Protein 6K62 (pdb70)

InterPro domains:
  IPR000014 PAS domain [PF13426] (362-462)
  IPR000014 PAS domain [PF13426] (506-622)
  IPR000014 PAS domain [PS50112] (348-402)
  IPR000014 PAS domain [PS50112] (506-547)
  IPR000014 PAS domain [SM00091] (350-416)
  IPR000014 PAS domain [SM00091] (493-560)
  IPR000014 PAS domain [TIGR00229] (352-469)
  IPR000014 PAS domain [TIGR00229] (496-630)
  IPR000014 PAS domain [cd00130] (359-460)
  IPR000014 PAS domain [cd00130] (502-620)
  IPR000700 PAS-associated, C-terminal [PS50113] (420-472)
  IPR000700 PAS-associated, C-terminal [PS50113] (580-632)
  IPR001610 PAC motif [SM00086] (421-463)
  IPR001610 PAC motif [SM00086] (581-623)
  IPR001789 Signal transduction response regulator, receiver domain [PF00072] (893-1007)
  IPR001789 Signal transduction response regulator, receiver domain [PF00072] (1035-1148)
  IPR001789 Signal transduction response regulator, receiver domain [PS50110] (892-1011)
  IPR001789 Signal transduction response regulator, receiver domain [PS50110] (1033-1151)
  IPR001789 Signal transduction response regulator, receiver domain [SM00448] (891-1007)
  IPR001789 Signal transduction response regulator, receiver domain [SM00448] (1032-1147)

B-factor: mean 79.31, std 21.76, range [43.31, 211.14]

Secondary structure (DSSP, 8-state):
--HHHHHHHHHHHHHHHHHHHHHHHHHHHHHHHHH-SSPPPHHHHHHHHHTS-HHHHSTT---EEEEEEE-GGGHHHHHHHHHHTT-TT---EESS---S-EEEEEEEE---SS---TTEEGGGSHHHHHHHHHHHHH-S-EEPSSEE-TTT-SS--EEEEEEEEEEPTT---SSHHHHHHHEEEEEEEEEEHHHHHHHHHTT--SEEEEEEEGGGTTSEEEEE----GGGGGSPPEEEEEEETTEEEEEEEEE-/-TTHHHHHHHHHHHHHHHHHHHHHHHHHHHHHHHHHHHHT-SS---HHHHHHHHHT--HHHHSTT---EEEEEEE-GGGHHHHHHHHHHTT-TT---EESS---S-EEEEEEEE-TTTS---TTEEGGGSHHHHHHHHHHHHH-S-EE-SSEE-TTS-SS--EEEEEEEEEEPTTS--SSHHHHHHHEEEEEEEEEEHHHHHHHHSSS-TTEEEEEEEGGGTTS-SEEE----GGGGSS--EEEEEEETTEEEEEEEEE-

Radius of gyration: 25.04 Å; Cα contacts (8 Å, |Δi|>4): 1074; chains: 2; bounding box: 80×62×61 Å

Organism: Xanthomonas campestris pv. campestris (strain 8004) (NCBI:txid314565)

Sequence (515 aa):
RRFDMVVRVLARNISERMYTFEHGLRGARGAVIGAGSDVISRDRFTRYSRSRDYPREFPGVLGYGYIHRVAAADEAAFLDAARADGAPDIQRRLLAPWDGERFIVLYFEPESSGNRPLGLDVASEPRRRIAAIAAARSGQPTMTSPVSLSGYQTPSEGGFLVLLPVYREGMPLQTPQQRMDATTGWAYAPLSVKQMLESTLGDRDDVAISLSDREDTQHTFYRSGIAAPESMRRAAHTQLLPIYGRTWVLTARPTELERERRFDMVVRVLARNISERMYTFEHGLRGARGAVIGAGSDVISRDRFTRYSRSRDYPREFPGVLGYGYIHRVAAADEAAFLDAARADGAPDIQRRLLAPWDGERFIVLYFEPESSGNRPLGLDVASEPRRRIAAIAAARSGQPTMTSPVSLSGYQTPSEGGFLVLLPVYREGMPLQTPQQRMDATTGWAYAPLSVKQMLESTLGDRDDVAISLSDREDTQHTFYRSGIAAPESMRRAAHTQLLPIYGRTWVLTARPT

Solvent-accessible surface area: 23740 Å² total; per-residue (Å²): 242,127,16,46,67,38,2,117,55,0,8,136,44,0,22,97,60,0,82,46,0,9,24,0,0,24,0,0,20,0,0,10,14,0,11,17,65,119,74,5,39,30,83,71,0,36,66,0,7,164,17,13,60,12,104,126,13,1,58,8,11,31,0,0,0,3,0,27,56,14,39,53,99,76,36,73,68,22,16,91,65,8,97,94,54,57,10,96,136,11,106,34,83,83,51,40,130,70,134,29,68,29,6,0,0,10,8,0,38,46,84,64,106,24,11,106,0,35,0,10,0,2,0,2,28,64,118,8,45,108,3,0,61,41,0,0,81,54,22,108,10,14,2,1,9,36,13,59,3,41,4,9,85,108,110,52,62,32,1,0,1,0,0,0,0,8,27,102,62,88,81,77,67,155,65,57,92,58,49,15,87,0,4,43,0,0,0,0,0,0,0,1,4,115,81,0,0,128,41,24,23,53,142,77,127,68,13,14,8,16,0,7,6,152,133,70,78,160,128,48,29,37,172,50,58,156,10,15,106,112,7,117,209,148,91,24,64,93,49,107,3,95,0,5,78,35,45,0,24,0,47,0,48,45,84,145,152,76,102,69,163,160,19,60,130,48,1,150,63,2,6,119,41,0,30,90,48,0,77,40,2,5,19,0,1,20,0,1,15,0,0,9,27,0,15,16,59,123,68,2,43,35,113,80,1,26,73,0,9,183,16,15,60,10,103,133,13,1,54,11,11,10,0,0,0,2,0,30,56,6,41,56,102,85,29,72,68,25,6,92,64,7,82,94,60,51,12,95,142,9,90,29,110,85,49,42,134,76,131,28,66,14,6,0,0,8,8,3,36,30,81,108,51,9,55,88,0,30,0,15,0,4,0,2,26,64,96,12,56,105,1,0,59,41,0,0,71,49,18,104,11,13,0,1,9,34,15,59,2,51,20,12,86,110,108,96,36,36,0,0,2,2,0,0,0,10,50,130,75,88,71,72,75,161,56,62,99,61,48,10,91,0,5,26,0,0,1,0,0,0,0,2,6,135,77,0,2,127,55,40,13,59,118,71,109,69,3,13,7,9,0,5,4,135,134,64,84,150,115,53,33,42,174,46,58,151,11,25,119,71,5,108,198,85,78,30,22,87,28,108,5,101,0,5,82,30,22,0,22,0,42,0,50,43,80

Nearest PDB structures (foldseek):
  6k62-assembly1_A  TM=1.004E+00  e=1.446E-57  Xanthomonas campestris pv. campestris str. 8004
  3t4q-assembly1_A  TM=7.745E-01  e=5.035E-15  Arabidopsis thaliana
  3t4s-assembly1_A  TM=7.786E-01  e=1.540E-14  Arabidopsis thaliana
  3t4t-assembly1_B  TM=7.362E-01  e=1.278E-14  Arabidopsis thaliana
  6e09-assembly1_A  TM=4.575E-01  e=1.016E-04  Helicobacter pylori SS1

Structure (mmCIF, N/CA/C/O backbone):
data_6K62
#
_entry.id   6K62
#
_cell.length_a   105.137
_cell.length_b   105.137
_cell.length_c   103.671
_cell.angle_alpha   90.00
_cell.angle_beta   90.00
_cell.angle_gamma   120.00
#
_symmetry.space_group_name_H-M   'P 32 2 1'
#
loop_
_entity.id
_entity.type
_entity.pdbx_description
1 polymer 'Histidine kinase'
2 water water
#
loop_
_atom_site.group_PDB
_atom_site.id
_atom_site.type_symbol
_atom_site.label_atom_id
_atom_site.label_alt_id
_atom_site.label_comp_id
_atom_site.label_asym_id
_atom_site.label_entity_id
_atom_site.label_seq_id
_atom_site.pdbx_PDB_ins_code
_atom_site.Cartn_x
_atom_site.Cartn_y
_atom_site.Cartn_z
_atom_site.occupancy
_atom_site.B_iso_or_equiv
_atom_site.auth_seq_id
_atom_site.auth_comp_id
_atom_site.auth_asym_id
_atom_site.auth_atom_id
_atom_site.pdbx_PDB_model_num
ATOM 1 N N . ARG A 1 15 ? 67.316 12.585 -34.466 1.00 129.03 10 ARG A N 1
ATOM 2 C CA . ARG A 1 15 ? 65.977 12.951 -34.002 1.00 125.70 10 ARG A CA 1
ATOM 3 C C . ARG A 1 15 ? 64.930 11.847 -34.257 1.00 126.13 10 ARG A C 1
ATOM 4 O O . ARG A 1 15 ? 64.364 11.316 -33.294 1.00 124.06 10 ARG A O 1
ATOM 12 N N . ARG A 1 16 ? 64.707 11.496 -35.552 1.00 121.43 11 ARG A N 1
ATOM 13 C CA . ARG A 1 16 ? 63.731 10.535 -36.084 1.00 118.78 11 ARG A CA 1
ATOM 14 C C . ARG A 1 16 ? 62.319 10.806 -35.522 1.00 117.12 11 ARG A C 1
ATOM 15 O O . ARG A 1 16 ? 61.887 10.174 -34.549 1.00 115.83 11 ARG A O 1
ATOM 23 N N . PHE A 1 17 ? 61.629 11.796 -36.121 1.00 109.46 12 PHE A N 1
ATOM 24 C CA . PHE A 1 17 ? 60.296 12.197 -35.687 1.00 104.69 12 PHE A CA 1
ATOM 25 C C . PHE A 1 17 ? 59.248 11.128 -35.941 1.00 107.49 12 PHE A C 1
ATOM 26 O O . PHE A 1 17 ? 58.330 10.993 -35.127 1.00 105.11 12 PHE A O 1
ATOM 34 N N . ASP A 1 18 ? 59.395 10.347 -37.038 1.00 104.95 13 ASP A N 1
ATOM 35 C CA . ASP A 1 18 ? 58.466 9.257 -37.352 1.00 103.79 13 ASP A CA 1
ATOM 36 C C . ASP A 1 18 ? 58.418 8.248 -36.196 1.00 104.26 13 ASP A C 1
ATOM 37 O O . ASP A 1 18 ? 57.362 7.682 -35.914 1.00 101.19 13 ASP A O 1
ATOM 42 N N . MET A 1 19 ? 59.559 8.070 -35.509 1.00 101.95 14 MET A N 1
ATOM 43 C CA . MET A 1 19 ? 59.685 7.182 -34.366 1.00 101.50 14 MET A CA 1
ATOM 44 C C . MET A 1 19 ? 59.027 7.761 -33.141 1.00 98.71 14 MET A C 1
ATOM 45 O O . MET A 1 19 ? 58.271 7.046 -32.498 1.00 97.60 14 MET A O 1
ATOM 50 N N . VAL A 1 20 ? 59.281 9.057 -32.837 1.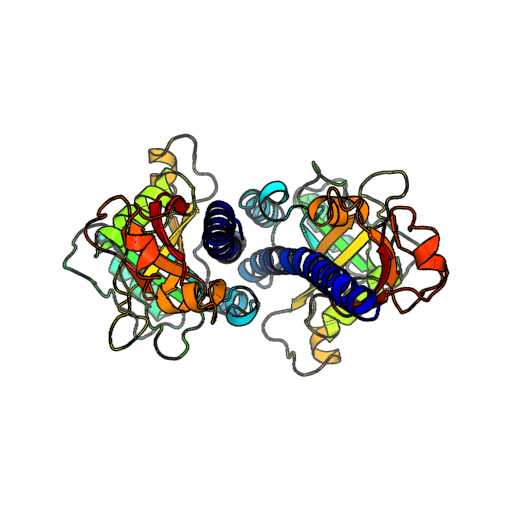00 90.83 15 VAL A N 1
ATOM 51 C CA . VAL A 1 20 ? 58.703 9.812 -31.715 1.00 86.81 15 VAL A CA 1
ATOM 52 C C . VAL A 1 20 ? 57.172 9.603 -31.689 1.00 84.73 15 VAL A C 1
ATOM 53 O O . VAL A 1 20 ? 56.623 9.243 -30.651 1.00 82.91 15 VAL A O 1
ATOM 57 N N . VAL A 1 21 ? 56.518 9.743 -32.856 1.00 78.04 16 VAL A N 1
ATOM 58 C CA . VAL A 1 21 ? 55.084 9.542 -33.061 1.00 75.10 16 VAL A CA 1
ATOM 59 C C . VAL A 1 21 ? 54.684 8.119 -32.652 1.00 78.12 16 VAL A C 1
ATOM 60 O O . VAL A 1 21 ? 53.771 7.945 -31.846 1.00 76.26 16 VAL A O 1
ATOM 64 N N . ARG A 1 22 ? 55.392 7.116 -33.194 1.00 76.45 17 ARG A N 1
ATOM 65 C CA . ARG A 1 22 ? 55.189 5.685 -32.938 1.00 75.50 17 ARG A CA 1
ATOM 66 C C . ARG A 1 22 ? 55.272 5.363 -31.452 1.00 76.83 17 ARG A C 1
ATOM 67 O O . ARG A 1 22 ? 54.403 4.636 -30.962 1.00 75.57 17 ARG A O 1
ATOM 75 N N . VAL A 1 23 ? 56.280 5.926 -30.725 1.00 72.50 18 VAL A N 1
ATOM 76 C CA . VAL A 1 23 ? 56.423 5.689 -29.277 1.00 71.68 18 VAL A CA 1
ATOM 77 C C . VAL A 1 23 ? 55.298 6.427 -28.550 1.00 72.28 18 VAL A C 1
ATOM 78 O O . VAL A 1 23 ? 54.726 5.876 -27.617 1.00 71.55 18 VAL A O 1
ATOM 82 N N . LEU A 1 24 ? 54.911 7.612 -29.043 1.00 68.23 19 LEU A N 1
ATOM 83 C CA . LEU A 1 24 ? 53.834 8.395 -28.452 1.00 65.64 19 LEU A CA 1
ATOM 84 C C . LEU A 1 24 ? 52.510 7.648 -28.536 1.00 67.83 19 LEU A C 1
ATOM 85 O O . LEU A 1 24 ? 51.744 7.657 -27.565 1.00 67.75 19 LEU A O 1
ATOM 90 N N . ALA A 1 25 ? 52.237 7.016 -29.697 1.00 62.61 20 ALA A N 1
ATOM 91 C CA . ALA A 1 25 ? 51.008 6.266 -29.945 1.00 60.49 20 ALA A CA 1
ATOM 92 C C . ALA A 1 25 ? 50.911 5.071 -28.990 1.00 64.97 20 ALA A C 1
ATOM 93 O O . ALA A 1 25 ? 49.864 4.853 -28.372 1.00 64.86 20 ALA A O 1
ATOM 95 N N . ARG A 1 26 ? 52.033 4.353 -28.833 1.00 63.01 21 ARG A N 1
ATOM 96 C CA . ARG A 1 26 ? 52.250 3.181 -27.993 1.00 63.44 21 ARG A CA 1
ATOM 97 C C . ARG A 1 26 ? 51.967 3.532 -26.529 1.00 67.16 21 ARG A C 1
ATOM 98 O O . ARG A 1 26 ? 51.359 2.725 -25.812 1.00 66.79 21 ARG A O 1
ATOM 106 N N . ASN A 1 27 ? 52.388 4.743 -26.106 1.00 62.71 22 ASN A N 1
ATOM 107 C CA . ASN A 1 27 ? 52.186 5.301 -24.768 1.00 62.82 22 ASN A CA 1
ATOM 108 C C . ASN A 1 27 ? 50.712 5.561 -24.492 1.00 65.54 22 ASN A C 1
ATOM 109 O O . ASN A 1 27 ? 50.228 5.249 -23.402 1.00 65.57 22 ASN A O 1
ATOM 114 N N . ILE A 1 28 ? 50.006 6.166 -25.461 1.00 61.38 23 ILE A N 1
ATOM 115 C CA . ILE A 1 28 ? 48.581 6.452 -25.333 1.00 60.02 23 ILE A CA 1
ATOM 116 C C . ILE A 1 28 ? 47.795 5.144 -25.207 1.00 62.83 23 ILE A C 1
ATOM 117 O O . ILE A 1 28 ? 47.023 5.006 -24.263 1.00 62.40 23 ILE A O 1
ATOM 122 N N . SER A 1 29 ? 48.055 4.176 -26.098 1.00 60.10 24 SER A N 1
ATOM 123 C CA . SER A 1 29 ? 47.394 2.850 -26.122 1.00 59.95 24 SER A CA 1
ATOM 124 C C . SER A 1 29 ? 47.647 2.087 -24.842 1.00 63.23 24 SER A C 1
ATOM 125 O O . SER A 1 29 ? 46.699 1.624 -24.211 1.00 62.66 24 SER A O 1
ATOM 128 N N . GLU A 1 30 ? 48.927 1.958 -24.461 1.00 61.12 25 GLU A N 1
ATOM 129 C CA . GLU A 1 30 ? 49.353 1.272 -23.242 1.00 61.41 25 GLU A CA 1
ATOM 130 C C . GLU A 1 30 ? 48.713 1.834 -21.988 1.00 63.05 25 GLU A C 1
ATOM 131 O O . GLU A 1 30 ? 48.286 1.029 -21.180 1.00 63.02 25 GLU A O 1
ATOM 137 N N . ARG A 1 31 ? 48.579 3.180 -21.853 1.00 58.38 26 ARG A N 1
ATOM 138 C CA . ARG A 1 31 ? 47.919 3.782 -20.691 1.00 58.34 26 ARG A CA 1
ATOM 139 C C . ARG A 1 31 ? 46.440 3.434 -20.697 1.00 61.45 26 ARG A C 1
ATOM 140 O O . ARG A 1 31 ? 45.880 3.128 -19.638 1.00 61.65 26 ARG A O 1
ATOM 148 N N . MET A 1 32 ? 45.817 3.466 -21.894 1.00 55.81 27 MET A N 1
ATOM 149 C CA . MET A 1 32 ? 44.395 3.161 -22.067 1.00 54.28 27 MET A CA 1
ATOM 150 C C . MET A 1 32 ? 44.106 1.731 -21.722 1.00 58.24 27 MET A C 1
ATOM 151 O O . MET A 1 32 ? 43.111 1.463 -21.054 1.00 56.59 27 MET A O 1
ATOM 156 N N . TYR A 1 33 ? 45.009 0.817 -22.123 1.00 56.45 28 TYR A N 1
ATOM 157 C CA . TYR A 1 33 ? 44.837 -0.609 -21.903 1.00 56.69 28 TYR A CA 1
ATOM 158 C C . TYR A 1 33 ? 45.160 -1.066 -20.449 1.00 61.68 28 TYR A C 1
ATOM 159 O O . TYR A 1 33 ? 44.761 -2.181 -20.077 1.00 63.12 28 TYR A O 1
ATOM 168 N N . THR A 1 34 ? 45.749 -0.190 -19.598 1.00 56.82 29 THR A N 1
ATOM 169 C CA . THR A 1 34 ? 45.995 -0.542 -18.181 1.00 57.37 29 THR A CA 1
ATOM 170 C C . THR A 1 34 ? 44.656 -0.587 -17.419 1.00 61.50 29 THR A C 1
ATOM 171 O O . THR A 1 34 ? 44.510 -1.380 -16.484 1.00 62.46 29 THR A O 1
ATOM 175 N N . PHE A 1 35 ? 43.683 0.259 -17.838 1.00 55.64 30 PHE A N 1
ATOM 176 C CA . PHE A 1 35 ? 42.386 0.384 -17.179 1.00 54.29 30 PHE A CA 1
ATOM 177 C C . PHE A 1 35 ? 41.573 -0.884 -17.249 1.00 59.96 30 PHE A C 1
ATOM 178 O O . PHE A 1 35 ? 40.647 -1.049 -16.452 1.00 61.52 30 PHE A O 1
ATOM 186 N N . GLU A 1 36 ? 41.921 -1.778 -18.181 1.00 56.33 31 GLU A N 1
ATOM 187 C CA . GLU A 1 36 ? 41.235 -3.059 -18.378 1.00 57.09 31 GLU A CA 1
ATOM 188 C C . GLU A 1 36 ? 41.325 -3.970 -17.147 1.00 61.80 31 GLU A C 1
ATOM 189 O O . GLU A 1 36 ? 40.361 -4.663 -16.839 1.00 62.43 31 GLU A O 1
ATOM 195 N N . HIS A 1 37 ? 42.458 -3.930 -16.435 1.00 59.56 32 HIS A N 1
ATOM 196 C CA . HIS A 1 37 ? 42.694 -4.731 -15.231 1.00 61.07 32 HIS A CA 1
ATOM 197 C C . HIS A 1 37 ? 41.642 -4.450 -14.161 1.00 65.38 32 HIS A C 1
ATOM 198 O O . HIS A 1 37 ? 41.042 -5.390 -13.647 1.00 66.62 32 HIS A O 1
ATOM 205 N N . GLY A 1 38 ? 41.396 -3.165 -13.887 1.00 60.84 33 GLY A N 1
ATOM 206 C CA . GLY A 1 38 ? 40.395 -2.700 -12.936 1.00 60.01 33 GLY A CA 1
ATOM 207 C C . GLY A 1 38 ? 38.972 -3.057 -13.320 1.00 63.14 33 GLY A C 1
ATOM 208 O O . GLY A 1 38 ? 38.142 -3.259 -12.437 1.00 64.08 33 GLY A O 1
ATOM 209 N N . LEU A 1 39 ? 38.667 -3.130 -14.637 1.00 60.07 34 LEU A N 1
ATOM 210 C CA . LEU A 1 39 ? 37.339 -3.526 -15.149 1.00 59.84 34 LEU A CA 1
ATOM 211 C C . LEU A 1 39 ? 37.098 -4.989 -14.806 1.00 62.26 34 LEU A C 1
ATOM 212 O O . LEU A 1 39 ? 36.025 -5.362 -14.318 1.00 63.43 34 LEU A O 1
ATOM 217 N N . ARG A 1 40 ? 38.117 -5.816 -15.046 1.00 56.10 35 ARG A N 1
ATOM 218 C CA . ARG A 1 40 ? 38.045 -7.239 -14.777 1.00 56.36 35 ARG A CA 1
ATOM 219 C C . ARG A 1 40 ? 38.047 -7.516 -13.275 1.00 60.85 35 ARG A C 1
ATOM 220 O O . ARG A 1 40 ? 37.427 -8.490 -12.832 1.00 60.46 35 ARG A O 1
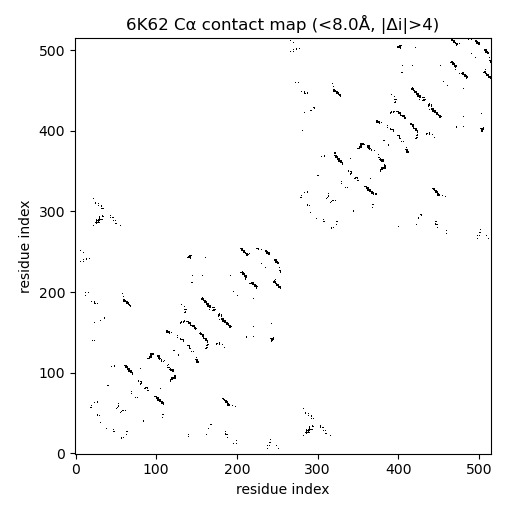ATOM 228 N N . GLY A 1 41 ? 38.712 -6.627 -12.517 1.00 57.83 36 GLY A N 1
ATOM 229 C CA . GLY A 1 41 ? 38.765 -6.639 -11.061 1.00 58.04 36 GLY A CA 1
ATOM 230 C C . GLY A 1 41 ? 37.397 -6.343 -10.464 1.00 63.61 36 GLY A C 1
ATOM 231 O O . GLY A 1 41 ? 36.926 -7.078 -9.588 1.00 65.82 36 GLY A O 1
ATOM 232 N N . ALA A 1 42 ? 36.732 -5.269 -10.954 1.00 59.56 37 ALA A N 1
ATOM 233 C CA . ALA A 1 42 ? 35.391 -4.882 -10.509 1.00 59.54 37 ALA A CA 1
ATOM 234 C C . ALA A 1 42 ? 34.386 -5.974 -10.868 1.00 64.30 37 ALA A C 1
ATOM 235 O O . ALA A 1 42 ? 33.609 -6.363 -10.005 1.00 65.74 37 ALA A O 1
ATOM 237 N N . ARG A 1 43 ? 34.473 -6.545 -12.100 1.00 59.62 38 ARG A N 1
ATOM 238 C CA . ARG A 1 43 ? 33.608 -7.652 -12.533 1.00 59.38 38 ARG A CA 1
ATOM 239 C C . ARG A 1 43 ? 33.867 -8.882 -11.680 1.00 64.06 38 ARG A C 1
ATOM 240 O O . ARG A 1 43 ? 32.940 -9.631 -11.376 1.00 65.67 38 ARG A O 1
ATOM 248 N N . GLY A 1 44 ? 35.126 -9.070 -11.309 1.00 59.62 39 GLY A N 1
ATOM 249 C CA . GLY A 1 44 ? 35.568 -10.186 -10.489 1.00 60.07 39 GLY A CA 1
ATOM 250 C C . GLY A 1 44 ? 34.929 -10.207 -9.123 1.00 65.48 39 GLY A C 1
ATOM 251 O O . GLY A 1 44 ? 34.636 -11.291 -8.620 1.00 66.40 39 GLY A O 1
ATOM 252 N N . ALA A 1 45 ? 34.694 -9.004 -8.520 1.00 61.71 40 ALA A N 1
ATOM 253 C CA . ALA A 1 45 ? 34.022 -8.825 -7.212 1.00 61.76 40 ALA A CA 1
ATOM 254 C C . ALA A 1 45 ? 32.574 -9.293 -7.335 1.00 67.69 40 ALA A C 1
ATOM 255 O O . ALA A 1 45 ? 32.090 -10.048 -6.484 1.00 69.94 40 ALA A O 1
ATOM 257 N N . VAL A 1 46 ? 31.911 -8.881 -8.438 1.00 63.12 41 VAL A N 1
ATOM 258 C CA . VAL A 1 46 ? 30.547 -9.243 -8.828 1.00 63.27 41 VAL A CA 1
ATOM 259 C C . VAL A 1 46 ? 30.482 -10.775 -9.054 1.00 67.73 41 VAL A C 1
ATOM 260 O O . VAL A 1 46 ? 29.528 -11.411 -8.605 1.00 70.36 41 VAL A O 1
ATOM 264 N N . ILE A 1 47 ? 31.514 -11.371 -9.682 1.00 62.38 42 ILE A N 1
ATOM 265 C CA . ILE A 1 47 ? 31.557 -12.829 -9.908 1.00 63.18 42 ILE A CA 1
ATOM 266 C C . ILE A 1 47 ? 31.579 -13.614 -8.549 1.00 71.04 42 ILE A C 1
ATOM 267 O O . ILE A 1 47 ? 30.758 -14.528 -8.359 1.00 73.02 42 ILE A O 1
ATOM 272 N N . GLY A 1 48 ? 32.472 -13.214 -7.631 1.00 66.33 43 GLY A N 1
ATOM 273 C CA . GLY A 1 48 ? 32.626 -13.820 -6.309 1.00 67.18 43 GLY A CA 1
ATOM 274 C C . GLY A 1 48 ? 31.369 -13.823 -5.452 1.00 73.14 43 GLY A C 1
ATOM 275 O O . GLY A 1 48 ? 31.214 -14.683 -4.580 1.00 71.80 43 GLY A O 1
ATOM 276 N N . ALA A 1 49 ? 30.461 -12.885 -5.704 1.00 71.77 44 ALA A N 1
ATOM 277 C CA . ALA A 1 49 ? 29.212 -12.817 -4.950 1.00 73.27 44 ALA A CA 1
ATOM 278 C C . ALA A 1 49 ? 28.235 -13.880 -5.453 1.00 81.45 44 ALA A C 1
ATOM 279 O O . ALA A 1 49 ? 27.403 -14.387 -4.701 1.00 84.37 44 ALA A O 1
ATOM 281 N N . GLY A 1 50 ? 28.354 -14.204 -6.736 1.00 77.96 45 GLY A N 1
ATOM 282 C CA . GLY A 1 50 ? 27.518 -15.199 -7.397 1.00 79.59 45 GLY A CA 1
ATOM 283 C C . GLY A 1 50 ? 26.305 -14.691 -8.144 1.00 85.99 45 GLY A C 1
ATOM 284 O O . GLY A 1 50 ? 26.280 -13.552 -8.614 1.00 84.31 45 GLY A O 1
ATOM 285 N N . SER A 1 51 ? 25.298 -15.579 -8.256 1.00 86.82 46 SER A N 1
ATOM 286 C CA . SER A 1 51 ? 23.997 -15.411 -8.917 1.00 88.71 46 SER A CA 1
ATOM 287 C C . SER A 1 51 ? 23.264 -14.132 -8.491 1.00 92.85 46 SER A C 1
ATOM 288 O O . SER A 1 51 ? 22.889 -13.334 -9.355 1.00 91.45 46 SER A O 1
ATOM 291 N N . ASP A 1 52 ? 23.089 -13.929 -7.162 1.00 90.62 47 ASP A N 1
ATOM 292 C CA . ASP A 1 52 ? 22.456 -12.734 -6.586 1.00 90.97 47 ASP A CA 1
ATOM 293 C C . ASP A 1 52 ? 23.411 -11.545 -6.693 1.00 90.16 47 ASP A C 1
ATOM 294 O O . ASP A 1 52 ? 24.579 -11.666 -6.310 1.00 88.59 47 ASP A O 1
ATOM 299 N N . VAL A 1 53 ? 22.922 -10.411 -7.239 1.00 84.63 48 VAL A N 1
ATOM 300 C CA . VAL A 1 53 ? 23.699 -9.172 -7.444 1.00 81.33 48 VAL A CA 1
ATOM 301 C C . VAL A 1 53 ? 24.387 -8.736 -6.135 1.00 81.34 48 VAL A C 1
ATOM 302 O O . VAL A 1 53 ? 23.764 -8.767 -5.074 1.00 82.74 48 VAL A O 1
ATOM 306 N N . ILE A 1 54 ? 25.683 -8.376 -6.224 1.00 73.64 49 ILE A N 1
ATOM 307 C CA . ILE A 1 54 ? 26.556 -7.975 -5.111 1.00 71.93 49 ILE A CA 1
ATOM 308 C C . ILE A 1 54 ? 25.913 -6.882 -4.218 1.00 78.90 49 ILE A C 1
ATOM 309 O O . ILE A 1 54 ? 25.150 -6.062 -4.720 1.00 80.55 49 ILE A O 1
ATOM 314 N N . SER A 1 55 ? 26.154 -6.944 -2.889 1.00 74.96 50 SER A N 1
ATOM 315 C CA . SER A 1 55 ? 25.629 -5.985 -1.917 1.00 75.39 50 SER A CA 1
ATOM 316 C C . SER A 1 55 ? 26.470 -4.725 -1.924 1.00 76.17 50 SER A C 1
ATOM 317 O O . SER A 1 55 ? 27.598 -4.747 -2.416 1.00 74.23 50 SER A O 1
ATOM 320 N N . ARG A 1 56 ? 25.928 -3.628 -1.373 1.00 73.34 51 ARG A N 1
ATOM 321 C CA . ARG A 1 56 ? 26.617 -2.343 -1.286 1.00 72.14 51 ARG A CA 1
ATOM 322 C C . ARG A 1 56 ? 27.852 -2.446 -0.417 1.00 77.62 51 ARG A C 1
ATOM 323 O O . ARG A 1 56 ? 28.887 -1.899 -0.784 1.00 75.83 51 ARG A O 1
ATOM 331 N N . ASP A 1 57 ? 27.758 -3.205 0.688 1.00 76.80 52 ASP A N 1
ATOM 332 C CA . ASP A 1 57 ? 28.832 -3.427 1.647 1.00 77.46 52 ASP A CA 1
ATOM 333 C C . ASP A 1 57 ? 30.014 -4.148 1.016 1.00 78.02 52 ASP A C 1
ATOM 334 O O . ASP A 1 57 ? 31.137 -3.665 1.130 1.00 77.17 52 ASP A O 1
ATOM 339 N N . ARG A 1 58 ? 29.762 -5.296 0.351 1.00 73.01 53 ARG A N 1
ATOM 340 C CA . ARG A 1 58 ? 30.805 -6.089 -0.311 1.00 70.25 53 ARG A CA 1
ATOM 341 C C . ARG A 1 58 ? 31.442 -5.377 -1.499 1.00 72.71 53 ARG A C 1
ATOM 342 O O . ARG A 1 58 ? 32.640 -5.562 -1.707 1.00 72.50 53 ARG A O 1
ATOM 350 N N . PHE A 1 59 ? 30.679 -4.557 -2.268 1.00 68.96 54 PHE A N 1
ATOM 351 C CA . PHE A 1 59 ? 31.280 -3.809 -3.391 1.00 67.43 54 PHE A CA 1
ATOM 352 C C . PHE A 1 59 ? 32.148 -2.674 -2.875 1.00 72.77 54 PHE A C 1
ATOM 353 O O . PHE A 1 59 ? 33.248 -2.490 -3.378 1.00 71.79 54 PHE A O 1
ATOM 361 N N . THR A 1 60 ? 31.674 -1.945 -1.850 1.00 72.41 55 THR A N 1
ATOM 362 C CA . THR A 1 60 ? 32.412 -0.858 -1.216 1.00 72.56 55 THR A CA 1
ATOM 363 C C . THR A 1 60 ? 33.691 -1.427 -0.573 1.00 76.14 55 THR A C 1
ATOM 364 O O . THR A 1 60 ? 34.753 -0.835 -0.776 1.00 75.61 55 THR A O 1
ATOM 368 N N . ARG A 1 61 ? 33.628 -2.598 0.125 1.00 72.60 56 ARG A N 1
ATOM 369 C CA . ARG A 1 61 ? 34.884 -3.123 0.688 1.00 71.88 56 ARG A CA 1
ATOM 370 C C . ARG A 1 61 ? 35.789 -3.711 -0.403 1.00 72.30 56 ARG A C 1
ATOM 371 O O . ARG A 1 61 ? 36.997 -3.732 -0.191 1.00 72.23 56 ARG A O 1
ATOM 379 N N . TYR A 1 62 ? 35.252 -4.072 -1.593 1.00 66.30 57 TYR A N 1
ATOM 380 C CA . TYR A 1 62 ? 36.128 -4.465 -2.704 1.00 64.04 57 TYR A CA 1
ATOM 381 C C . TYR A 1 62 ? 36.846 -3.168 -3.181 1.00 67.31 57 TYR A C 1
ATOM 382 O O . TYR A 1 62 ? 38.055 -3.156 -3.400 1.00 65.64 57 TYR A O 1
ATOM 391 N N . SER A 1 63 ? 36.077 -2.088 -3.348 1.00 64.70 58 SER A N 1
ATOM 392 C CA . SER A 1 63 ? 36.599 -0.815 -3.817 1.00 64.07 58 SER A CA 1
ATOM 393 C C . SER A 1 63 ? 37.652 -0.255 -2.861 1.00 69.45 58 SER A C 1
ATOM 394 O O . SER A 1 63 ? 38.667 0.267 -3.315 1.00 69.17 58 SER A O 1
ATOM 397 N N . ARG A 1 64 ? 37.434 -0.418 -1.546 1.00 67.79 59 ARG A N 1
ATOM 398 C CA . ARG A 1 64 ? 38.363 0.021 -0.503 1.00 68.66 59 ARG A CA 1
ATOM 399 C C . ARG A 1 64 ? 39.648 -0.826 -0.460 1.00 72.84 59 ARG A C 1
ATOM 400 O O . ARG A 1 64 ? 40.643 -0.366 0.095 1.00 74.64 59 ARG A O 1
ATOM 408 N N . SER A 1 65 ? 39.631 -2.051 -1.042 1.00 66.95 60 SER A N 1
ATOM 409 C CA . SER A 1 65 ? 40.781 -2.964 -1.099 1.00 65.77 60 SER A CA 1
ATOM 410 C C . SER A 1 65 ? 41.690 -2.654 -2.320 1.00 69.22 60 SER A C 1
ATOM 411 O O . SER A 1 65 ? 42.740 -3.280 -2.522 1.00 68.08 60 SER A O 1
ATOM 414 N N . ARG A 1 66 ? 41.266 -1.663 -3.109 1.00 64.21 61 ARG A N 1
ATOM 415 C CA . ARG A 1 66 ? 41.952 -1.147 -4.277 1.00 62.42 61 ARG A CA 1
ATOM 416 C C . ARG A 1 66 ? 42.384 0.335 -3.979 1.00 71.27 61 ARG A C 1
ATOM 417 O O . ARG A 1 66 ? 41.899 0.932 -3.013 1.00 73.98 61 ARG A O 1
ATOM 425 N N . ASP A 1 67 ? 43.359 0.878 -4.723 1.00 67.18 62 ASP A N 1
ATOM 426 C CA . ASP A 1 67 ? 43.845 2.263 -4.572 1.00 66.42 62 ASP A CA 1
ATOM 427 C C . ASP A 1 67 ? 43.953 2.802 -5.986 1.00 66.38 62 ASP A C 1
ATOM 428 O O . ASP A 1 67 ? 45.039 2.800 -6.566 1.00 65.05 62 ASP A O 1
ATOM 433 N N . TYR A 1 68 ? 42.810 3.206 -6.555 1.00 61.52 63 TYR A N 1
ATOM 434 C CA . TYR A 1 68 ? 42.691 3.625 -7.950 1.00 59.43 63 TYR A CA 1
ATOM 435 C C . TYR A 1 68 ? 43.610 4.784 -8.345 1.00 62.80 63 TYR A C 1
ATOM 436 O O . TYR A 1 68 ? 44.241 4.649 -9.394 1.00 61.45 63 TYR A O 1
ATOM 445 N N . PRO A 1 69 ? 43.789 5.882 -7.567 1.00 59.43 64 PRO A N 1
ATOM 446 C CA . PRO A 1 69 ? 44.735 6.926 -8.038 1.00 58.65 64 PRO A CA 1
ATOM 447 C C . PRO A 1 69 ? 46.172 6.399 -8.245 1.00 63.78 64 PRO A C 1
ATOM 448 O O . PRO A 1 69 ? 46.814 6.745 -9.235 1.00 62.66 64 PRO A O 1
ATOM 452 N N . ARG A 1 70 ? 46.650 5.516 -7.350 1.00 62.02 65 ARG A N 1
ATOM 453 C CA . ARG A 1 70 ? 47.992 4.954 -7.463 1.00 62.62 65 ARG A CA 1
ATOM 454 C C . ARG A 1 70 ? 48.054 3.834 -8.507 1.00 66.73 65 ARG A C 1
ATOM 455 O O . ARG A 1 70 ? 48.905 3.874 -9.400 1.00 67.49 65 ARG A O 1
ATOM 463 N N . GLU A 1 71 ? 47.145 2.862 -8.416 1.00 62.31 66 GLU A N 1
ATOM 464 C CA . GLU A 1 71 ? 47.091 1.710 -9.331 1.00 60.86 66 GLU A CA 1
ATOM 465 C C . GLU A 1 71 ? 46.744 2.056 -10.776 1.00 64.98 66 GLU A C 1
ATOM 466 O O . GLU A 1 71 ? 47.270 1.438 -11.699 1.00 65.36 66 GLU A O 1
ATOM 472 N N . PHE A 1 72 ? 45.799 2.973 -10.973 1.00 61.95 67 PHE A N 1
ATOM 473 C CA . PHE A 1 72 ? 45.325 3.327 -12.301 1.00 60.58 67 PHE A CA 1
ATOM 474 C C . PHE A 1 72 ? 45.271 4.854 -12.583 1.00 64.65 67 PHE A C 1
ATOM 475 O O . PHE A 1 72 ? 44.176 5.372 -12.832 1.00 64.62 67 PHE A O 1
ATOM 483 N N . PRO A 1 73 ? 46.427 5.581 -12.633 1.00 61.51 68 PRO A N 1
ATOM 484 C CA . PRO A 1 73 ? 46.369 7.027 -12.942 1.00 61.32 68 PRO A CA 1
ATOM 485 C C . PRO A 1 73 ? 45.793 7.316 -14.337 1.00 65.14 68 PRO A C 1
ATOM 486 O O . PRO A 1 73 ? 46.202 6.699 -15.305 1.00 65.19 68 PRO A O 1
ATOM 490 N N . GLY A 1 74 ? 44.811 8.202 -14.411 1.00 61.73 69 GLY A N 1
ATOM 491 C CA . GLY A 1 74 ? 44.170 8.559 -15.668 1.00 60.51 69 GLY A CA 1
ATOM 492 C C . GLY A 1 74 ? 42.687 8.253 -15.726 1.00 65.23 69 GLY A C 1
ATOM 493 O O . GLY A 1 74 ? 41.970 8.833 -16.549 1.00 65.68 69 GLY A O 1
ATOM 494 N N . VAL A 1 75 ? 42.218 7.334 -14.856 1.00 60.90 70 VAL A N 1
ATOM 495 C CA . VAL A 1 75 ? 40.824 6.919 -14.773 1.00 60.30 70 VAL A CA 1
ATOM 496 C C . VAL A 1 75 ? 40.198 7.557 -13.530 1.00 65.63 70 VAL A C 1
ATOM 497 O O . VAL A 1 75 ? 40.902 7.795 -12.543 1.00 68.08 70 VAL A O 1
ATOM 501 N N . LEU A 1 76 ? 38.910 7.926 -13.604 1.00 60.16 71 LEU A N 1
ATOM 502 C CA . LEU A 1 76 ? 38.204 8.547 -12.491 1.00 59.82 71 LEU A CA 1
ATOM 503 C C . LEU A 1 76 ? 37.944 7.558 -11.338 1.00 65.05 71 LEU A C 1
ATOM 504 O O . LEU A 1 76 ? 38.023 7.921 -10.163 1.00 65.88 71 LEU A O 1
ATOM 509 N N . GLY A 1 77 ? 37.682 6.312 -11.703 1.00 61.11 72 GLY A N 1
ATOM 510 C CA . GLY A 1 77 ? 37.392 5.230 -10.781 1.00 61.09 72 GLY A CA 1
ATOM 511 C C . GLY A 1 77 ? 36.687 4.105 -11.499 1.00 62.57 72 GLY A C 1
ATOM 512 O O . GLY A 1 77 ? 36.661 4.064 -12.734 1.00 61.63 72 GLY A O 1
ATOM 513 N N . TYR A 1 78 ? 36.139 3.176 -10.726 1.00 57.75 73 TYR A N 1
ATOM 514 C CA . TYR A 1 78 ? 35.454 2.005 -11.251 1.00 56.33 73 TYR A CA 1
ATOM 515 C C . TYR A 1 78 ? 34.162 1.787 -10.517 1.00 64.19 73 TYR A C 1
ATOM 516 O O . TYR A 1 78 ? 34.078 2.003 -9.288 1.00 68.17 73 TYR A O 1
ATOM 525 N N . GLY A 1 79 ? 33.172 1.335 -11.266 1.00 58.57 74 GLY A N 1
ATOM 526 C CA . GLY A 1 79 ? 31.871 1.021 -10.713 1.00 59.94 74 GLY A CA 1
ATOM 527 C C . GLY A 1 79 ? 31.171 -0.093 -11.448 1.00 64.47 74 GLY A C 1
ATOM 528 O O . GLY A 1 79 ? 31.759 -0.754 -12.314 1.00 63.37 74 GLY A O 1
ATOM 529 N N . TYR A 1 80 ? 29.890 -0.261 -11.117 1.00 62.43 75 TYR A N 1
ATOM 530 C CA . TYR A 1 80 ? 29.004 -1.286 -11.646 1.00 62.56 75 TYR A CA 1
ATOM 531 C C . TYR A 1 80 ? 27.662 -0.702 -12.118 1.00 67.70 75 TYR A C 1
ATOM 532 O O . TYR A 1 80 ? 27.050 0.118 -11.420 1.00 68.07 75 TYR A O 1
ATOM 541 N N . ILE A 1 81 ? 27.202 -1.173 -13.289 1.00 63.34 76 ILE A N 1
ATOM 542 C CA . ILE A 1 81 ? 25.920 -0.816 -13.891 1.00 64.46 76 ILE A CA 1
ATOM 543 C C . ILE A 1 81 ? 25.080 -2.097 -13.947 1.00 69.53 76 ILE A C 1
ATOM 544 O O . ILE A 1 81 ? 25.580 -3.135 -14.383 1.00 67.97 76 ILE A O 1
ATOM 549 N N . HIS A 1 82 ? 23.810 -2.010 -13.524 1.00 68.35 77 HIS A N 1
ATOM 550 C CA . HIS A 1 82 ? 22.857 -3.119 -13.508 1.00 69.86 77 HIS A CA 1
ATOM 551 C C . HIS A 1 82 ? 21.813 -2.979 -14.640 1.00 74.87 77 HIS A C 1
ATOM 552 O O . HIS A 1 82 ? 21.307 -1.878 -14.904 1.00 73.10 77 HIS A O 1
ATOM 559 N N . ARG A 1 83 ? 21.535 -4.094 -15.337 1.00 74.23 78 ARG A N 1
ATOM 560 C CA . ARG A 1 83 ? 20.550 -4.132 -16.417 1.00 77.13 78 ARG A CA 1
ATOM 561 C C . ARG A 1 83 ? 19.208 -4.420 -15.771 1.00 88.07 78 ARG A C 1
ATOM 562 O O . ARG A 1 83 ? 19.060 -5.433 -15.080 1.00 88.34 78 ARG A O 1
ATOM 570 N N . VAL A 1 84 ? 18.254 -3.497 -15.957 1.00 89.04 79 VAL A N 1
ATOM 571 C CA . VAL A 1 84 ? 16.927 -3.590 -15.364 1.00 93.51 79 VAL A CA 1
ATOM 572 C C . VAL A 1 84 ? 15.832 -3.079 -16.292 1.00 98.34 79 VAL A C 1
ATOM 573 O O . VAL A 1 84 ? 15.853 -1.929 -16.736 1.00 97.30 79 VAL A O 1
ATOM 577 N N . ALA A 1 85 ? 14.876 -3.963 -16.577 1.00 96.87 80 ALA A N 1
ATOM 578 C CA . ALA A 1 85 ? 13.722 -3.706 -17.428 1.00 99.22 80 ALA A CA 1
ATOM 579 C C . ALA A 1 85 ? 12.824 -2.651 -16.804 1.00 104.92 80 ALA A C 1
ATOM 580 O O . ALA A 1 85 ? 12.751 -2.550 -15.574 1.00 105.43 80 ALA A O 1
ATOM 582 N N . ALA A 1 86 ? 12.124 -1.882 -17.657 1.00 101.81 81 ALA A N 1
ATOM 583 C CA . ALA A 1 86 ? 11.166 -0.853 -17.243 1.00 103.99 81 ALA A CA 1
ATOM 584 C C . ALA A 1 86 ? 10.144 -1.414 -16.240 1.00 109.98 81 ALA A C 1
ATOM 585 O O . ALA A 1 86 ? 9.767 -0.716 -15.292 1.00 111.93 81 ALA A O 1
ATOM 587 N N . ALA A 1 87 ? 9.741 -2.693 -16.428 1.00 105.59 82 ALA A N 1
ATOM 588 C CA . ALA A 1 87 ? 8.796 -3.408 -15.567 1.00 107.95 82 ALA A CA 1
ATOM 589 C C . ALA A 1 87 ? 9.365 -3.692 -14.176 1.00 108.76 82 ALA A C 1
ATOM 590 O O . ALA A 1 87 ? 8.598 -3.889 -13.231 1.00 111.30 82 ALA A O 1
ATOM 592 N N . ASP A 1 88 ? 10.703 -3.754 -14.057 1.00 99.55 83 ASP A N 1
ATOM 593 C CA . ASP A 1 88 ? 11.366 -4.056 -12.794 1.00 97.44 83 ASP A CA 1
ATOM 594 C C . ASP A 1 88 ? 12.048 -2.834 -12.134 1.00 98.30 83 ASP A C 1
ATOM 595 O O . ASP A 1 88 ? 12.637 -2.998 -11.061 1.00 97.04 83 ASP A O 1
ATOM 600 N N . GLU A 1 89 ? 11.937 -1.614 -12.741 1.00 93.85 84 GLU A N 1
ATOM 601 C CA . GLU A 1 89 ? 12.546 -0.371 -12.227 1.00 92.24 84 GLU A CA 1
ATOM 602 C C . GLU A 1 89 ? 12.225 -0.143 -10.745 1.00 98.25 84 GLU A C 1
ATOM 603 O O . GLU A 1 89 ? 13.152 -0.026 -9.939 1.00 95.51 84 GLU A O 1
ATOM 609 N N . ALA A 1 90 ? 10.910 -0.123 -10.401 1.00 98.87 85 ALA A N 1
ATOM 610 C CA . ALA A 1 90 ? 10.357 0.078 -9.063 1.00 101.31 85 ALA A CA 1
ATOM 611 C C . ALA A 1 90 ? 10.896 -0.903 -8.025 1.00 105.08 85 ALA A C 1
ATOM 612 O O . ALA A 1 90 ? 11.299 -0.466 -6.949 1.00 105.17 85 ALA A O 1
ATOM 614 N N . ALA A 1 91 ? 10.905 -2.221 -8.345 1.00 100.99 86 ALA A N 1
ATOM 615 C CA . ALA A 1 91 ? 11.418 -3.294 -7.480 1.00 99.95 86 ALA A CA 1
ATOM 616 C C . ALA A 1 91 ? 12.920 -3.105 -7.198 1.00 101.12 86 ALA A C 1
ATOM 617 O O . ALA A 1 91 ? 13.337 -3.118 -6.037 1.00 102.18 86 ALA A O 1
ATOM 619 N N . PHE A 1 92 ? 13.711 -2.892 -8.265 1.00 93.29 87 PHE A N 1
ATOM 620 C CA . PHE A 1 92 ? 15.155 -2.654 -8.231 1.00 88.91 87 PHE A CA 1
ATOM 621 C C . PHE A 1 92 ? 15.511 -1.443 -7.368 1.00 93.83 87 PHE A C 1
ATOM 622 O O . PHE A 1 92 ? 16.476 -1.494 -6.609 1.00 92.38 87 PHE A O 1
ATOM 630 N N . LEU A 1 93 ? 14.756 -0.351 -7.527 1.00 92.88 88 LEU A N 1
ATOM 631 C CA . LEU A 1 93 ? 14.967 0.904 -6.816 1.00 93.76 88 LEU A CA 1
ATOM 632 C C . LEU A 1 93 ? 14.713 0.731 -5.316 1.00 100.84 88 LEU A C 1
ATOM 633 O O . LEU A 1 93 ? 15.489 1.245 -4.504 1.00 100.92 88 LEU A O 1
ATOM 638 N N . ASP A 1 94 ? 13.672 -0.046 -4.955 1.00 98.52 89 ASP A N 1
ATOM 639 C CA . ASP A 1 94 ? 13.338 -0.327 -3.562 1.00 100.25 89 ASP A CA 1
ATOM 640 C C . ASP A 1 94 ? 14.468 -1.086 -2.864 1.00 100.81 89 ASP A C 1
ATOM 641 O O . ASP A 1 94 ? 14.889 -0.676 -1.782 1.00 101.87 89 ASP A O 1
ATOM 646 N N . ALA A 1 95 ? 15.001 -2.141 -3.513 1.00 92.99 90 ALA A N 1
ATOM 647 C CA . ALA A 1 95 ? 16.095 -2.963 -2.987 1.00 89.98 90 ALA A CA 1
ATOM 648 C C . ALA A 1 95 ? 17.351 -2.137 -2.702 1.00 92.27 90 ALA A C 1
ATOM 649 O O . ALA A 1 95 ? 17.938 -2.281 -1.628 1.00 91.76 90 ALA A O 1
ATOM 651 N N . ALA A 1 96 ? 17.736 -1.252 -3.654 1.00 87.85 91 ALA A N 1
ATOM 652 C CA . ALA A 1 96 ? 18.900 -0.368 -3.564 1.00 85.40 91 ALA A CA 1
ATOM 653 C C . ALA A 1 96 ? 18.753 0.648 -2.421 1.00 92.25 91 ALA A C 1
ATOM 654 O O . ALA A 1 96 ? 19.705 0.855 -1.667 1.00 91.71 91 ALA A O 1
ATOM 656 N N . ARG A 1 97 ? 17.545 1.233 -2.265 1.00 91.52 92 ARG A N 1
ATOM 657 C CA . ARG A 1 97 ? 17.208 2.189 -1.210 1.00 93.25 92 ARG A CA 1
ATOM 658 C C . ARG A 1 97 ? 17.321 1.565 0.208 1.00 99.36 92 ARG A C 1
ATOM 659 O O . ARG A 1 97 ? 17.768 2.237 1.138 1.00 100.50 92 ARG A O 1
ATOM 667 N N . ALA A 1 98 ? 16.971 0.270 0.348 1.00 95.69 93 ALA A N 1
ATOM 668 C CA . ALA A 1 98 ? 17.070 -0.527 1.578 1.00 96.36 93 ALA A CA 1
ATOM 669 C C . ALA A 1 98 ? 18.515 -1.022 1.858 1.00 98.59 93 ALA A C 1
ATOM 670 O O . ALA A 1 98 ? 18.825 -1.394 2.994 1.00 99.19 93 ALA A O 1
ATOM 672 N N . ASP A 1 99 ? 19.384 -1.050 0.815 1.00 92.35 94 ASP A N 1
ATOM 673 C CA . ASP A 1 99 ? 20.776 -1.503 0.910 1.00 88.95 94 ASP A CA 1
ATOM 674 C C . ASP A 1 99 ? 21.800 -0.338 0.976 1.00 91.15 94 ASP A C 1
ATOM 675 O O . ASP A 1 99 ? 22.927 -0.474 0.500 1.00 88.59 94 ASP A O 1
ATOM 680 N N . GLY A 1 100 ? 21.412 0.776 1.598 1.00 88.61 95 GLY A N 1
ATOM 681 C CA . GLY A 1 100 ? 22.298 1.915 1.827 1.00 87.12 95 GLY A CA 1
ATOM 682 C C . GLY A 1 100 ? 22.373 3.025 0.799 1.00 89.70 95 GLY A C 1
ATOM 683 O O . GLY A 1 100 ? 23.323 3.815 0.837 1.00 87.06 95 GLY A O 1
ATOM 684 N N . ALA A 1 101 ? 21.365 3.136 -0.094 1.00 88.05 96 ALA A N 1
ATOM 685 C CA . ALA A 1 101 ? 21.307 4.197 -1.115 1.00 86.89 96 ALA A CA 1
ATOM 686 C C . ALA A 1 101 ? 19.922 4.902 -1.052 1.00 94.66 96 ALA A C 1
ATOM 687 O O . ALA A 1 101 ? 19.159 4.859 -2.019 1.00 93.59 96 ALA A O 1
ATOM 689 N N . PRO A 1 102 ? 19.574 5.548 0.090 1.00 95.51 97 PRO A N 1
ATOM 690 C CA . PRO A 1 102 ? 18.219 6.108 0.247 1.00 98.94 97 PRO A CA 1
ATOM 691 C C . PRO A 1 102 ? 17.732 7.134 -0.767 1.00 104.23 97 PRO A C 1
ATOM 692 O O . PRO A 1 102 ? 16.527 7.219 -1.008 1.00 106.46 97 PRO A O 1
ATOM 696 N N . ASP A 1 103 ? 18.641 7.923 -1.328 1.00 99.02 98 ASP A N 1
ATOM 697 C CA . ASP A 1 103 ? 18.283 9.010 -2.230 1.00 98.94 98 ASP A CA 1
ATOM 698 C C . ASP A 1 103 ? 18.358 8.634 -3.705 1.00 99.63 98 ASP A C 1
ATOM 699 O O . ASP A 1 103 ? 18.185 9.510 -4.560 1.00 99.26 98 ASP A O 1
ATOM 704 N N . ILE A 1 104 ? 18.611 7.338 -4.012 1.00 93.61 99 ILE A N 1
ATOM 705 C CA . ILE A 1 104 ? 18.757 6.866 -5.393 1.00 89.70 99 ILE A CA 1
ATOM 706 C C . ILE A 1 104 ? 17.410 6.901 -6.154 1.00 93.54 99 ILE A C 1
ATOM 707 O O . ILE A 1 104 ? 16.342 6.659 -5.581 1.00 95.48 99 ILE A O 1
ATOM 712 N N . GLN A 1 105 ? 17.501 7.266 -7.440 1.00 87.65 100 GLN A N 1
ATOM 713 C CA . GLN A 1 105 ? 16.419 7.383 -8.418 1.00 88.61 100 GLN A CA 1
ATOM 714 C C . GLN A 1 105 ? 17.004 7.270 -9.827 1.00 88.64 100 GLN A C 1
ATOM 715 O O . GLN A 1 105 ? 18.203 7.505 -10.021 1.00 85.56 100 GLN A O 1
ATOM 721 N N . ARG A 1 106 ? 16.163 6.902 -10.803 1.00 84.79 101 ARG A N 1
ATOM 722 C CA . ARG A 1 106 ? 16.586 6.790 -12.184 1.00 81.65 101 ARG A CA 1
ATOM 723 C C . ARG A 1 106 ? 16.771 8.202 -12.718 1.00 87.87 101 ARG A C 1
ATOM 724 O O . ARG A 1 106 ? 15.818 8.980 -12.780 1.00 89.58 101 ARG A O 1
ATOM 732 N N . ARG A 1 107 ? 18.025 8.538 -13.039 1.00 82.81 102 ARG A N 1
ATOM 733 C CA . ARG A 1 107 ? 18.425 9.836 -13.576 1.00 81.60 102 ARG A CA 1
ATOM 734 C C . ARG A 1 107 ? 18.721 9.628 -15.039 1.00 81.93 102 ARG A C 1
ATOM 735 O O . ARG A 1 107 ? 19.456 8.705 -15.403 1.00 79.62 102 ARG A O 1
ATOM 743 N N . LEU A 1 108 ? 18.097 10.441 -15.873 1.00 78.96 103 LEU A N 1
ATOM 744 C CA . LEU A 1 108 ? 18.206 10.367 -17.322 1.00 77.51 103 LEU A CA 1
ATOM 745 C C . LEU A 1 108 ? 19.158 11.422 -17.902 1.00 78.20 103 LEU A C 1
ATOM 746 O O . LEU A 1 108 ? 19.218 12.563 -17.436 1.00 77.19 103 LEU A O 1
ATOM 751 N N . LEU A 1 109 ? 19.878 11.039 -18.951 1.00 74.34 104 LEU A N 1
ATOM 752 C CA . LEU A 1 109 ? 20.761 11.955 -19.671 1.00 72.23 104 LEU A CA 1
ATOM 753 C C . LEU A 1 109 ? 20.023 12.602 -20.850 1.00 77.84 104 LEU A C 1
ATOM 754 O O . LEU A 1 109 ? 20.384 13.698 -21.274 1.00 78.55 104 LEU A O 1
ATOM 759 N N . ALA A 1 110 ? 18.937 11.947 -21.316 1.00 74.65 105 ALA A N 1
ATOM 760 C CA . ALA A 1 110 ? 18.060 12.337 -22.421 1.00 74.93 105 ALA A CA 1
ATOM 761 C C . ALA A 1 110 ? 16.785 11.496 -22.289 1.00 80.04 105 ALA A C 1
ATOM 762 O O . ALA A 1 110 ? 16.837 10.467 -21.601 1.00 78.44 105 ALA A O 1
ATOM 764 N N . PRO A 1 111 ? 15.626 11.874 -22.899 1.00 79.41 106 PRO A N 1
ATOM 765 C CA . PRO A 1 111 ? 14.420 11.031 -22.743 1.00 81.39 106 PRO A CA 1
ATOM 766 C C . PRO A 1 111 ? 14.632 9.645 -23.340 1.00 84.46 106 PRO A C 1
ATOM 767 O O . PRO A 1 111 ? 15.246 9.514 -24.402 1.00 82.53 106 PRO A O 1
ATOM 771 N N . TRP A 1 112 ? 14.189 8.610 -22.620 1.00 82.33 107 TRP A N 1
ATOM 772 C CA . TRP A 1 112 ? 14.360 7.215 -23.025 1.00 80.99 107 TRP A CA 1
ATOM 773 C C . TRP A 1 112 ? 13.325 6.329 -22.339 1.00 89.45 107 TRP A C 1
ATOM 774 O O . TRP A 1 112 ? 13.181 6.371 -21.116 1.00 89.54 107 TRP A O 1
ATOM 785 N N . ASP A 1 113 ? 12.610 5.525 -23.131 1.00 89.65 108 ASP A N 1
ATOM 786 C CA . ASP A 1 113 ? 11.565 4.644 -22.617 1.00 93.21 108 ASP A CA 1
ATOM 787 C C . ASP A 1 113 ? 11.919 3.146 -22.619 1.00 95.57 108 ASP A C 1
ATOM 788 O O . ASP A 1 113 ? 11.165 2.342 -22.061 1.00 98.64 108 ASP A O 1
ATOM 793 N N . GLY A 1 114 ? 13.052 2.796 -23.216 1.00 87.58 109 GLY A N 1
ATOM 794 C CA . GLY A 1 114 ? 13.524 1.420 -23.322 1.00 86.41 109 GLY A CA 1
ATOM 795 C C . GLY A 1 114 ? 14.152 0.856 -22.063 1.00 89.31 109 GLY A C 1
ATOM 796 O O . GLY A 1 114 ? 14.008 1.419 -20.977 1.00 89.13 109 GLY A O 1
ATOM 797 N N . GLU A 1 115 ? 14.849 -0.278 -22.207 1.00 84.90 110 GLU A N 1
ATOM 798 C CA . GLU A 1 115 ? 15.519 -0.986 -21.118 1.00 83.51 110 GLU A CA 1
ATOM 799 C C . GLU A 1 115 ? 16.570 -0.090 -20.449 1.00 85.91 110 GLU A C 1
ATOM 800 O O . GLU A 1 115 ? 17.345 0.592 -21.130 1.00 83.19 110 GLU A O 1
ATOM 806 N N . ARG A 1 116 ? 16.564 -0.085 -19.114 1.00 82.96 111 ARG A N 1
ATOM 807 C CA . ARG A 1 116 ? 17.436 0.749 -18.295 1.00 81.01 111 ARG A CA 1
ATOM 808 C C . ARG A 1 116 ? 18.725 0.030 -17.888 1.00 82.00 111 ARG A C 1
ATOM 809 O O . ARG A 1 116 ? 18.703 -1.172 -17.630 1.00 82.40 111 ARG A O 1
ATOM 817 N N . PHE A 1 117 ? 19.856 0.771 -17.897 1.00 76.42 112 PHE A N 1
ATOM 818 C CA . PHE A 1 117 ? 21.226 0.339 -17.527 1.00 73.10 112 PHE A CA 1
ATOM 819 C C . PHE A 1 117 ? 21.616 1.380 -16.485 1.00 76.05 112 PHE A C 1
ATOM 820 O O . PHE A 1 117 ? 22.081 2.457 -16.844 1.00 75.41 112 PHE A O 1
ATOM 828 N N . ILE A 1 118 ? 21.332 1.104 -15.218 1.00 72.48 113 ILE A N 1
ATOM 829 C CA . ILE A 1 118 ? 21.479 2.072 -14.139 1.00 72.29 113 ILE A CA 1
ATOM 830 C C . ILE A 1 118 ? 22.772 1.894 -13.345 1.00 73.26 113 ILE A C 1
ATOM 831 O O . ILE A 1 118 ? 23.112 0.766 -12.988 1.00 73.15 113 ILE A O 1
ATOM 836 N N . VAL A 1 119 ? 23.480 3.020 -13.058 1.00 67.53 114 VAL A N 1
ATOM 837 C CA . VAL A 1 119 ? 24.692 3.032 -12.235 1.00 66.03 114 VAL A CA 1
ATOM 838 C C . VAL A 1 119 ? 24.242 2.760 -10.798 1.00 72.11 114 VAL A C 1
ATOM 839 O O . VAL A 1 119 ? 23.517 3.580 -10.220 1.00 74.69 114 VAL A O 1
ATOM 843 N N . LEU A 1 120 ? 24.639 1.584 -10.252 1.00 66.48 115 LEU A N 1
ATOM 844 C CA . LEU A 1 120 ? 24.319 1.114 -8.905 1.00 67.48 115 LEU A CA 1
ATOM 845 C C . LEU A 1 120 ? 25.456 1.470 -7.943 1.00 70.80 115 LEU A C 1
ATOM 846 O O . LEU A 1 120 ? 25.207 1.977 -6.836 1.00 71.48 115 LEU A O 1
ATOM 851 N N . TYR A 1 121 ? 26.701 1.172 -8.365 1.00 65.01 116 TYR A N 1
ATOM 852 C CA . TYR A 1 121 ? 27.915 1.444 -7.600 1.00 63.75 116 TYR A CA 1
ATOM 853 C C . TYR A 1 121 ? 28.956 2.174 -8.432 1.00 64.77 116 TYR A C 1
ATOM 854 O O . TYR A 1 121 ? 29.089 1.941 -9.633 1.00 61.80 116 TYR A O 1
ATOM 863 N N . PHE A 1 122 ? 29.692 3.045 -7.765 1.00 62.62 117 PHE A N 1
ATOM 864 C CA . PHE A 1 122 ? 30.840 3.769 -8.268 1.00 62.06 117 PHE A CA 1
ATOM 865 C C . PHE A 1 122 ? 31.699 4.156 -7.102 1.00 68.59 117 PHE A C 1
ATOM 866 O O . PHE A 1 122 ? 31.201 4.711 -6.127 1.00 69.61 117 PHE A O 1
ATOM 874 N N . GLU A 1 123 ? 32.991 3.923 -7.242 1.00 66.86 118 GLU A N 1
ATOM 875 C CA . GLU A 1 123 ? 33.986 4.311 -6.267 1.00 68.91 118 GLU A CA 1
ATOM 876 C C . GLU A 1 123 ? 35.206 4.900 -6.997 1.00 74.39 118 GLU A C 1
ATOM 877 O O . GLU A 1 123 ? 35.550 4.402 -8.075 1.00 73.08 118 GLU A O 1
ATOM 883 N N . PRO A 1 124 ? 35.824 6.000 -6.504 1.00 74.50 119 PRO A N 1
ATOM 884 C CA . PRO A 1 124 ? 35.526 6.751 -5.260 1.00 77.62 119 PRO A CA 1
ATOM 885 C C . PRO A 1 124 ? 34.421 7.801 -5.407 1.00 87.23 119 PRO A C 1
ATOM 886 O O . PRO A 1 124 ? 34.529 8.692 -6.247 1.00 85.26 119 PRO A O 1
ATOM 890 N N . GLU A 1 125 ? 33.389 7.733 -4.578 1.00 91.81 120 GLU A N 1
ATOM 891 C CA . GLU A 1 125 ? 32.346 8.744 -4.640 1.00 96.33 120 GLU A CA 1
ATOM 892 C C . GLU A 1 125 ? 32.904 9.956 -3.898 1.00 108.17 120 GLU A C 1
ATOM 893 O O . GLU A 1 125 ? 32.283 10.465 -2.965 1.00 111.81 120 GLU A O 1
ATOM 899 N N . SER A 1 126 ? 34.088 10.405 -4.313 1.00 107.42 121 SER A N 1
ATOM 900 C CA . SER A 1 126 ? 34.752 11.521 -3.667 1.00 110.82 121 SER A CA 1
ATOM 901 C C . SER A 1 126 ? 34.046 12.696 -4.281 1.00 117.54 121 SER A C 1
ATOM 902 O O . SER A 1 126 ? 33.050 12.488 -4.926 1.00 114.35 121 SER A O 1
ATOM 905 N N . SER A 1 127 ? 34.529 13.916 -4.092 1.00 119.26 122 SER A N 1
ATOM 906 C CA . SER A 1 127 ? 33.823 15.084 -4.603 1.00 120.40 122 SER A CA 1
ATOM 907 C C . SER A 1 127 ? 33.542 14.923 -6.082 1.00 123.43 122 SER A C 1
ATOM 908 O O . SER A 1 127 ? 34.360 14.405 -6.824 1.00 121.26 122 SER A O 1
ATOM 911 N N . GLY A 1 128 ? 32.351 15.335 -6.497 1.00 120.43 123 GLY A N 1
ATOM 912 C CA . GLY A 1 128 ? 31.942 15.168 -7.873 1.00 118.01 123 GLY A CA 1
ATOM 913 C C . GLY A 1 128 ? 31.685 13.683 -7.859 1.00 117.90 123 GLY A C 1
ATOM 914 O O . GLY A 1 128 ? 31.471 13.142 -6.801 1.00 119.77 123 GLY A O 1
ATOM 915 N N . ASN A 1 129 ? 31.692 13.019 -8.998 1.00 108.12 124 ASN A N 1
ATOM 916 C CA . ASN A 1 129 ? 31.520 11.574 -9.003 1.00 104.99 124 ASN A CA 1
ATOM 917 C C . ASN A 1 129 ? 30.292 10.986 -8.320 1.00 106.60 124 ASN A C 1
ATOM 918 O O . ASN A 1 129 ? 30.379 9.987 -7.626 1.00 107.33 124 ASN A O 1
ATOM 923 N N . ARG A 1 130 ? 29.153 11.611 -8.524 1.00 99.92 125 ARG A N 1
ATOM 924 C CA . ARG A 1 130 ? 27.869 11.134 -8.001 1.00 99.11 125 ARG A CA 1
ATOM 925 C C . ARG A 1 130 ? 27.010 10.580 -9.161 1.00 96.29 125 ARG A C 1
ATOM 926 O O . ARG A 1 130 ? 25.957 11.154 -9.481 1.00 96.67 125 ARG A O 1
ATOM 934 N N . PRO A 1 131 ? 27.456 9.487 -9.842 1.00 86.32 126 PRO A N 1
ATOM 935 C CA . PRO A 1 131 ? 26.678 8.981 -10.971 1.00 83.89 126 PRO A CA 1
ATOM 936 C C . PRO A 1 131 ? 25.612 7.964 -10.562 1.00 84.06 126 PRO A C 1
ATOM 937 O O . PRO A 1 131 ? 24.989 7.391 -11.443 1.00 83.79 126 PRO A O 1
ATOM 941 N N . LEU A 1 132 ? 25.406 7.733 -9.251 1.00 78.02 127 LEU A N 1
ATOM 942 C CA . LEU A 1 132 ? 24.419 6.759 -8.782 1.00 77.61 127 LEU A CA 1
ATOM 943 C C . LEU A 1 132 ? 23.042 7.086 -9.288 1.00 82.79 127 LEU A C 1
ATOM 944 O O . LEU A 1 132 ? 22.613 8.236 -9.213 1.00 85.38 127 LEU A O 1
ATOM 949 N N . GLY A 1 133 ? 22.412 6.090 -9.892 1.00 78.31 128 GLY A N 1
ATOM 950 C CA . GLY A 1 133 ? 21.084 6.205 -10.474 1.00 79.31 128 GLY A CA 1
ATOM 951 C C . GLY A 1 133 ? 21.086 6.620 -11.929 1.00 79.82 128 GLY A C 1
ATOM 952 O O . GLY A 1 133 ? 20.033 6.629 -12.576 1.00 81.48 128 GLY A O 1
ATOM 953 N N . LEU A 1 134 ? 22.267 6.968 -12.452 1.00 71.97 129 LEU A N 1
ATOM 954 C CA . LEU A 1 134 ? 22.414 7.416 -13.830 1.00 70.63 129 LEU A CA 1
ATOM 955 C C . LEU A 1 134 ? 22.148 6.272 -14.795 1.00 74.92 129 LEU A C 1
ATOM 956 O O . LEU A 1 134 ? 22.801 5.219 -14.733 1.00 72.75 129 LEU A O 1
ATOM 961 N N . ASP A 1 135 ? 21.104 6.456 -15.618 1.00 72.81 130 ASP A N 1
ATOM 962 C CA . ASP A 1 135 ? 20.689 5.498 -16.628 1.00 71.77 130 ASP A CA 1
ATOM 963 C C . ASP A 1 135 ? 21.565 5.731 -17.864 1.00 73.49 130 ASP A C 1
ATOM 964 O O . ASP A 1 135 ? 21.275 6.617 -18.651 1.00 75.03 130 ASP A O 1
ATOM 969 N N . VAL A 1 136 ? 22.632 4.957 -18.036 1.00 67.60 131 VAL A N 1
ATOM 970 C CA . VAL A 1 136 ? 23.531 5.143 -19.182 1.00 65.49 131 VAL A CA 1
ATOM 971 C C . VAL A 1 136 ? 22.902 4.669 -20.502 1.00 70.47 131 VAL A C 1
ATOM 972 O O . VAL A 1 136 ? 23.435 4.959 -21.573 1.00 69.70 131 VAL A O 1
ATOM 976 N N . ALA A 1 137 ? 21.757 3.981 -20.423 1.00 68.65 132 ALA A N 1
ATOM 977 C CA . ALA A 1 137 ? 21.022 3.530 -21.591 1.00 69.03 132 ALA A CA 1
ATOM 978 C C . ALA A 1 137 ? 20.311 4.733 -22.232 1.00 76.08 132 ALA A C 1
ATOM 979 O O . ALA A 1 137 ? 20.085 4.725 -23.437 1.00 76.57 132 ALA A O 1
ATOM 981 N N . SER A 1 138 ? 19.994 5.782 -21.430 1.00 74.16 133 SER A N 1
ATOM 982 C CA . SER A 1 138 ? 19.250 6.980 -21.855 1.00 74.95 133 SER A CA 1
ATOM 983 C C . SER A 1 138 ? 19.990 7.886 -22.854 1.00 77.90 133 SER A C 1
ATOM 984 O O . SER A 1 138 ? 19.337 8.686 -23.533 1.00 79.28 133 SER A O 1
ATOM 987 N N . GLU A 1 139 ? 21.326 7.743 -22.965 1.00 71.37 134 GLU A N 1
ATOM 988 C CA . GLU A 1 139 ? 22.167 8.492 -23.914 1.00 68.47 134 GLU A CA 1
ATOM 989 C C . GLU A 1 139 ? 22.718 7.475 -24.964 1.00 69.48 134 GLU A C 1
ATOM 990 O O . GLU A 1 139 ? 23.291 6.460 -24.560 1.00 68.10 134 GLU A O 1
ATOM 996 N N . PRO A 1 140 ? 22.544 7.737 -26.292 1.00 65.47 135 PRO A N 1
ATOM 997 C CA . PRO A 1 140 ? 22.929 6.746 -27.326 1.00 64.56 135 PRO A CA 1
ATOM 998 C C . PRO A 1 140 ? 24.389 6.292 -27.398 1.00 67.24 135 PRO A C 1
ATOM 999 O O . PRO A 1 140 ? 24.608 5.095 -27.597 1.00 66.68 135 PRO A O 1
ATOM 1003 N N . ARG A 1 141 ? 25.375 7.198 -27.284 1.00 63.89 136 ARG A N 1
ATOM 1004 C CA . ARG A 1 141 ? 26.808 6.813 -27.343 1.00 61.60 136 ARG A CA 1
ATOM 1005 C C . ARG A 1 141 ? 27.174 5.797 -26.246 1.00 66.35 136 ARG A C 1
ATOM 1006 O O . ARG A 1 141 ? 27.870 4.819 -26.515 1.00 66.47 136 ARG A O 1
ATOM 1014 N N . ARG A 1 142 ? 26.658 6.018 -25.023 1.00 63.50 137 ARG A N 1
ATOM 1015 C CA . ARG A 1 142 ? 26.855 5.164 -23.855 1.00 62.65 137 ARG A CA 1
ATOM 1016 C C . ARG A 1 142 ? 26.172 3.789 -24.027 1.00 67.64 137 ARG A C 1
ATOM 1017 O O . ARG A 1 142 ? 26.790 2.760 -23.737 1.00 66.65 137 ARG A O 1
ATOM 1025 N N . ARG A 1 143 ? 24.922 3.781 -24.532 1.00 66.27 138 ARG A N 1
ATOM 1026 C CA . ARG A 1 143 ? 24.116 2.574 -24.805 1.00 67.85 138 ARG A CA 1
ATOM 1027 C C . ARG A 1 143 ? 24.749 1.685 -25.914 1.00 70.05 138 ARG A C 1
ATOM 1028 O O . ARG A 1 143 ? 24.785 0.461 -25.768 1.00 69.52 138 ARG A O 1
ATOM 1036 N N . ILE A 1 144 ? 25.222 2.311 -27.018 1.00 65.06 139 ILE A N 1
ATOM 1037 C CA . ILE A 1 144 ? 25.871 1.643 -28.150 1.00 63.69 139 ILE A CA 1
ATOM 1038 C C . ILE A 1 144 ? 27.079 0.841 -27.656 1.00 65.38 139 ILE A C 1
ATOM 1039 O O . ILE A 1 144 ? 27.188 -0.344 -27.978 1.00 65.12 139 ILE A O 1
ATOM 1044 N N . ALA A 1 145 ? 27.947 1.485 -26.840 1.00 60.98 140 ALA A N 1
ATOM 1045 C CA . ALA A 1 145 ? 29.150 0.896 -26.239 1.00 58.40 140 ALA A CA 1
ATOM 1046 C C . ALA A 1 145 ? 28.783 -0.280 -25.330 1.00 62.97 140 ALA A C 1
ATOM 1047 O O . ALA A 1 145 ? 29.442 -1.309 -25.402 1.00 62.47 140 ALA A O 1
ATOM 1049 N N . ALA A 1 146 ? 27.697 -0.148 -24.540 1.00 60.54 141 ALA A N 1
ATOM 1050 C CA . ALA A 1 146 ? 27.218 -1.174 -23.611 1.00 61.42 141 ALA A CA 1
ATOM 1051 C C . ALA A 1 146 ? 26.640 -2.400 -24.297 1.00 66.12 141 ALA A C 1
ATOM 1052 O O . ALA A 1 146 ? 26.838 -3.516 -23.808 1.00 67.00 141 ALA A O 1
ATOM 1054 N N . ILE A 1 147 ? 25.894 -2.206 -25.394 1.00 61.67 142 ILE A N 1
ATOM 1055 C CA . ILE A 1 147 ? 25.300 -3.327 -26.131 1.00 60.98 142 ILE A CA 1
ATOM 1056 C C . ILE A 1 147 ? 26.401 -4.039 -26.929 1.00 65.07 142 ILE A C 1
ATOM 1057 O O . ILE A 1 147 ? 26.373 -5.262 -27.013 1.00 66.66 142 ILE A O 1
ATOM 1062 N N . ALA A 1 148 ? 27.388 -3.279 -27.460 1.00 59.08 143 ALA A N 1
ATOM 1063 C CA . ALA A 1 148 ? 28.508 -3.836 -28.216 1.00 58.12 143 ALA A CA 1
ATOM 1064 C C . ALA A 1 148 ? 29.420 -4.650 -27.302 1.00 63.30 143 ALA A C 1
ATOM 1065 O O . ALA A 1 148 ? 29.853 -5.733 -27.692 1.00 64.91 143 ALA A O 1
ATOM 1067 N N . ALA A 1 149 ? 29.676 -4.155 -26.078 1.00 58.33 144 ALA A N 1
ATOM 1068 C CA . ALA A 1 149 ? 30.478 -4.849 -25.075 1.00 57.00 144 ALA A CA 1
ATOM 1069 C C . ALA A 1 149 ? 29.787 -6.165 -24.678 1.00 63.54 144 ALA A C 1
ATOM 1070 O O . ALA A 1 149 ? 30.451 -7.195 -24.597 1.00 63.73 144 ALA A O 1
ATOM 1072 N N . ALA A 1 150 ? 28.453 -6.131 -24.469 1.00 60.39 145 ALA A N 1
ATOM 1073 C CA . ALA A 1 150 ? 27.656 -7.296 -24.083 1.00 60.85 145 ALA A CA 1
ATOM 1074 C C . ALA A 1 150 ? 27.629 -8.355 -25.171 1.00 64.76 145 ALA A C 1
ATOM 1075 O O . ALA A 1 150 ? 27.780 -9.539 -24.862 1.00 63.55 145 ALA A O 1
ATOM 1077 N N . ARG A 1 151 ? 27.468 -7.922 -26.451 1.00 61.64 146 ARG A N 1
ATOM 1078 C CA . ARG A 1 151 ? 27.411 -8.800 -27.620 1.00 61.92 146 ARG A CA 1
ATOM 1079 C C . ARG A 1 151 ? 28.752 -9.440 -27.936 1.00 63.72 146 ARG A C 1
ATOM 1080 O O . ARG A 1 151 ? 28.803 -10.626 -28.197 1.00 64.43 146 ARG A O 1
ATOM 1088 N N . SER A 1 152 ? 29.823 -8.675 -27.897 1.00 59.95 147 SER A N 1
ATOM 1089 C CA . SER A 1 152 ? 31.171 -9.158 -28.219 1.00 59.38 147 SER A CA 1
ATOM 1090 C C . SER A 1 152 ? 31.886 -9.853 -27.073 1.00 64.39 147 SER A C 1
ATOM 1091 O O . SER A 1 152 ? 32.708 -10.729 -27.330 1.00 66.96 147 SER A O 1
ATOM 1094 N N . GLY A 1 153 ? 31.621 -9.424 -25.845 1.00 58.53 148 GLY A N 1
ATOM 1095 C CA . GLY A 1 153 ? 32.289 -9.941 -24.656 1.00 57.83 148 GLY A CA 1
ATOM 1096 C C . GLY A 1 153 ? 33.575 -9.193 -24.355 1.00 61.37 148 GLY A C 1
ATOM 1097 O O . GLY A 1 153 ? 34.290 -9.547 -23.415 1.00 60.08 148 GLY A O 1
ATOM 1098 N N . GLN A 1 154 ? 33.862 -8.124 -25.145 1.00 57.53 149 GLN A N 1
ATOM 1099 C CA . GLN A 1 154 ? 35.076 -7.327 -25.058 1.00 55.77 149 GLN A CA 1
ATOM 1100 C C . GLN A 1 154 ? 34.897 -6.035 -24.291 1.00 60.81 149 GLN A C 1
ATOM 1101 O O . GLN A 1 154 ? 33.849 -5.400 -24.453 1.00 62.77 149 GLN A O 1
ATOM 1107 N N . PRO A 1 155 ? 35.947 -5.545 -23.564 1.00 56.13 150 PRO A N 1
ATOM 1108 C CA . PRO A 1 155 ? 35.839 -4.202 -22.952 1.00 55.46 150 PRO A CA 1
ATOM 1109 C C . PRO A 1 155 ? 35.736 -3.165 -24.084 1.00 60.67 150 PRO A C 1
ATOM 1110 O O . PRO A 1 155 ? 36.617 -3.087 -24.951 1.00 59.64 150 PRO A O 1
ATOM 1114 N N . THR A 1 156 ? 34.599 -2.446 -24.124 1.00 57.44 151 THR A N 1
ATOM 1115 C CA . THR A 1 156 ? 34.243 -1.507 -25.187 1.00 55.60 151 THR A CA 1
ATOM 1116 C C . THR A 1 156 ? 34.025 -0.094 -24.672 1.00 59.73 151 THR A C 1
ATOM 1117 O O . THR A 1 156 ? 33.268 0.129 -23.728 1.00 60.09 151 THR A O 1
ATOM 1121 N N . MET A 1 157 ? 34.668 0.865 -25.348 1.00 55.23 152 MET A N 1
ATOM 1122 C CA . MET A 1 157 ? 34.623 2.280 -25.040 1.00 53.51 152 MET A CA 1
ATOM 1123 C C . MET A 1 157 ? 33.593 2.990 -25.911 1.00 57.28 152 MET A C 1
ATOM 1124 O O . MET A 1 157 ? 33.313 2.548 -27.041 1.00 56.83 152 MET A O 1
ATOM 1129 N N . THR A 1 158 ? 33.075 4.135 -25.408 1.00 53.34 153 THR A N 1
ATOM 1130 C CA . THR A 1 158 ? 32.155 5.006 -26.143 1.00 53.67 153 THR A CA 1
ATOM 1131 C C . THR A 1 158 ? 32.927 5.894 -27.111 1.00 58.32 153 THR A C 1
ATOM 1132 O O . THR A 1 158 ? 34.157 6.001 -27.041 1.00 57.93 153 THR A O 1
ATOM 1136 N N . SER A 1 159 ? 32.192 6.636 -27.942 1.00 56.85 154 SER A N 1
ATOM 1137 C CA . SER A 1 159 ? 32.811 7.661 -28.775 1.00 56.10 154 SER A CA 1
ATOM 1138 C C . SER A 1 159 ? 32.945 8.856 -27.787 1.00 59.04 154 SER A C 1
ATOM 1139 O O . SER A 1 159 ? 32.443 8.722 -26.663 1.00 55.43 154 SER A O 1
ATOM 1142 N N . PRO A 1 160 ? 33.683 9.963 -28.075 1.00 57.37 155 PRO A N 1
ATOM 1143 C CA . PRO A 1 160 ? 33.792 11.041 -27.070 1.00 57.63 155 PRO A CA 1
ATOM 1144 C C . PRO A 1 160 ? 32.429 11.507 -26.575 1.00 60.85 155 PRO A C 1
ATOM 1145 O O . PRO A 1 160 ? 31.471 11.625 -27.346 1.00 61.56 155 PRO A O 1
ATOM 1149 N N . VAL A 1 161 ? 32.343 11.669 -25.259 1.00 55.88 156 VAL A N 1
ATOM 1150 C CA . VAL A 1 161 ? 31.129 11.915 -24.473 1.00 55.77 156 VAL A CA 1
ATOM 1151 C C . VAL A 1 161 ? 31.382 13.051 -23.446 1.00 60.20 156 VAL A C 1
ATOM 1152 O O . VAL A 1 161 ? 32.535 13.396 -23.196 1.00 57.49 156 VAL A O 1
ATOM 1156 N N . SER A 1 162 ? 30.320 13.652 -22.893 1.00 61.17 157 SER A N 1
ATOM 1157 C CA . SER A 1 162 ? 30.421 14.714 -21.868 1.00 62.80 157 SER A CA 1
ATOM 1158 C C . SER A 1 162 ? 30.062 14.070 -20.536 1.00 67.76 157 SER A C 1
ATOM 1159 O O . SER A 1 162 ? 28.979 13.500 -20.423 1.00 68.75 157 SER A O 1
ATOM 1162 N N . LEU A 1 163 ? 30.979 14.097 -19.553 1.00 63.58 158 LEU A N 1
ATOM 1163 C CA . LEU A 1 163 ? 30.771 13.413 -18.278 1.00 63.88 158 LEU A CA 1
ATOM 1164 C C . LEU A 1 163 ? 29.933 14.173 -17.225 1.00 75.66 158 LEU A C 1
ATOM 1165 O O . LEU A 1 163 ? 30.448 14.751 -16.255 1.00 77.09 158 LEU A O 1
ATOM 1170 N N . SER A 1 164 ? 28.618 14.095 -17.397 1.00 76.37 159 SER A N 1
ATOM 1171 C CA . SER A 1 164 ? 27.645 14.626 -16.451 1.00 79.90 159 SER A CA 1
ATOM 1172 C C . SER A 1 164 ? 27.570 13.584 -15.324 1.00 86.38 159 SER A C 1
ATOM 1173 O O . SER A 1 164 ? 27.533 12.375 -15.581 1.00 85.12 159 SER A O 1
ATOM 1176 N N . GLY A 1 165 ? 27.658 14.045 -14.093 1.00 85.84 160 GLY A N 1
ATOM 1177 C CA . GLY A 1 165 ? 27.657 13.136 -12.950 1.00 86.13 160 GLY A CA 1
ATOM 1178 C C . GLY A 1 165 ? 28.994 12.971 -12.263 1.00 87.01 160 GLY A C 1
ATOM 1179 O O . GLY A 1 165 ? 29.061 12.338 -11.212 1.00 86.93 160 GLY A O 1
ATOM 1180 N N . TYR A 1 166 ? 30.061 13.545 -12.839 1.00 81.47 161 TYR A N 1
ATOM 1181 C CA . TYR A 1 166 ? 31.409 13.449 -12.285 1.00 80.32 161 TYR A CA 1
ATOM 1182 C C . TYR A 1 166 ? 32.030 14.805 -11.980 1.00 92.13 161 TYR A C 1
ATOM 1183 O O . TYR A 1 166 ? 32.910 14.875 -11.123 1.00 94.97 161 TYR A O 1
ATOM 1192 N N . GLN A 1 167 ? 31.579 15.879 -12.658 1.00 91.08 162 GLN A N 1
ATOM 1193 C CA . GLN A 1 167 ? 32.049 17.240 -12.410 1.00 93.22 162 GLN A CA 1
ATOM 1194 C C . GLN A 1 167 ? 30.999 18.267 -12.811 1.00 100.52 162 GLN A C 1
ATOM 1195 O O . GLN A 1 167 ? 30.280 18.038 -13.791 1.00 98.65 162 GLN A O 1
ATOM 1201 N N . THR A 1 168 ? 30.893 19.379 -12.011 1.00 101.42 163 THR A N 1
ATOM 1202 C CA . THR A 1 168 ? 29.940 20.493 -12.151 1.00 103.67 163 THR A CA 1
ATOM 1203 C C . THR A 1 168 ? 29.952 20.937 -13.612 1.00 105.44 163 THR A C 1
ATOM 1204 O O . THR A 1 168 ? 29.102 20.384 -14.318 1.00 107.42 163 THR A O 1
ATOM 1208 N N . PRO A 1 169 ? 30.889 21.749 -14.191 1.00 96.05 164 PRO A N 1
ATOM 1209 C CA . PRO A 1 169 ? 30.846 21.911 -15.653 1.00 92.37 164 PRO A CA 1
ATOM 1210 C C . PRO A 1 169 ? 31.350 20.567 -16.196 1.00 90.26 164 PRO A C 1
ATOM 1211 O O . PRO A 1 169 ? 32.382 20.076 -15.727 1.00 88.03 164 PRO A O 1
ATOM 1215 N N . SER A 1 170 ? 30.540 19.889 -17.036 1.00 85.12 165 SER A N 1
ATOM 1216 C CA . SER A 1 170 ? 30.907 18.566 -17.568 1.00 81.93 165 SER A CA 1
ATOM 1217 C C . SER A 1 170 ? 32.099 18.665 -18.473 1.00 81.55 165 SER A C 1
ATOM 1218 O O . SER A 1 170 ? 32.245 19.632 -19.214 1.00 80.69 165 SER A O 1
ATOM 1221 N N . GLU A 1 171 ? 32.974 17.671 -18.364 1.00 75.50 166 GLU A N 1
ATOM 1222 C CA . GLU A 1 171 ? 34.238 17.555 -19.079 1.00 72.27 166 GLU A CA 1
ATOM 1223 C C . GLU A 1 171 ? 34.127 16.477 -20.151 1.00 68.81 166 GLU A C 1
ATOM 1224 O O . GLU A 1 171 ? 33.275 15.597 -20.066 1.00 68.18 166 GLU A O 1
ATOM 1230 N N . GLY A 1 172 ? 34.999 16.551 -21.137 1.00 60.73 167 GLY A N 1
ATOM 1231 C CA . GLY A 1 172 ? 35.074 15.565 -22.196 1.00 57.96 167 GLY A CA 1
ATOM 1232 C C . GLY A 1 172 ? 35.689 14.300 -21.647 1.00 59.37 167 GLY A C 1
ATOM 1233 O O . GLY A 1 172 ? 36.595 14.347 -20.810 1.00 58.26 167 GLY A O 1
ATOM 1234 N N . GLY A 1 173 ? 35.149 13.171 -22.068 1.00 54.97 168 GLY A N 1
ATOM 1235 C CA . GLY A 1 173 ? 35.636 11.895 -21.599 1.00 53.16 168 GLY A CA 1
ATOM 1236 C C . GLY A 1 173 ? 35.047 10.718 -22.309 1.00 57.82 168 GLY A C 1
ATOM 1237 O O . GLY A 1 173 ? 34.489 10.850 -23.401 1.00 60.11 168 GLY A O 1
ATOM 1238 N N . PHE A 1 174 ? 35.239 9.545 -21.709 1.00 52.80 169 PHE A N 1
ATOM 1239 C CA . PHE A 1 174 ? 34.788 8.266 -22.240 1.00 51.33 169 PHE A CA 1
ATOM 1240 C C . PHE A 1 174 ? 34.354 7.371 -21.064 1.00 54.61 169 PHE A C 1
ATOM 1241 O O . PHE A 1 174 ? 34.678 7.637 -19.897 1.00 51.49 169 PHE A O 1
ATOM 1249 N N . LEU A 1 175 ? 33.578 6.333 -21.387 1.00 52.37 170 LEU A N 1
ATOM 1250 C CA . LEU A 1 175 ? 33.194 5.265 -20.470 1.00 52.07 170 LEU A CA 1
ATOM 1251 C C . LEU A 1 175 ? 33.754 4.041 -21.146 1.00 54.96 170 LEU A C 1
ATOM 1252 O O . LEU A 1 175 ? 33.715 3.964 -22.373 1.00 53.48 170 LEU A O 1
ATOM 1257 N N . VAL A 1 176 ? 34.305 3.105 -20.371 1.00 52.83 171 VAL A N 1
ATOM 1258 C CA . VAL A 1 176 ? 34.765 1.814 -20.909 1.00 52.44 171 VAL A CA 1
ATOM 1259 C C . VAL A 1 176 ? 33.913 0.805 -20.169 1.00 57.68 171 VAL A C 1
ATOM 1260 O O . VAL A 1 176 ? 33.772 0.904 -18.951 1.00 57.07 171 VAL A O 1
ATOM 1264 N N . LEU A 1 177 ? 33.265 -0.100 -20.916 1.00 55.95 172 LEU A N 1
ATOM 1265 C CA . LEU A 1 177 ? 32.338 -1.073 -20.358 1.00 56.16 172 LEU A CA 1
ATOM 1266 C C . LEU A 1 177 ? 32.734 -2.502 -20.646 1.00 58.76 172 LEU A C 1
ATOM 1267 O O . LEU A 1 177 ? 33.169 -2.813 -21.742 1.00 59.61 172 LEU A O 1
ATOM 1272 N N . LEU A 1 178 ? 32.634 -3.357 -19.639 1.00 55.36 173 LEU A N 1
ATOM 1273 C CA . LEU A 1 178 ? 32.915 -4.791 -19.714 1.00 55.97 173 LEU A CA 1
ATOM 1274 C C . LEU A 1 178 ? 31.670 -5.545 -19.149 1.00 62.11 173 LEU A C 1
ATOM 1275 O O . LEU A 1 178 ? 31.223 -5.222 -18.049 1.00 61.71 173 LEU A O 1
ATOM 1280 N N . PRO A 1 179 ? 31.091 -6.527 -19.872 1.00 60.15 174 PRO A N 1
ATOM 1281 C CA . PRO A 1 179 ? 29.832 -7.137 -19.395 1.00 61.62 174 PRO A CA 1
ATOM 1282 C C . PRO A 1 179 ? 29.946 -8.237 -18.358 1.00 65.71 174 PRO A C 1
ATOM 1283 O O . PRO A 1 179 ? 30.959 -8.949 -18.299 1.00 65.71 174 PRO A O 1
ATOM 1287 N N . VAL A 1 180 ? 28.852 -8.403 -17.590 1.00 59.98 175 VAL A N 1
ATOM 1288 C CA . VAL A 1 180 ? 28.699 -9.415 -16.564 1.00 59.63 175 VAL A CA 1
ATOM 1289 C C . VAL A 1 180 ? 27.636 -10.361 -17.061 1.00 66.52 175 VAL A C 1
ATOM 1290 O O . VAL A 1 180 ? 26.516 -9.961 -17.377 1.00 68.01 175 VAL A O 1
ATOM 1294 N N . TYR A 1 181 ? 28.008 -11.615 -17.170 1.00 64.00 176 TYR A N 1
ATOM 1295 C CA . TYR A 1 181 ? 27.136 -12.652 -17.667 1.00 65.28 176 TYR A CA 1
ATOM 1296 C C . TYR A 1 181 ? 26.604 -13.523 -16.560 1.00 73.22 176 TYR A C 1
ATOM 1297 O O . TYR A 1 181 ? 27.291 -13.751 -15.557 1.00 71.55 176 TYR A O 1
ATOM 1306 N N . ARG A 1 182 ? 25.363 -14.015 -16.753 1.00 73.60 177 ARG A N 1
ATOM 1307 C CA . ARG A 1 182 ? 24.701 -14.941 -15.850 1.00 75.58 177 ARG A CA 1
ATOM 1308 C C . ARG A 1 182 ? 25.336 -16.325 -16.019 1.00 80.67 177 ARG A C 1
ATOM 1309 O O . ARG A 1 182 ? 25.456 -16.828 -17.141 1.00 79.02 177 ARG A O 1
ATOM 1317 N N . GLU A 1 183 ? 25.766 -16.915 -14.889 1.00 80.78 178 GLU A N 1
ATOM 1318 C CA . GLU A 1 183 ? 26.358 -18.252 -14.819 1.00 82.18 178 GLU A CA 1
ATOM 1319 C C . GLU A 1 183 ? 25.380 -19.340 -15.270 1.00 88.34 178 GLU A C 1
ATOM 1320 O O . GLU A 1 183 ? 24.194 -19.291 -14.935 1.00 88.72 178 GLU A O 1
ATOM 1326 N N . GLY A 1 184 ? 25.889 -20.267 -16.078 1.00 86.40 179 GLY A N 1
ATOM 1327 C CA . GLY A 1 184 ? 25.110 -21.375 -16.617 1.00 89.06 179 GLY A CA 1
ATOM 1328 C C . GLY A 1 184 ? 24.349 -21.060 -17.887 1.00 93.69 179 GLY A C 1
ATOM 1329 O O . GLY A 1 184 ? 23.652 -21.933 -18.413 1.00 95.68 179 GLY A O 1
ATOM 1330 N N . MET A 1 185 ? 24.467 -19.810 -18.382 1.00 87.83 180 MET A N 1
ATOM 1331 C CA . MET A 1 185 ? 23.821 -19.346 -19.617 1.00 87.32 180 MET A CA 1
ATOM 1332 C C . MET A 1 185 ? 24.798 -19.467 -20.796 1.00 86.66 180 MET A C 1
ATOM 1333 O O . MET A 1 185 ? 25.983 -19.168 -20.613 1.00 82.96 180 MET A O 1
ATOM 1338 N N . PRO A 1 186 ? 24.349 -19.901 -22.004 1.00 84.06 181 PRO A N 1
ATOM 1339 C CA . PRO A 1 186 ? 25.292 -20.029 -23.129 1.00 82.88 181 PRO A CA 1
ATOM 1340 C C . PRO A 1 186 ? 25.799 -18.685 -23.645 1.00 84.38 181 PRO A C 1
ATOM 1341 O O . PRO A 1 186 ? 25.127 -17.662 -23.501 1.00 83.09 181 PRO A O 1
ATOM 1345 N N . LEU A 1 187 ? 27.003 -18.702 -24.228 1.00 79.59 182 LEU A N 1
ATOM 1346 C CA . LEU A 1 187 ? 27.677 -17.520 -24.733 1.00 77.48 182 LEU A CA 1
ATOM 1347 C C . LEU A 1 187 ? 28.270 -17.680 -26.149 1.00 85.64 182 LEU A C 1
ATOM 1348 O O . LEU A 1 187 ? 29.090 -16.848 -26.547 1.00 85.91 182 LEU A O 1
ATOM 1353 N N . GLN A 1 188 ? 27.859 -18.710 -26.909 1.00 85.22 183 GLN A N 1
ATOM 1354 C CA . GLN A 1 188 ? 28.375 -19.007 -28.257 1.00 86.32 183 GLN A CA 1
ATOM 1355 C C . GLN A 1 188 ? 28.093 -17.929 -29.322 1.00 90.37 183 GLN A C 1
ATOM 1356 O O . GLN A 1 188 ? 28.956 -17.679 -30.166 1.00 90.63 183 GLN A O 1
ATOM 1362 N N . THR A 1 189 ? 26.892 -17.321 -29.297 1.00 85.95 184 THR A N 1
ATOM 1363 C CA . THR A 1 189 ? 26.469 -16.292 -30.251 1.00 84.82 184 THR A CA 1
ATOM 1364 C C . THR A 1 189 ? 26.356 -14.921 -29.554 1.00 84.38 184 THR A C 1
ATOM 1365 O O . THR A 1 189 ? 26.203 -14.903 -28.326 1.00 83.18 184 THR A O 1
ATOM 1369 N N . PRO A 1 190 ? 26.371 -13.771 -30.291 1.00 78.20 185 PRO A N 1
ATOM 1370 C CA . PRO A 1 190 ? 26.213 -12.474 -29.610 1.00 76.30 185 PRO A CA 1
ATOM 1371 C C . PRO A 1 190 ? 24.826 -12.264 -28.992 1.00 81.69 185 PRO A C 1
ATOM 1372 O O . PRO A 1 190 ? 24.723 -11.571 -27.975 1.00 80.92 185 PRO A O 1
ATOM 1376 N N . GLN A 1 191 ? 23.767 -12.878 -29.572 1.00 80.08 186 GLN A N 1
ATOM 1377 C CA . GLN A 1 191 ? 22.420 -12.773 -29.012 1.00 80.86 186 GLN A CA 1
ATOM 1378 C C . GLN A 1 191 ? 22.382 -13.539 -27.709 1.00 85.23 186 GLN A C 1
ATOM 1379 O O . GLN A 1 191 ? 21.804 -13.041 -26.747 1.00 85.66 186 GLN A O 1
ATOM 1385 N N . GLN A 1 192 ? 23.078 -14.700 -27.653 1.00 81.13 187 GLN A N 1
ATOM 1386 C CA . GLN A 1 192 ? 23.222 -15.521 -26.450 1.00 80.75 187 GLN A CA 1
ATOM 1387 C C . GLN A 1 192 ? 23.892 -14.719 -25.359 1.00 83.10 187 GLN A C 1
ATOM 1388 O O . GLN A 1 192 ? 23.372 -14.686 -24.250 1.00 84.64 187 GLN A O 1
ATOM 1394 N N . ARG A 1 193 ? 25.011 -14.029 -25.689 1.00 76.70 188 ARG A N 1
ATOM 1395 C CA . ARG A 1 193 ? 25.787 -13.174 -24.781 1.00 73.68 188 ARG A CA 1
ATOM 1396 C C . ARG A 1 193 ? 24.944 -11.985 -24.240 1.00 76.47 188 ARG A C 1
ATOM 1397 O O . ARG A 1 193 ? 24.913 -11.767 -23.027 1.00 75.44 188 ARG A O 1
ATOM 1405 N N . MET A 1 194 ? 24.237 -11.256 -25.137 1.00 72.74 189 MET A N 1
ATOM 1406 C CA . MET A 1 194 ? 23.342 -10.139 -24.811 1.00 72.42 189 MET A CA 1
ATOM 1407 C C . MET A 1 194 ? 22.240 -10.603 -23.871 1.00 78.23 189 MET A C 1
ATOM 1408 O O . MET A 1 194 ? 21.968 -9.921 -22.889 1.00 78.13 189 MET A O 1
ATOM 1413 N N . ASP A 1 195 ? 21.618 -11.767 -24.171 1.00 76.39 190 ASP A N 1
ATOM 1414 C CA . ASP A 1 195 ? 20.560 -12.385 -23.363 1.00 78.13 190 ASP A CA 1
ATOM 1415 C C . ASP A 1 195 ? 21.069 -12.798 -21.972 1.00 81.22 190 ASP A C 1
ATOM 1416 O O . ASP A 1 195 ? 20.287 -12.842 -21.015 1.00 82.92 190 ASP A O 1
ATOM 1421 N N . ALA A 1 196 ? 22.373 -13.115 -21.869 1.00 74.69 191 ALA A N 1
ATOM 1422 C CA . ALA A 1 196 ? 23.021 -13.534 -20.629 1.00 73.21 191 ALA A CA 1
ATOM 1423 C C . ALA A 1 196 ? 23.536 -12.358 -19.789 1.00 73.77 191 ALA A C 1
ATOM 1424 O O . ALA A 1 196 ? 23.888 -12.554 -18.627 1.00 72.54 191 ALA A O 1
ATOM 1426 N N . THR A 1 197 ? 23.556 -11.139 -20.364 1.00 70.38 192 THR A N 1
ATOM 1427 C CA . THR A 1 197 ? 24.087 -9.935 -19.717 1.00 68.41 192 THR A CA 1
ATOM 1428 C C . THR A 1 197 ? 23.208 -9.467 -18.591 1.00 73.60 192 THR A C 1
ATOM 1429 O O . THR A 1 197 ? 22.070 -9.070 -18.836 1.00 74.46 192 THR A O 1
ATOM 1433 N N . THR A 1 198 ? 23.759 -9.493 -17.356 1.00 70.68 193 THR A N 1
ATOM 1434 C CA . THR A 1 198 ? 23.095 -9.021 -16.126 1.00 72.09 193 THR A CA 1
ATOM 1435 C C . THR A 1 198 ? 23.497 -7.577 -15.806 1.00 75.63 193 THR A C 1
ATOM 1436 O O . THR A 1 198 ? 22.709 -6.827 -15.230 1.00 77.23 193 THR A O 1
ATOM 1440 N N . GLY A 1 199 ? 24.729 -7.218 -16.150 1.00 69.73 194 GLY A N 1
ATOM 1441 C CA . GLY A 1 199 ? 25.247 -5.879 -15.913 1.00 67.83 194 GLY A CA 1
ATOM 1442 C C . GLY A 1 199 ? 26.585 -5.623 -16.560 1.00 67.70 194 GLY A C 1
ATOM 1443 O O . GLY A 1 199 ? 26.981 -6.342 -17.479 1.00 67.02 194 GLY A O 1
ATOM 1444 N N . TRP A 1 200 ? 27.262 -4.554 -16.121 1.00 62.92 195 TRP A N 1
ATOM 1445 C CA . TRP A 1 200 ? 28.587 -4.158 -16.619 1.00 60.04 195 TRP A CA 1
ATOM 1446 C C . TRP A 1 200 ? 29.457 -3.578 -15.530 1.00 64.04 195 TRP A C 1
ATOM 1447 O O . TRP A 1 200 ? 28.983 -2.859 -14.652 1.00 63.90 195 TRP A O 1
ATOM 1458 N N . ALA A 1 201 ? 30.753 -3.827 -15.650 1.00 61.19 196 ALA A N 1
ATOM 1459 C CA . ALA A 1 201 ? 31.784 -3.180 -14.864 1.00 59.68 196 ALA A CA 1
ATOM 1460 C C . ALA A 1 201 ? 32.139 -2.016 -15.801 1.00 62.82 196 ALA A C 1
ATOM 1461 O O . ALA A 1 201 ? 32.202 -2.224 -17.020 1.00 62.41 196 ALA A O 1
ATOM 1463 N N . TYR A 1 202 ? 32.254 -0.794 -15.274 1.00 58.30 197 TYR A N 1
ATOM 1464 C CA . TYR A 1 202 ? 32.603 0.348 -16.109 1.00 56.52 197 TYR A CA 1
ATOM 1465 C C . TYR A 1 202 ? 33.627 1.243 -15.463 1.00 59.18 197 TYR A C 1
ATOM 1466 O O . TYR A 1 202 ? 33.783 1.244 -14.249 1.00 58.09 197 TYR A O 1
ATOM 1475 N N . ALA A 1 203 ? 34.280 2.044 -16.287 1.00 56.28 198 ALA A N 1
ATOM 1476 C CA . ALA A 1 203 ? 35.230 3.023 -15.842 1.00 56.18 198 ALA A CA 1
ATOM 1477 C C . ALA A 1 203 ? 35.004 4.341 -16.604 1.00 61.10 198 ALA A C 1
ATOM 1478 O O . ALA A 1 203 ? 35.148 4.369 -17.836 1.00 59.85 198 ALA A O 1
ATOM 1480 N N . PRO A 1 204 ? 34.615 5.435 -15.892 1.00 56.92 199 PRO A N 1
ATOM 1481 C CA . PRO A 1 204 ? 34.531 6.745 -16.555 1.00 55.72 199 PRO A CA 1
ATOM 1482 C C . PRO A 1 204 ? 35.944 7.347 -16.604 1.00 58.24 199 PRO A C 1
ATOM 1483 O O . PRO A 1 204 ? 36.751 7.176 -15.681 1.00 56.34 199 PRO A O 1
ATOM 1487 N N . LEU A 1 205 ? 36.230 8.060 -17.681 1.00 55.48 200 LEU A N 1
ATOM 1488 C CA . LEU A 1 205 ? 37.542 8.624 -17.988 1.00 55.27 200 LEU A CA 1
ATOM 1489 C C . LEU A 1 205 ? 37.422 10.059 -18.370 1.00 56.83 200 LEU A C 1
ATOM 1490 O O . LEU A 1 205 ? 36.676 10.317 -19.297 1.00 54.31 200 LEU A O 1
ATOM 1495 N N . SER A 1 206 ? 38.242 10.968 -17.816 1.00 55.71 201 SER A N 1
ATOM 1496 C CA . SER A 1 206 ? 38.268 12.352 -18.308 1.00 55.99 201 SER A CA 1
ATOM 1497 C C . SER A 1 206 ? 39.363 12.411 -19.406 1.00 60.19 201 SER A C 1
ATOM 1498 O O . SER A 1 206 ? 40.415 11.815 -19.243 1.00 58.19 201 SER A O 1
ATOM 1501 N N . VAL A 1 207 ? 39.116 13.103 -20.512 1.00 60.06 202 VAL A N 1
ATOM 1502 C CA . VAL A 1 207 ? 40.091 13.223 -21.598 1.00 60.96 202 VAL A CA 1
ATOM 1503 C C . VAL A 1 207 ? 41.382 13.914 -21.107 1.00 67.06 202 VAL A C 1
ATOM 1504 O O . VAL A 1 207 ? 42.486 13.422 -21.379 1.00 66.67 202 VAL A O 1
ATOM 1508 N N . LYS A 1 208 ? 41.227 14.999 -20.324 1.00 66.03 203 LYS A N 1
ATOM 1509 C CA . LYS A 1 208 ? 42.331 15.784 -19.795 1.00 67.37 203 LYS A CA 1
ATOM 1510 C C . LYS A 1 208 ? 43.179 15.046 -18.793 1.00 70.87 203 LYS A C 1
ATOM 1511 O O . LYS A 1 208 ? 44.395 15.080 -18.913 1.00 72.11 203 LYS A O 1
ATOM 1517 N N . GLN A 1 209 ? 42.547 14.365 -17.834 1.00 66.80 204 GLN A N 1
ATOM 1518 C CA . GLN A 1 209 ? 43.185 13.598 -16.757 1.00 66.68 204 GLN A CA 1
ATOM 1519 C C . GLN A 1 209 ? 43.972 12.416 -17.282 1.00 70.18 204 GLN A C 1
ATOM 1520 O O . GLN A 1 209 ? 45.096 12.187 -16.839 1.00 69.86 204 GLN A O 1
ATOM 1526 N N . MET A 1 210 ? 43.375 11.648 -18.208 1.00 67.42 205 MET A N 1
ATOM 1527 C CA . MET A 1 210 ? 44.038 10.505 -18.815 1.00 67.86 205 MET A CA 1
ATOM 1528 C C . MET A 1 210 ? 45.257 10.948 -19.615 1.00 72.28 205 MET A C 1
ATOM 1529 O O . MET A 1 210 ? 46.303 10.316 -19.492 1.00 73.18 205 MET A O 1
ATOM 1534 N N . LEU A 1 211 ? 45.144 12.033 -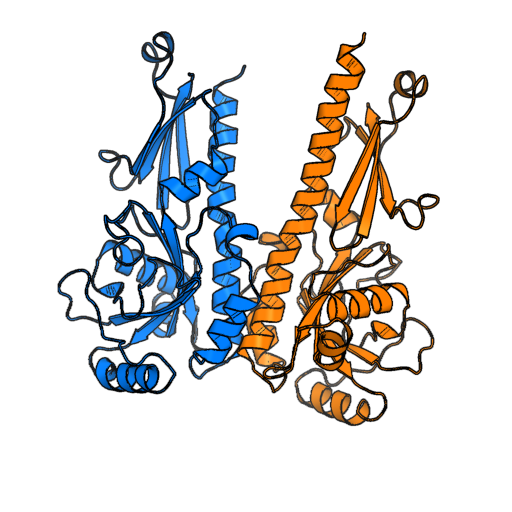20.405 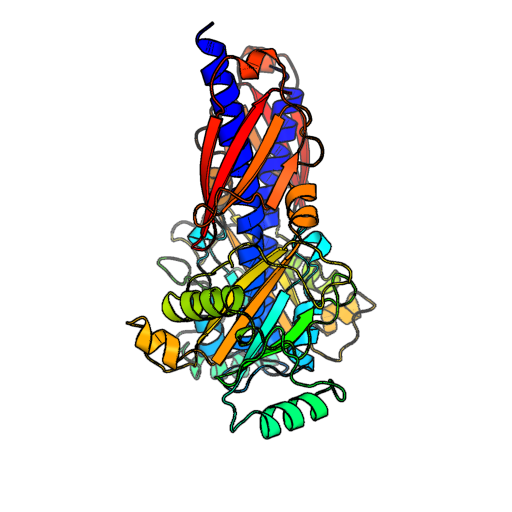1.00 68.86 206 LEU A N 1
ATOM 1535 C CA . LEU A 1 211 ? 46.270 12.489 -21.229 1.00 69.23 206 LEU A CA 1
ATOM 1536 C C . LEU A 1 211 ? 47.380 13.179 -20.428 1.00 75.10 206 LEU A C 1
ATOM 1537 O O . LEU A 1 211 ? 48.553 12.970 -20.746 1.00 74.46 206 LEU A O 1
ATOM 1542 N N . GLU A 1 212 ? 47.028 13.915 -19.345 1.00 72.32 207 GLU A N 1
ATOM 1543 C CA . GLU A 1 212 ? 48.003 14.528 -18.435 1.00 73.17 207 GLU A CA 1
ATOM 1544 C C . GLU A 1 212 ? 48.896 13.429 -17.859 1.00 77.10 207 GLU A C 1
ATOM 1545 O O . GLU A 1 212 ? 50.110 13.582 -17.844 1.00 77.13 207 GLU A O 1
ATOM 1551 N N . SER A 1 213 ? 48.288 12.295 -17.462 1.00 74.34 208 SER A N 1
ATOM 1552 C CA . SER A 1 213 ? 48.962 11.119 -16.898 1.00 75.33 208 SER A CA 1
ATOM 1553 C C . SER A 1 213 ? 49.964 10.416 -17.884 1.00 79.13 208 SER A C 1
ATOM 1554 O O . SER A 1 213 ? 50.951 9.830 -17.427 1.00 79.78 208 SER A O 1
ATOM 1557 N N . THR A 1 214 ? 49.711 10.480 -19.208 1.00 73.74 209 THR A N 1
ATOM 1558 C CA . THR A 1 214 ? 50.592 9.870 -20.217 1.00 73.34 209 THR A CA 1
ATOM 1559 C C . THR A 1 214 ? 51.599 10.854 -20.831 1.00 76.85 209 THR A C 1
ATOM 1560 O O . THR A 1 214 ? 52.734 10.478 -21.065 1.00 77.39 209 THR A O 1
ATOM 1564 N N . LEU A 1 215 ? 51.144 12.052 -21.208 1.00 73.36 210 LEU A N 1
ATOM 1565 C CA . LEU A 1 215 ? 51.937 13.060 -21.898 1.00 74.13 210 LEU A CA 1
ATOM 1566 C C . LEU A 1 215 ? 52.821 13.860 -20.976 1.00 81.29 210 LEU A C 1
ATOM 1567 O O . LEU A 1 215 ? 54.002 14.015 -21.263 1.00 82.68 210 LEU A O 1
ATOM 1572 N N . GLY A 1 216 ? 52.264 14.323 -19.864 1.00 79.51 211 GLY A N 1
ATOM 1573 C CA . GLY A 1 216 ? 52.988 15.126 -18.891 1.00 81.63 211 GLY A CA 1
ATOM 1574 C C . GLY A 1 216 ? 53.294 16.513 -19.419 1.00 88.23 211 GLY A C 1
ATOM 1575 O O . GLY A 1 216 ? 52.453 17.130 -20.086 1.00 86.43 211 GLY A O 1
ATOM 1576 N N . ASP A 1 217 ? 54.518 16.989 -19.150 1.00 88.80 212 ASP A N 1
ATOM 1577 C CA . ASP A 1 217 ? 54.969 18.329 -19.541 1.00 90.90 212 ASP A CA 1
ATOM 1578 C C . ASP A 1 217 ? 55.820 18.322 -20.824 1.00 94.17 212 ASP A C 1
ATOM 1579 O O . ASP A 1 217 ? 56.558 19.288 -21.070 1.00 95.12 212 ASP A O 1
ATOM 1584 N N . ARG A 1 218 ? 55.698 17.245 -21.648 1.00 87.61 213 ARG A N 1
ATOM 1585 C CA . ARG A 1 218 ? 56.438 17.135 -22.905 1.00 86.30 213 ARG A CA 1
ATOM 1586 C C . ARG A 1 218 ? 55.924 18.163 -23.912 1.00 87.49 213 ARG A C 1
ATOM 1587 O O . ARG A 1 218 ? 54.730 18.218 -24.221 1.00 87.58 213 ARG A O 1
ATOM 1595 N N . ASP A 1 219 ? 56.832 19.041 -24.326 1.00 81.31 214 ASP A N 1
ATOM 1596 C CA . ASP A 1 219 ? 56.592 20.161 -25.231 1.00 79.32 214 ASP A CA 1
ATOM 1597 C C . ASP A 1 219 ? 57.306 19.949 -26.580 1.00 76.19 214 ASP A C 1
ATOM 1598 O O . ASP A 1 219 ? 57.535 20.896 -27.330 1.00 75.46 214 ASP A O 1
ATOM 1603 N N . ASP A 1 220 ? 57.609 18.690 -26.894 1.00 68.74 215 ASP A N 1
ATOM 1604 C CA . ASP A 1 220 ? 58.315 18.294 -28.109 1.00 68.61 215 ASP A CA 1
ATOM 1605 C C . ASP A 1 220 ? 57.390 18.025 -29.314 1.00 71.83 215 ASP A C 1
ATOM 1606 O O . ASP A 1 220 ? 57.875 17.999 -30.454 1.00 71.78 215 ASP A O 1
ATOM 1611 N N . VAL A 1 221 ? 56.074 17.812 -29.054 1.00 66.02 216 VAL A N 1
ATOM 1612 C CA . VAL A 1 221 ? 55.063 17.489 -30.066 1.00 65.05 216 VAL A CA 1
ATOM 1613 C C . VAL A 1 221 ? 53.825 18.380 -29.997 1.00 67.21 216 VAL A C 1
ATOM 1614 O O . VAL A 1 221 ? 53.427 18.794 -28.909 1.00 68.26 216 VAL A O 1
ATOM 1618 N N . ALA A 1 222 ? 53.206 18.645 -31.163 1.00 59.93 217 ALA A N 1
ATOM 1619 C CA . ALA A 1 222 ? 51.964 19.394 -31.308 1.00 58.20 217 ALA A CA 1
ATOM 1620 C C . ALA A 1 222 ? 50.966 18.380 -3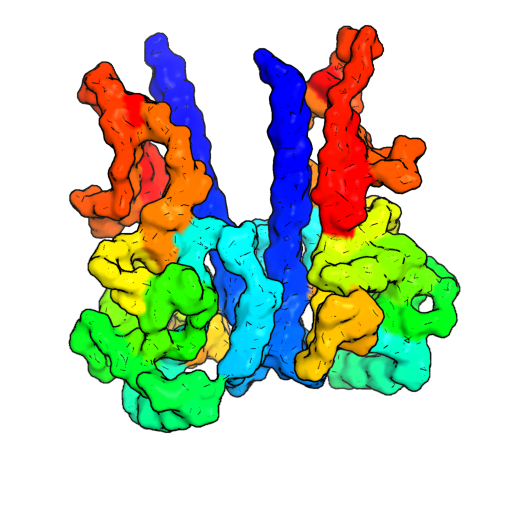1.873 1.00 63.40 217 ALA A C 1
ATOM 1621 O O . ALA A 1 222 ? 50.982 18.045 -33.060 1.00 63.05 217 ALA A O 1
ATOM 1623 N N . ILE A 1 223 ? 50.174 17.801 -30.977 1.00 60.52 218 ILE A N 1
ATOM 1624 C CA . ILE A 1 223 ? 49.277 16.725 -31.333 1.00 59.90 218 ILE A CA 1
ATOM 1625 C C . ILE A 1 223 ? 47.812 17.095 -31.265 1.00 63.09 218 ILE A C 1
ATOM 1626 O O . ILE A 1 223 ? 47.429 18.082 -30.632 1.00 65.40 218 ILE A O 1
ATOM 1631 N N . SER A 1 224 ? 47.004 16.266 -31.913 1.00 56.48 219 SER A N 1
ATOM 1632 C CA . SER A 1 224 ? 45.553 16.279 -31.878 1.00 54.80 219 SER A CA 1
ATOM 1633 C C . SER A 1 224 ? 45.005 14.843 -31.979 1.00 57.45 219 SER A C 1
ATOM 1634 O O . SER A 1 224 ? 45.590 13.971 -32.639 1.00 56.58 219 SER A O 1
ATOM 1637 N N . LEU A 1 225 ? 43.919 14.587 -31.268 1.00 55.17 220 LEU A N 1
ATOM 1638 C CA . LEU A 1 225 ? 43.264 13.276 -31.282 1.00 53.89 220 LEU A CA 1
ATOM 1639 C C . LEU A 1 225 ? 41.792 13.438 -31.590 1.00 56.87 220 LEU A C 1
ATOM 1640 O O . LEU A 1 225 ? 41.147 14.348 -31.080 1.00 57.48 220 LEU A O 1
ATOM 1645 N N . SER A 1 226 ? 41.255 12.541 -32.396 1.00 53.74 221 SER A N 1
ATOM 1646 C CA . SER A 1 226 ? 39.837 12.517 -32.741 1.00 53.78 221 SER A CA 1
ATOM 1647 C C . SER A 1 226 ? 39.421 11.081 -32.905 1.00 60.10 221 SER A C 1
ATOM 1648 O O . SER A 1 226 ? 40.291 10.225 -32.975 1.00 59.86 221 SER A O 1
ATOM 1651 N N . ASP A 1 227 ? 38.110 10.795 -32.907 1.00 59.53 222 ASP A N 1
ATOM 1652 C CA . ASP A 1 227 ? 37.590 9.441 -33.131 1.00 59.49 222 ASP A CA 1
ATOM 1653 C C . ASP A 1 227 ? 37.252 9.360 -34.619 1.00 63.49 222 ASP A C 1
ATOM 1654 O O . ASP A 1 227 ? 36.509 10.203 -35.126 1.00 63.80 222 ASP A O 1
ATOM 1659 N N . ARG A 1 228 ? 37.779 8.338 -35.310 1.00 59.36 223 ARG A N 1
ATOM 1660 C CA . ARG A 1 228 ? 37.601 8.116 -36.752 1.00 58.55 223 ARG A CA 1
ATOM 1661 C C . ARG A 1 228 ? 36.149 8.233 -37.265 1.00 61.88 223 ARG A C 1
ATOM 1662 O O . ARG A 1 228 ? 35.950 8.613 -38.419 1.00 60.14 223 ARG A O 1
ATOM 1670 N N . GLU A 1 229 ? 35.141 7.919 -36.415 1.00 61.36 224 GLU A N 1
ATOM 1671 C CA . GLU A 1 229 ? 33.696 8.034 -36.730 1.00 62.83 224 GLU A CA 1
ATOM 1672 C C . GLU A 1 229 ? 33.332 9.494 -37.068 1.00 66.50 224 GLU A C 1
ATOM 1673 O O . GLU A 1 229 ? 32.383 9.724 -37.804 1.00 67.71 224 GLU A O 1
ATOM 1679 N N . ASP A 1 230 ? 34.093 10.473 -36.529 1.00 62.16 225 ASP A N 1
ATOM 1680 C CA . ASP A 1 230 ? 33.909 11.902 -36.778 1.00 62.82 225 ASP A CA 1
ATOM 1681 C C . ASP A 1 230 ? 35.258 12.620 -36.692 1.00 66.41 225 ASP A C 1
ATOM 1682 O O . ASP A 1 230 ? 35.572 13.209 -35.655 1.00 65.49 225 ASP A O 1
ATOM 1687 N N . THR A 1 231 ? 36.048 12.596 -37.782 1.00 63.16 226 THR A N 1
ATOM 1688 C CA . THR A 1 231 ? 37.340 13.282 -37.780 1.00 63.06 226 THR A CA 1
ATOM 1689 C C . THR A 1 231 ? 37.197 14.802 -37.821 1.00 70.97 226 THR A C 1
ATOM 1690 O O . THR A 1 231 ? 38.183 15.499 -37.618 1.00 71.92 226 THR A O 1
ATOM 1694 N N . GLN A 1 232 ? 35.992 15.328 -38.058 1.00 70.91 227 GLN A N 1
ATOM 1695 C CA . GLN A 1 232 ? 35.780 16.784 -38.076 1.00 72.65 227 GLN A CA 1
ATOM 1696 C C . GLN A 1 232 ? 35.869 17.410 -36.669 1.00 77.63 227 GLN A C 1
ATOM 1697 O O . GLN A 1 232 ? 36.155 18.603 -36.547 1.00 77.91 227 GLN A O 1
ATOM 1703 N N . HIS A 1 233 ? 35.692 16.581 -35.618 1.00 74.27 228 HIS A N 1
ATOM 1704 C CA . HIS A 1 233 ? 35.759 16.987 -34.217 1.00 73.41 228 HIS A CA 1
ATOM 1705 C C . HIS A 1 233 ? 36.834 16.275 -33.402 1.00 72.36 228 HIS A C 1
ATOM 1706 O O . HIS A 1 233 ? 36.744 15.065 -33.152 1.00 72.78 228 HIS A O 1
ATOM 1713 N N . THR A 1 234 ? 37.845 17.043 -32.972 1.00 64.85 229 THR A N 1
ATOM 1714 C CA . THR A 1 234 ? 38.918 16.557 -32.104 1.00 62.59 229 THR A CA 1
ATOM 1715 C C . THR A 1 234 ? 38.380 16.501 -30.659 1.00 62.76 229 THR A C 1
ATOM 1716 O O . THR A 1 234 ? 37.638 17.399 -30.254 1.00 62.67 229 THR A O 1
ATOM 1720 N N . PHE A 1 235 ? 38.795 15.501 -29.869 1.00 56.27 230 PHE A N 1
ATOM 1721 C CA . PHE A 1 235 ? 38.449 15.479 -28.434 1.00 54.43 230 PHE A CA 1
ATOM 1722 C C . PHE A 1 235 ? 39.661 15.989 -27.616 1.00 59.71 230 PHE A C 1
ATOM 1723 O O . PHE A 1 235 ? 39.563 16.156 -26.408 1.00 62.53 230 PHE A O 1
ATOM 1731 N N . TYR A 1 236 ? 40.800 16.220 -28.282 1.00 55.29 231 TYR A N 1
ATOM 1732 C CA . TYR A 1 236 ? 42.045 16.705 -27.676 1.00 55.66 231 TYR A CA 1
ATOM 1733 C C . TYR A 1 236 ? 42.933 17.410 -28.688 1.00 58.28 231 TYR A C 1
ATOM 1734 O O . TYR A 1 236 ? 43.024 16.974 -29.826 1.00 58.53 231 TYR A O 1
ATOM 1743 N N . ARG A 1 237 ? 43.583 18.493 -28.258 1.00 55.16 232 ARG A N 1
ATOM 1744 C CA . ARG A 1 237 ? 44.500 19.325 -29.054 1.00 55.71 232 ARG A CA 1
ATOM 1745 C C . ARG A 1 237 ? 45.538 19.938 -28.137 1.00 58.99 232 ARG A C 1
ATOM 1746 O O . ARG A 1 237 ? 45.197 20.466 -27.100 1.00 57.70 232 ARG A O 1
ATOM 1754 N N . SER A 1 238 ? 46.801 19.873 -28.491 1.00 57.73 233 SER A N 1
ATOM 1755 C CA . SER A 1 238 ? 47.823 20.462 -27.625 1.00 58.68 233 SER A CA 1
ATOM 1756 C C . SER A 1 238 ? 49.055 20.783 -28.442 1.00 61.31 233 SER A C 1
ATOM 1757 O O . SER A 1 238 ? 49.491 19.968 -29.255 1.00 60.58 233 SER A O 1
ATOM 1760 N N . GLY A 1 239 ? 49.570 21.981 -28.229 1.00 57.94 234 GLY A N 1
ATOM 1761 C CA . GLY A 1 239 ? 50.771 22.489 -28.869 1.00 58.63 234 GLY A CA 1
ATOM 1762 C C . GLY A 1 239 ? 50.574 23.254 -30.165 1.00 64.00 234 GLY A C 1
ATOM 1763 O O . GLY A 1 239 ? 49.518 23.186 -30.810 1.00 64.68 234 GLY A O 1
ATOM 1764 N N . ILE A 1 240 ? 51.618 24.002 -30.526 1.00 59.88 235 ILE A N 1
ATOM 1765 C CA . ILE A 1 240 ? 51.772 24.750 -31.758 1.00 59.35 235 ILE A CA 1
ATOM 1766 C C . ILE A 1 240 ? 52.977 24.116 -32.428 1.00 64.28 235 ILE A C 1
ATOM 1767 O O . ILE A 1 240 ? 54.030 23.972 -31.804 1.00 64.21 235 ILE A O 1
ATOM 1772 N N . ALA A 1 241 ? 52.798 23.678 -33.679 1.00 61.23 236 ALA A N 1
ATOM 1773 C CA . ALA A 1 241 ? 53.842 23.032 -34.471 1.00 60.68 236 ALA A CA 1
ATOM 1774 C C . ALA A 1 241 ? 54.922 24.021 -34.908 1.00 65.21 236 ALA A C 1
ATOM 1775 O O . ALA A 1 241 ? 54.669 25.231 -34.940 1.00 63.64 236 ALA A O 1
ATOM 1777 N N . ALA A 1 242 ? 56.128 23.513 -35.263 1.00 64.78 237 ALA A N 1
ATOM 1778 C CA . ALA A 1 242 ? 57.246 24.345 -35.775 1.00 65.99 237 ALA A CA 1
ATOM 1779 C C . ALA A 1 242 ? 56.790 24.883 -37.141 1.00 70.66 237 ALA A C 1
ATOM 1780 O O . ALA A 1 242 ? 56.183 24.121 -37.904 1.00 69.50 237 ALA A O 1
ATOM 1782 N N . PRO A 1 243 ? 56.963 26.190 -37.434 1.00 68.93 238 PRO A N 1
ATOM 1783 C CA . PRO A 1 243 ? 56.449 26.728 -38.709 1.00 69.78 238 PRO A CA 1
ATOM 1784 C C . PRO A 1 243 ? 56.844 25.934 -39.948 1.00 77.80 238 PRO A C 1
ATOM 1785 O O . PRO A 1 243 ? 56.021 25.774 -40.849 1.00 77.74 238 PRO A O 1
ATOM 1789 N N . GLU A 1 244 ? 58.075 25.387 -39.948 1.00 77.05 239 GLU A N 1
ATOM 1790 C CA . GLU A 1 244 ? 58.692 24.579 -41.010 1.00 78.71 239 GLU A CA 1
ATOM 1791 C C . GLU A 1 244 ? 57.894 23.339 -41.351 1.00 81.13 239 GLU A C 1
ATOM 1792 O O . GLU A 1 244 ? 57.701 23.049 -42.535 1.00 81.13 239 GLU A O 1
ATOM 1798 N N . SER A 1 245 ? 57.422 22.614 -40.311 1.00 75.99 240 SER A N 1
ATOM 1799 C CA . SER A 1 245 ? 56.666 21.364 -40.420 1.00 74.13 240 SER A CA 1
ATOM 1800 C C . SER A 1 245 ? 55.311 21.535 -41.091 1.00 77.47 240 SER A C 1
ATOM 1801 O O . SER A 1 245 ? 54.654 20.537 -41.408 1.00 75.31 240 SER A O 1
ATOM 1804 N N . MET A 1 246 ? 54.890 22.800 -41.304 1.00 75.41 241 MET A N 1
ATOM 1805 C CA . MET A 1 246 ? 53.614 23.105 -41.959 1.00 74.32 241 MET A CA 1
ATOM 1806 C C . MET A 1 246 ? 53.751 22.991 -43.464 1.00 82.38 241 MET A C 1
ATOM 1807 O O . MET A 1 246 ? 52.757 22.778 -44.146 1.00 82.24 241 MET A O 1
ATOM 1812 N N . ARG A 1 247 ? 54.997 23.019 -43.974 1.00 82.77 242 ARG A N 1
ATOM 1813 C CA . ARG A 1 247 ? 55.281 22.868 -45.406 1.00 84.71 242 ARG A CA 1
ATOM 1814 C C . ARG A 1 247 ? 55.114 21.389 -45.847 1.00 87.76 242 ARG A C 1
ATOM 1815 O O . ARG A 1 247 ? 55.288 21.059 -47.025 1.00 89.25 242 ARG A O 1
ATOM 1823 N N . ARG A 1 248 ? 54.766 20.516 -44.894 1.00 81.39 243 ARG A N 1
ATOM 1824 C CA . ARG A 1 248 ? 54.575 19.080 -45.090 1.00 80.14 243 ARG A CA 1
ATOM 1825 C C . ARG A 1 248 ? 53.341 18.626 -44.325 1.00 80.11 243 ARG A C 1
ATOM 1826 O O . ARG A 1 248 ? 52.915 19.309 -43.395 1.00 78.95 243 ARG A O 1
ATOM 1834 N N . ALA A 1 249 ? 52.772 17.468 -44.694 1.00 75.29 244 ALA A N 1
ATOM 1835 C CA . ALA A 1 249 ? 51.611 16.917 -43.988 1.00 72.37 244 ALA A CA 1
ATOM 1836 C C . ALA A 1 249 ? 52.026 16.451 -42.590 1.00 75.39 244 ALA A C 1
ATOM 1837 O O . ALA A 1 249 ? 53.212 16.215 -42.334 1.00 76.74 244 ALA A O 1
ATOM 1839 N N . ALA A 1 250 ? 51.060 16.349 -41.681 1.00 69.69 245 ALA A N 1
ATOM 1840 C CA . ALA A 1 250 ? 51.335 15.897 -40.323 1.00 68.22 245 ALA A CA 1
ATOM 1841 C C . ALA A 1 250 ? 51.560 14.388 -40.290 1.00 71.38 245 ALA A C 1
ATOM 1842 O O . ALA A 1 250 ? 51.181 13.677 -41.221 1.00 69.88 245 ALA A O 1
ATOM 1844 N N . HIS A 1 251 ? 52.212 13.902 -39.232 1.00 68.72 246 HIS A N 1
ATOM 1845 C CA . HIS A 1 251 ? 52.397 12.475 -39.048 1.00 68.67 246 HIS A CA 1
ATOM 1846 C C . HIS A 1 251 ? 51.099 11.952 -38.494 1.00 68.36 246 HIS A C 1
ATOM 1847 O O . HIS A 1 251 ? 50.553 12.508 -37.542 1.00 66.32 246 HIS A O 1
ATOM 1854 N N . THR A 1 252 ? 50.573 10.925 -39.118 1.00 65.23 247 THR A N 1
ATOM 1855 C CA . THR A 1 252 ? 49.302 10.364 -38.695 1.00 64.02 247 THR A CA 1
ATOM 1856 C C . THR A 1 252 ? 49.448 8.901 -38.219 1.00 67.37 247 THR A C 1
ATOM 1857 O O . THR A 1 252 ? 50.337 8.195 -38.673 1.00 68.83 247 THR A O 1
ATOM 1861 N N . GLN A 1 253 ? 48.599 8.472 -37.276 1.00 62.35 248 GLN A N 1
ATOM 1862 C CA . GLN A 1 253 ? 48.571 7.105 -36.731 1.00 60.75 248 GLN A CA 1
ATOM 1863 C C . GLN A 1 253 ? 47.167 6.756 -36.261 1.00 62.25 248 GLN A C 1
ATOM 1864 O O . GLN A 1 253 ? 46.480 7.590 -35.645 1.00 60.75 248 GLN A O 1
ATOM 1870 N N . LEU A 1 254 ? 46.745 5.520 -36.546 1.00 58.24 249 LEU A N 1
ATOM 1871 C CA . LEU A 1 254 ? 45.439 5.018 -36.114 1.00 56.62 249 LEU A CA 1
ATOM 1872 C C . LEU A 1 254 ? 45.671 4.164 -34.879 1.00 61.38 249 LEU A C 1
ATOM 1873 O O . LEU A 1 254 ? 46.551 3.297 -34.878 1.00 61.43 249 LEU A O 1
ATOM 1878 N N . LEU A 1 255 ? 44.910 4.425 -33.823 1.00 58.66 250 LEU A N 1
ATOM 1879 C CA . LEU A 1 255 ? 45.063 3.683 -32.579 1.00 58.56 250 LEU A CA 1
ATOM 1880 C C . LEU A 1 255 ? 43.788 2.943 -32.207 1.00 59.93 250 LEU A C 1
ATOM 1881 O O . LEU A 1 255 ? 42.755 3.558 -31.944 1.00 57.60 250 LEU A O 1
ATOM 1886 N N . PRO A 1 256 ? 43.868 1.618 -32.186 1.00 56.14 251 PRO A N 1
ATOM 1887 C CA . PRO A 1 256 ? 42.702 0.788 -31.836 1.00 55.74 251 PRO A CA 1
ATOM 1888 C C . PRO A 1 256 ? 42.465 0.757 -30.318 1.00 60.26 251 PRO A C 1
ATOM 1889 O O . PRO A 1 256 ? 43.156 0.048 -29.594 1.00 61.72 251 PRO A O 1
ATOM 1893 N N . ILE A 1 257 ? 41.489 1.534 -29.835 1.00 56.24 252 ILE A N 1
ATOM 1894 C CA . ILE A 1 257 ? 41.185 1.660 -28.407 1.00 55.13 252 ILE A CA 1
ATOM 1895 C C . ILE A 1 257 ? 39.795 1.150 -28.088 1.00 59.96 252 ILE A C 1
ATOM 1896 O O . ILE A 1 257 ? 38.803 1.802 -28.417 1.00 61.31 252 ILE A O 1
ATOM 1901 N N . TYR A 1 258 ? 39.725 -0.006 -27.414 1.00 54.44 253 TYR A N 1
ATOM 1902 C CA . TYR A 1 258 ? 38.485 -0.637 -26.955 1.00 52.64 253 TYR A CA 1
ATOM 1903 C C . TYR A 1 258 ? 37.318 -0.611 -27.956 1.00 57.05 253 TYR A C 1
ATOM 1904 O O . TYR A 1 258 ? 36.190 -0.297 -27.562 1.00 57.41 253 TYR A O 1
ATOM 1913 N N . GLY A 1 259 ? 37.578 -0.996 -29.213 1.00 54.79 254 GLY A N 1
ATOM 1914 C CA . GLY A 1 259 ? 36.544 -1.052 -30.254 1.00 55.62 254 GLY A CA 1
ATOM 1915 C C . GLY A 1 259 ? 36.365 0.230 -31.051 1.00 61.07 254 GLY A C 1
ATOM 1916 O O . GLY A 1 259 ? 35.616 0.274 -32.035 1.00 62.16 254 GLY A O 1
ATOM 1917 N N . ARG A 1 260 ? 37.061 1.287 -30.622 1.00 56.41 255 ARG A N 1
ATOM 1918 C CA . ARG A 1 260 ? 37.075 2.591 -31.263 1.00 55.48 255 ARG A CA 1
ATOM 1919 C C . ARG A 1 260 ? 38.427 2.731 -31.970 1.00 60.80 255 ARG A C 1
ATOM 1920 O O . ARG A 1 260 ? 39.386 2.013 -31.631 1.00 60.66 255 ARG A O 1
ATOM 1928 N N . THR A 1 261 ? 38.495 3.657 -32.943 1.00 56.13 256 THR A N 1
ATOM 1929 C CA . THR A 1 261 ? 39.730 4.000 -33.635 1.00 55.61 256 THR A CA 1
ATOM 1930 C C . THR A 1 261 ? 39.996 5.469 -33.396 1.00 56.66 256 THR A C 1
ATOM 1931 O O . THR A 1 261 ? 39.155 6.318 -33.726 1.00 54.76 256 THR A O 1
ATOM 1935 N N . TRP A 1 262 ? 41.145 5.763 -32.790 1.00 54.87 257 TRP A N 1
ATOM 1936 C CA . TRP A 1 262 ? 41.548 7.155 -32.581 1.00 55.56 257 TRP A CA 1
ATOM 1937 C C . TRP A 1 262 ? 42.505 7.558 -33.682 1.00 57.28 257 TRP A C 1
ATOM 1938 O O . TRP A 1 262 ? 43.317 6.746 -34.130 1.00 57.94 257 TRP A O 1
ATOM 1949 N N . VAL A 1 263 ? 42.378 8.790 -34.140 1.00 52.99 258 VAL A N 1
ATOM 1950 C CA . VAL A 1 263 ? 43.246 9.342 -35.170 1.00 53.77 258 VAL A CA 1
ATOM 1951 C C . VAL A 1 263 ? 44.220 10.297 -34.472 1.00 58.20 258 VAL A C 1
ATOM 1952 O O . VAL A 1 263 ? 43.813 11.371 -34.022 1.00 57.21 258 VAL A O 1
ATOM 1956 N N . LEU A 1 264 ? 45.498 9.877 -34.357 1.00 56.24 259 LEU A N 1
ATOM 1957 C CA . LEU A 1 264 ? 46.563 10.696 -33.790 1.00 56.35 259 LEU A CA 1
ATOM 1958 C C . LEU A 1 264 ? 47.236 11.424 -34.938 1.00 62.58 259 LEU A C 1
ATOM 1959 O O . LEU A 1 264 ? 47.729 10.777 -35.867 1.00 63.02 259 LEU A O 1
ATOM 1964 N N . THR A 1 265 ? 47.218 12.768 -34.880 1.00 59.93 260 THR A N 1
ATOM 1965 C CA . THR A 1 265 ? 47.841 13.697 -35.834 1.00 60.34 260 THR A CA 1
ATOM 1966 C C . THR A 1 265 ? 48.939 14.440 -35.039 1.00 65.33 260 THR A C 1
ATOM 1967 O O . THR A 1 265 ? 48.645 15.034 -34.000 1.00 64.83 260 THR A O 1
ATOM 1971 N N . ALA A 1 266 ? 50.194 14.387 -35.515 1.00 61.16 261 ALA A N 1
ATOM 1972 C CA .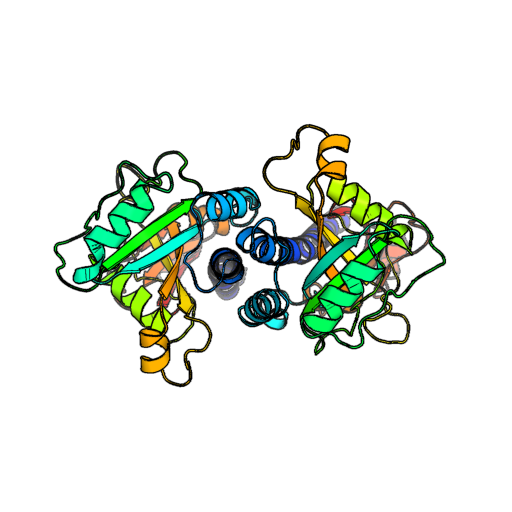 ALA A 1 266 ? 51.328 14.991 -34.830 1.00 59.89 261 ALA A CA 1
ATOM 1973 C C . ALA A 1 266 ? 52.284 15.738 -35.743 1.00 63.88 261 ALA A C 1
ATOM 1974 O O . ALA A 1 266 ? 52.568 15.298 -36.854 1.00 65.12 261 ALA A O 1
ATOM 1976 N N . ARG A 1 267 ? 52.837 16.842 -35.219 1.00 59.42 262 ARG A N 1
ATOM 1977 C CA . ARG A 1 267 ? 53.881 17.679 -35.813 1.00 59.60 262 ARG A CA 1
ATOM 1978 C C . ARG A 1 267 ? 54.903 18.064 -34.702 1.00 63.48 262 ARG A C 1
ATOM 1979 O O . ARG A 1 267 ? 54.503 18.227 -33.545 1.00 61.70 262 ARG A O 1
ATOM 1987 N N . PRO A 1 268 ? 56.220 18.179 -34.989 1.00 61.66 263 PRO A N 1
ATOM 1988 C CA . PRO A 1 268 ? 57.161 18.534 -33.903 1.00 62.57 263 PRO A CA 1
ATOM 1989 C C . PRO A 1 268 ? 56.994 19.965 -33.402 1.00 66.45 263 PRO A C 1
ATOM 1990 O O . PRO A 1 268 ? 56.483 20.804 -34.150 1.00 65.74 263 PRO A O 1
ATOM 1994 N N . THR A 1 269 ? 57.447 20.238 -32.145 1.00 62.90 264 THR A N 1
ATOM 1995 C CA . THR A 1 269 ? 57.446 21.548 -31.472 1.00 61.23 264 THR A CA 1
ATOM 1996 C C . THR A 1 269 ? 56.070 21.858 -30.930 1.00 109.24 264 THR A C 1
ATOM 1997 O O . THR A 1 269 ? 55.802 21.542 -29.781 1.00 79.90 264 THR A O 1
ATOM 2001 N N . GLU B 1 10 ? 85.099 12.171 -21.513 1.00 180.58 5 GLU B N 1
ATOM 2002 C CA . GLU B 1 10 ? 85.472 11.116 -20.569 1.00 177.68 5 GLU B CA 1
ATOM 2003 C C . GLU B 1 10 ? 84.433 10.974 -19.440 1.00 176.96 5 GLU B C 1
ATOM 2004 O O . GLU B 1 10 ? 84.013 9.858 -19.127 1.00 171.78 5 GLU B O 1
ATOM 2010 N N . LEU B 1 11 ? 84.039 12.115 -18.834 1.00 174.76 6 LEU B N 1
ATOM 2011 C CA . LEU B 1 11 ? 83.073 12.216 -17.731 1.00 172.16 6 LEU B CA 1
ATOM 2012 C C . LEU B 1 11 ? 81.649 11.841 -18.164 1.00 169.99 6 LEU B C 1
ATOM 2013 O O . LEU B 1 11 ? 80.895 11.278 -17.364 1.00 166.71 6 LEU B O 1
ATOM 2018 N N . GLU B 1 12 ? 81.289 12.163 -19.430 1.00 165.06 7 GLU B N 1
ATOM 2019 C CA . GLU B 1 12 ? 79.975 11.913 -20.028 1.00 160.81 7 GLU B CA 1
ATOM 2020 C C . GLU B 1 12 ? 79.586 10.433 -20.041 1.00 156.05 7 GLU B C 1
ATOM 2021 O O . GLU B 1 12 ? 78.400 10.131 -19.974 1.00 153.11 7 GLU B O 1
ATOM 2027 N N . ARG B 1 13 ? 80.585 9.529 -20.111 1.00 148.77 8 ARG B N 1
ATOM 2028 C CA . ARG B 1 13 ? 80.436 8.073 -20.160 1.00 143.11 8 ARG B CA 1
ATOM 2029 C C . ARG B 1 13 ? 79.695 7.504 -18.952 1.00 140.15 8 ARG B C 1
ATOM 2030 O O . ARG B 1 13 ? 78.731 6.759 -19.135 1.00 136.06 8 ARG B O 1
ATOM 2038 N N . GLU B 1 14 ? 80.127 7.873 -17.725 1.00 136.07 9 GLU B N 1
ATOM 2039 C CA . GLU B 1 14 ? 79.546 7.367 -16.475 1.00 133.36 9 GLU B CA 1
ATOM 2040 C C . GLU B 1 14 ? 78.185 8.009 -16.116 1.00 134.32 9 GLU B C 1
ATOM 2041 O O . GLU B 1 14 ? 77.519 7.556 -15.180 1.00 131.82 9 GLU B O 1
ATOM 2047 N N . ARG B 1 15 ? 77.761 9.014 -16.896 1.00 131.01 10 ARG B N 1
ATOM 2048 C CA . ARG B 1 15 ? 76.477 9.709 -16.757 1.00 129.90 10 ARG B CA 1
ATOM 2049 C C . ARG B 1 15 ? 75.474 9.114 -17.758 1.00 128.32 10 ARG B C 1
ATOM 2050 O O . ARG B 1 15 ? 74.300 8.946 -17.419 1.00 125.30 10 ARG B O 1
ATOM 2058 N N . ARG B 1 16 ? 75.949 8.821 -18.997 1.00 123.86 11 ARG B N 1
ATOM 2059 C CA . ARG B 1 16 ? 75.182 8.235 -20.104 1.00 121.49 11 ARG B CA 1
ATOM 2060 C C . ARG B 1 16 ? 74.744 6.817 -19.748 1.00 121.20 11 ARG B C 1
ATOM 2061 O O . ARG B 1 16 ? 73.646 6.400 -20.123 1.00 119.35 11 ARG B O 1
ATOM 2069 N N . PHE B 1 17 ? 75.617 6.075 -19.043 1.00 115.30 12 PHE B N 1
ATOM 2070 C CA . PHE B 1 17 ? 75.333 4.713 -18.617 1.00 110.83 12 PHE B CA 1
ATOM 2071 C C . PHE B 1 17 ? 74.529 4.693 -17.313 1.00 111.94 12 PHE B C 1
ATOM 2072 O O . PHE B 1 17 ? 73.803 3.726 -17.053 1.00 108.70 12 PHE B O 1
ATOM 2080 N N . ASP B 1 18 ? 74.611 5.779 -16.520 1.00 108.96 13 ASP B N 1
ATOM 2081 C CA . ASP B 1 18 ? 73.826 5.898 -15.292 1.00 107.43 13 ASP B CA 1
ATOM 2082 C C . ASP B 1 18 ? 72.355 6.048 -15.670 1.00 106.96 13 ASP B C 1
ATOM 2083 O O . ASP B 1 18 ? 71.485 5.571 -14.952 1.00 104.12 13 ASP B O 1
ATOM 2088 N N . MET B 1 19 ? 72.109 6.634 -16.855 1.00 103.72 14 MET B N 1
ATOM 2089 C CA . MET B 1 19 ? 70.821 6.859 -17.507 1.00 102.75 14 MET B CA 1
ATOM 2090 C C . MET B 1 19 ? 70.246 5.496 -17.933 1.00 100.62 14 MET B C 1
ATOM 2091 O O . MET B 1 19 ? 69.058 5.238 -17.717 1.00 97.62 14 MET B O 1
ATOM 2096 N N . VAL B 1 20 ? 71.121 4.619 -18.503 1.00 95.03 15 VAL B N 1
ATOM 2097 C CA . VAL B 1 20 ? 70.862 3.244 -18.968 1.00 90.91 15 VAL B CA 1
ATOM 2098 C C . VAL B 1 20 ? 70.369 2.372 -17.804 1.00 90.66 15 VAL B C 1
ATOM 2099 O O . VAL B 1 20 ? 69.342 1.703 -17.933 1.00 87.29 15 VAL B O 1
ATOM 2103 N N . VAL B 1 21 ? 71.123 2.397 -16.683 1.00 88.39 16 VAL B N 1
ATOM 2104 C CA . VAL B 1 21 ? 70.926 1.656 -15.427 1.00 87.00 16 VAL B CA 1
ATOM 2105 C C . VAL B 1 21 ? 69.638 2.075 -14.697 1.00 91.30 16 VAL B C 1
ATOM 2106 O O . VAL B 1 21 ? 68.871 1.204 -14.277 1.00 89.01 16 VAL B O 1
ATOM 2110 N N . ARG B 1 22 ? 69.404 3.400 -14.563 1.00 90.31 17 ARG B N 1
ATOM 2111 C CA . ARG B 1 22 ? 68.214 3.982 -13.933 1.00 90.10 17 ARG B CA 1
ATOM 2112 C C . ARG B 1 22 ? 66.934 3.575 -14.669 1.00 90.55 17 ARG B C 1
ATOM 2113 O O . ARG B 1 22 ? 65.892 3.397 -14.034 1.00 89.32 17 ARG B O 1
ATOM 2121 N N . VAL B 1 23 ? 67.013 3.461 -16.009 1.00 86.07 18 VAL B N 1
ATOM 2122 C CA . VAL B 1 23 ? 65.888 3.104 -16.878 1.00 84.68 18 VAL B CA 1
ATOM 2123 C C . VAL B 1 23 ? 65.580 1.618 -16.770 1.00 85.54 18 VAL B C 1
ATOM 2124 O O . VAL B 1 23 ? 64.404 1.256 -16.687 1.00 85.61 18 VAL B O 1
ATOM 2128 N N . LEU B 1 24 ? 66.633 0.769 -16.737 1.00 78.95 19 LEU B N 1
ATOM 2129 C CA . LEU B 1 24 ? 66.548 -0.685 -16.608 1.00 75.03 19 LEU B CA 1
ATOM 2130 C C . LEU B 1 24 ? 65.931 -1.060 -15.254 1.00 77.06 19 LEU B C 1
ATOM 2131 O O . LEU B 1 24 ? 65.106 -1.976 -15.194 1.00 74.59 19 LEU B O 1
ATOM 2136 N N . ALA B 1 25 ? 66.326 -0.326 -14.179 1.00 74.74 20 ALA B N 1
ATOM 2137 C CA . ALA B 1 25 ? 65.835 -0.482 -12.806 1.00 74.13 20 ALA B CA 1
ATOM 2138 C C . ALA B 1 25 ? 64.320 -0.175 -12.730 1.00 78.98 20 ALA B C 1
ATOM 2139 O O . ALA B 1 25 ? 63.567 -0.923 -12.093 1.00 77.30 20 ALA B O 1
ATOM 2141 N N . ARG B 1 26 ? 63.894 0.926 -13.410 1.00 77.03 21 ARG B N 1
ATOM 2142 C CA . ARG B 1 26 ? 62.517 1.414 -13.546 1.00 76.41 21 ARG B CA 1
ATOM 2143 C C . ARG B 1 26 ? 61.656 0.384 -14.299 1.00 75.44 21 ARG B C 1
ATOM 2144 O O . ARG B 1 26 ? 60.524 0.143 -13.892 1.00 73.90 21 ARG B O 1
ATOM 2152 N N . ASN B 1 27 ? 62.212 -0.262 -15.346 1.00 69.77 22 ASN B N 1
ATOM 2153 C CA . ASN B 1 27 ? 61.517 -1.312 -16.101 1.00 68.04 22 ASN B CA 1
ATOM 2154 C C . ASN B 1 27 ? 61.294 -2.588 -15.274 1.00 70.74 22 ASN B C 1
ATOM 2155 O O . ASN B 1 27 ? 60.208 -3.166 -15.355 1.00 69.56 22 ASN B O 1
ATOM 2160 N N . ILE B 1 28 ? 62.316 -3.043 -14.500 1.00 67.39 23 ILE B N 1
ATOM 2161 C CA . ILE B 1 28 ? 62.199 -4.236 -13.646 1.00 65.69 23 ILE B CA 1
ATOM 2162 C C . ILE B 1 28 ? 61.095 -3.959 -12.624 1.00 68.77 23 ILE B C 1
ATOM 2163 O O . ILE B 1 28 ? 60.150 -4.752 -12.515 1.00 68.05 23 ILE B O 1
ATOM 2168 N N . SER B 1 29 ? 61.185 -2.799 -11.939 1.00 65.53 24 SER B N 1
ATOM 2169 C CA . SER B 1 29 ? 60.201 -2.350 -10.950 1.00 65.79 24 SER B CA 1
ATOM 2170 C C . SER B 1 29 ? 58.797 -2.186 -11.555 1.00 68.50 24 SER B C 1
ATOM 2171 O O . SER B 1 29 ? 57.818 -2.540 -10.904 1.00 67.72 24 SER B O 1
ATOM 2174 N N . GLU B 1 30 ? 58.695 -1.674 -12.799 1.00 65.44 25 GLU B N 1
ATOM 2175 C CA . GLU B 1 30 ? 57.394 -1.509 -13.440 1.00 65.12 25 GLU B CA 1
ATOM 2176 C C . GLU B 1 30 ? 56.749 -2.858 -13.727 1.00 67.93 25 GLU B C 1
ATOM 2177 O O . GLU B 1 30 ? 55.589 -3.040 -13.333 1.00 68.26 25 GLU B O 1
ATOM 2183 N N . ARG B 1 31 ? 57.520 -3.835 -14.313 1.00 60.64 26 ARG B N 1
ATOM 2184 C CA . ARG B 1 31 ? 57.002 -5.170 -14.565 1.00 57.96 26 ARG B CA 1
ATOM 2185 C C . ARG B 1 31 ? 56.551 -5.812 -13.257 1.00 61.11 26 ARG B C 1
ATOM 2186 O O . ARG B 1 31 ? 55.445 -6.327 -13.189 1.00 60.56 26 ARG B O 1
ATOM 2194 N N . MET B 1 32 ? 57.370 -5.747 -12.215 1.00 58.08 27 MET B N 1
ATOM 2195 C CA . MET B 1 32 ? 56.996 -6.308 -10.919 1.00 57.51 27 MET B CA 1
ATOM 2196 C C . MET B 1 32 ? 55.656 -5.764 -10.400 1.00 61.54 27 MET B C 1
ATOM 2197 O O . MET B 1 32 ? 54.783 -6.539 -9.987 1.00 59.67 27 MET B O 1
ATOM 2202 N N . TYR B 1 33 ? 55.468 -4.446 -10.511 1.00 59.42 28 TYR B N 1
ATOM 2203 C CA . TYR B 1 33 ? 54.283 -3.794 -9.983 1.00 60.32 28 TYR B CA 1
ATOM 2204 C C . TYR B 1 33 ? 53.032 -3.908 -10.867 1.00 63.74 28 TYR B C 1
ATOM 2205 O O . TYR B 1 33 ? 51.957 -3.535 -10.392 1.00 65.63 28 TYR B O 1
ATOM 2214 N N . THR B 1 34 ? 53.131 -4.529 -12.074 1.00 56.99 29 THR B N 1
ATOM 2215 C CA . THR B 1 34 ? 51.958 -4.827 -12.896 1.00 56.00 29 THR B CA 1
ATOM 2216 C C . THR B 1 34 ? 51.253 -6.033 -12.251 1.00 61.62 29 THR B C 1
ATOM 2217 O O . THR B 1 34 ? 50.029 -6.117 -12.307 1.00 64.62 29 THR B O 1
ATOM 2221 N N . PHE B 1 35 ? 52.009 -6.921 -11.572 1.00 56.36 30 PHE B N 1
ATOM 2222 C CA . PHE B 1 35 ? 51.444 -8.107 -10.916 1.00 56.49 30 PHE B CA 1
ATOM 2223 C C . PHE B 1 35 ? 50.525 -7.785 -9.740 1.00 63.92 30 PHE B C 1
ATOM 2224 O O . PHE B 1 35 ? 49.691 -8.615 -9.364 1.00 64.96 30 PHE B O 1
ATOM 2232 N N . GLU B 1 36 ? 50.698 -6.617 -9.133 1.00 62.07 31 GLU B N 1
ATOM 2233 C CA . GLU B 1 36 ? 49.879 -6.195 -8.000 1.00 63.35 31 GLU B CA 1
ATOM 2234 C C . GLU B 1 36 ? 48.358 -6.141 -8.338 1.00 66.62 31 GLU B C 1
ATOM 2235 O O . GLU B 1 36 ? 47.531 -6.519 -7.516 1.00 66.27 31 GLU B O 1
ATOM 2241 N N . HIS B 1 37 ? 48.025 -5.679 -9.552 1.00 62.79 32 HIS B N 1
ATOM 2242 C CA . HIS B 1 37 ? 46.683 -5.571 -10.108 1.00 62.22 32 HIS B CA 1
ATOM 2243 C C . HIS B 1 37 ? 45.890 -6.879 -9.992 1.00 62.26 32 HIS B C 1
ATOM 2244 O O . HIS B 1 37 ? 44.808 -6.856 -9.396 1.00 62.32 32 HIS B O 1
ATOM 2251 N N . GLY B 1 38 ? 46.444 -7.989 -10.525 1.00 53.63 33 GLY B N 1
ATOM 2252 C CA . GLY B 1 38 ? 45.846 -9.316 -10.453 1.00 51.48 33 GLY B CA 1
ATOM 2253 C C . GLY B 1 38 ? 45.784 -9.901 -9.054 1.00 57.07 33 GLY B C 1
ATOM 2254 O O . GLY B 1 38 ? 44.899 -10.706 -8.768 1.00 57.12 33 GLY B O 1
ATOM 2255 N N . LEU B 1 39 ? 46.718 -9.498 -8.159 1.00 54.87 34 LEU B N 1
ATOM 2256 C CA . LEU B 1 39 ? 46.766 -9.928 -6.762 1.00 55.72 34 LEU B CA 1
ATOM 2257 C C . LEU B 1 39 ? 45.553 -9.357 -6.043 1.00 62.54 34 LEU B C 1
ATOM 2258 O O . LEU B 1 39 ? 44.912 -10.049 -5.245 1.00 66.65 34 LEU B O 1
ATOM 2263 N N . ARG B 1 40 ? 45.263 -8.079 -6.298 1.00 56.50 35 ARG B N 1
ATOM 2264 C CA . ARG B 1 40 ? 44.127 -7.381 -5.732 1.00 57.33 35 ARG B CA 1
ATOM 2265 C C . ARG B 1 40 ? 42.806 -7.833 -6.412 1.00 63.06 35 ARG B C 1
ATOM 2266 O O . ARG B 1 40 ? 41.740 -7.776 -5.782 1.00 64.69 35 ARG B O 1
ATOM 2274 N N . GLY B 1 41 ? 42.892 -8.275 -7.677 1.00 57.61 36 GLY B N 1
ATOM 2275 C CA . GLY B 1 41 ? 41.757 -8.812 -8.413 1.00 57.50 36 GLY B CA 1
ATOM 2276 C C . GLY B 1 41 ? 41.340 -10.137 -7.810 1.00 63.84 36 GLY B C 1
ATOM 2277 O O . GLY B 1 41 ? 40.149 -10.377 -7.582 1.00 65.59 36 GLY B O 1
ATOM 2278 N N . ALA B 1 42 ? 42.340 -10.997 -7.508 1.00 60.09 37 ALA B N 1
ATOM 2279 C CA . ALA B 1 42 ? 42.143 -12.302 -6.880 1.00 59.74 37 ALA B CA 1
ATOM 2280 C C . ALA B 1 42 ? 41.533 -12.149 -5.486 1.00 64.44 37 ALA B C 1
ATOM 2281 O O . ALA B 1 42 ? 40.602 -12.895 -5.163 1.00 66.92 37 ALA B O 1
ATOM 2283 N N . ARG B 1 43 ? 42.013 -11.171 -4.674 1.00 59.47 38 ARG B N 1
ATOM 2284 C CA . ARG B 1 43 ? 41.430 -10.901 -3.341 1.00 59.86 38 ARG B CA 1
ATOM 2285 C C . ARG B 1 43 ? 39.987 -10.364 -3.469 1.00 63.98 38 ARG B C 1
ATOM 2286 O O . ARG B 1 43 ? 39.123 -10.735 -2.669 1.00 65.35 38 ARG B O 1
ATOM 2294 N N . GLY B 1 44 ? 39.754 -9.544 -4.500 1.00 59.61 39 GLY B N 1
ATOM 2295 C CA . GLY B 1 44 ? 38.461 -8.963 -4.840 1.00 60.75 39 GLY B CA 1
ATOM 2296 C C . GLY B 1 44 ? 37.356 -9.997 -4.951 1.00 66.65 39 GLY B C 1
ATOM 2297 O O . GLY B 1 44 ? 36.251 -9.791 -4.423 1.00 69.08 39 GLY B O 1
ATOM 2298 N N . ALA B 1 45 ? 37.671 -11.136 -5.616 1.00 60.10 40 ALA B N 1
ATOM 2299 C CA . ALA B 1 45 ? 36.774 -12.276 -5.813 1.00 59.96 40 ALA B CA 1
ATOM 2300 C C . ALA B 1 45 ? 36.328 -12.862 -4.459 1.00 67.16 40 ALA B C 1
ATOM 2301 O O . ALA B 1 45 ? 35.134 -13.141 -4.264 1.00 67.75 40 ALA B O 1
ATOM 2303 N N . VAL B 1 46 ? 37.292 -13.016 -3.516 1.00 63.39 41 VAL B N 1
ATOM 2304 C CA . VAL B 1 46 ? 37.024 -13.596 -2.204 1.00 63.56 41 VAL B CA 1
ATOM 2305 C C . VAL B 1 46 ? 36.262 -12.576 -1.335 1.00 71.92 41 VAL B C 1
ATOM 2306 O O . VAL B 1 46 ? 35.449 -12.984 -0.511 1.00 75.37 41 VAL B O 1
ATOM 2310 N N . ILE B 1 47 ? 36.468 -11.264 -1.564 1.00 68.42 42 ILE B N 1
ATOM 2311 C CA . ILE B 1 47 ? 35.740 -10.207 -0.848 1.00 69.27 42 ILE B CA 1
ATOM 2312 C C . ILE B 1 47 ? 34.266 -10.247 -1.288 1.00 74.55 42 ILE B C 1
ATOM 2313 O O . ILE B 1 47 ? 33.392 -10.298 -0.424 1.00 77.09 42 ILE B O 1
ATOM 2318 N N . GLY B 1 48 ? 34.019 -10.304 -2.610 1.00 69.05 43 GLY B N 1
ATOM 2319 C CA . GLY B 1 48 ? 32.684 -10.416 -3.197 1.00 69.18 43 GLY B CA 1
ATOM 2320 C C . GLY B 1 48 ? 31.933 -11.621 -2.662 1.00 74.33 43 GLY B C 1
ATOM 2321 O O . GLY B 1 48 ? 30.721 -11.563 -2.463 1.00 74.72 43 GLY B O 1
ATOM 2322 N N . ALA B 1 49 ? 32.679 -12.702 -2.350 1.00 72.40 44 ALA B N 1
ATOM 2323 C CA . ALA B 1 49 ? 32.183 -13.960 -1.780 1.00 73.93 44 ALA B CA 1
ATOM 2324 C C . ALA B 1 49 ? 31.708 -13.819 -0.334 1.00 81.11 44 ALA B C 1
ATOM 2325 O O . ALA B 1 49 ? 30.937 -14.656 0.133 1.00 82.23 44 ALA B O 1
ATOM 2327 N N . GLY B 1 50 ? 32.182 -12.777 0.346 1.00 78.78 45 GLY B N 1
ATOM 2328 C CA . GLY B 1 50 ? 31.827 -12.459 1.720 1.00 81.38 45 GLY B CA 1
ATOM 2329 C C . GLY B 1 50 ? 32.677 -13.158 2.759 1.00 88.37 45 GLY B C 1
ATOM 2330 O O . GLY B 1 50 ? 33.866 -13.419 2.540 1.00 85.65 45 GLY B O 1
ATOM 2331 N N . SER B 1 51 ? 32.051 -13.435 3.913 1.00 90.24 46 SER B N 1
ATOM 2332 C CA . SER B 1 51 ? 32.633 -14.090 5.084 1.00 92.04 46 SER B CA 1
ATOM 2333 C C . SER B 1 51 ? 32.956 -15.551 4.776 1.00 97.73 46 SER B C 1
ATOM 2334 O O . SER B 1 51 ? 34.101 -15.981 4.973 1.00 96.20 46 SER B O 1
ATOM 2337 N N . ASP B 1 52 ? 31.954 -16.297 4.249 1.00 96.12 47 ASP B N 1
ATOM 2338 C CA . ASP B 1 52 ? 32.113 -17.694 3.851 1.00 95.26 47 ASP B CA 1
ATOM 2339 C C . ASP B 1 52 ? 33.019 -17.770 2.609 1.00 94.63 47 ASP B C 1
ATOM 2340 O O . ASP B 1 52 ? 32.645 -17.335 1.508 1.00 91.31 47 ASP B O 1
ATOM 2345 N N . VAL B 1 53 ? 34.245 -18.281 2.832 1.00 90.61 48 VAL B N 1
ATOM 2346 C CA . VAL B 1 53 ? 35.308 -18.403 1.835 1.00 87.72 48 VAL B CA 1
ATOM 2347 C C . VAL B 1 53 ? 34.767 -18.904 0.518 1.00 86.45 48 VAL B C 1
ATOM 2348 O O . VAL B 1 53 ? 33.931 -19.811 0.479 1.00 87.65 48 VAL B O 1
ATOM 2352 N N . ILE B 1 54 ? 35.203 -18.226 -0.550 1.00 77.16 49 ILE B N 1
ATOM 2353 C CA . ILE B 1 54 ? 34.808 -18.432 -1.929 1.00 73.62 49 ILE B CA 1
ATOM 2354 C C . ILE B 1 54 ? 34.827 -19.916 -2.292 1.00 75.36 49 ILE B C 1
ATOM 2355 O O . ILE B 1 54 ? 35.758 -20.630 -1.916 1.00 73.48 49 ILE B O 1
ATOM 2360 N N . SER B 1 55 ? 33.756 -20.381 -2.960 1.00 71.55 50 SER B N 1
ATOM 2361 C CA . SER B 1 55 ? 33.644 -21.754 -3.416 1.00 71.04 50 SER B CA 1
ATOM 2362 C C . SER B 1 55 ? 34.622 -21.988 -4.572 1.00 74.44 50 SER B C 1
ATOM 2363 O O . SER B 1 55 ? 35.183 -21.035 -5.134 1.00 73.24 50 SER B O 1
ATOM 2366 N N . ARG B 1 56 ? 34.866 -23.261 -4.884 1.00 71.00 51 ARG B N 1
ATOM 2367 C CA . ARG B 1 56 ? 35.750 -23.659 -5.964 1.00 69.33 51 ARG B CA 1
ATOM 2368 C C . ARG B 1 56 ? 35.184 -23.131 -7.275 1.00 74.61 51 ARG B C 1
ATOM 2369 O O . ARG B 1 56 ? 35.928 -22.589 -8.102 1.00 75.14 51 ARG B O 1
ATOM 2377 N N . ASP B 1 57 ? 33.863 -23.250 -7.431 1.00 71.00 52 ASP B N 1
ATOM 2378 C CA . ASP B 1 57 ? 33.135 -22.842 -8.612 1.00 71.52 52 ASP B CA 1
ATOM 2379 C C . ASP B 1 57 ? 33.200 -21.346 -8.854 1.00 73.55 52 ASP B C 1
ATOM 2380 O O . ASP B 1 57 ? 33.484 -20.945 -9.985 1.00 72.92 52 ASP B O 1
ATOM 2385 N N . ARG B 1 58 ? 32.983 -20.524 -7.806 1.00 68.68 53 ARG B N 1
ATOM 2386 C CA . ARG B 1 58 ? 33.052 -19.063 -7.909 1.00 66.65 53 ARG B CA 1
ATOM 2387 C C . ARG B 1 58 ? 34.486 -18.609 -8.191 1.00 68.73 53 ARG B C 1
ATOM 2388 O O . ARG B 1 58 ? 34.675 -17.711 -9.015 1.00 69.44 53 ARG B O 1
ATOM 2396 N N . PHE B 1 59 ? 35.492 -19.249 -7.561 1.00 62.44 54 PHE B N 1
ATOM 2397 C CA . PHE B 1 59 ? 36.878 -18.869 -7.811 1.00 60.95 54 PHE B CA 1
ATOM 2398 C C . PHE B 1 59 ? 37.382 -19.297 -9.206 1.00 66.02 54 PHE B C 1
ATOM 2399 O O . PHE B 1 59 ? 38.130 -18.542 -9.838 1.00 65.58 54 PHE B O 1
ATOM 2407 N N . THR B 1 60 ? 36.985 -20.484 -9.678 1.00 63.77 55 THR B N 1
ATOM 2408 C CA . THR B 1 60 ? 37.376 -20.974 -11.001 1.00 64.08 55 THR B CA 1
ATOM 2409 C C . THR B 1 60 ? 36.675 -20.137 -12.084 1.00 70.04 55 THR B C 1
ATOM 2410 O O . THR B 1 60 ? 37.288 -19.845 -13.110 1.00 70.73 55 THR B O 1
ATOM 2414 N N . ARG B 1 61 ? 35.423 -19.694 -11.820 1.00 66.99 56 ARG B N 1
ATOM 2415 C CA . ARG B 1 61 ? 34.648 -18.823 -12.715 1.00 67.35 56 ARG B CA 1
ATOM 2416 C C . ARG B 1 61 ? 35.342 -17.454 -12.802 1.00 69.04 56 ARG B C 1
ATOM 2417 O O . ARG B 1 61 ? 35.388 -16.876 -13.892 1.00 69.69 56 ARG B O 1
ATOM 2425 N N . TYR B 1 62 ? 35.905 -16.965 -11.657 1.00 62.91 57 TYR B N 1
ATOM 2426 C CA . TYR B 1 62 ? 36.634 -15.703 -11.578 1.00 61.17 57 TYR B CA 1
ATOM 2427 C C . TYR B 1 62 ? 37.894 -15.737 -12.449 1.00 64.57 57 TYR B C 1
ATOM 2428 O O . TYR B 1 62 ? 38.156 -14.804 -13.204 1.00 65.20 57 TYR B O 1
ATOM 2437 N N . SER B 1 63 ? 38.697 -16.773 -12.286 1.00 60.59 58 SER B N 1
ATOM 2438 C CA . SER B 1 63 ? 39.969 -16.962 -12.988 1.00 58.76 58 SER B CA 1
ATOM 2439 C C . SER B 1 63 ? 39.774 -17.060 -14.498 1.00 64.56 58 SER B C 1
ATOM 2440 O O . SER B 1 63 ? 40.599 -16.545 -15.249 1.00 65.37 58 SER B O 1
ATOM 2443 N N . ARG B 1 64 ? 38.668 -17.698 -14.937 1.00 62.22 59 ARG B N 1
ATOM 2444 C CA . ARG B 1 64 ? 38.298 -17.870 -16.348 1.00 62.52 59 ARG B CA 1
ATOM 2445 C C . ARG B 1 64 ? 37.856 -16.549 -16.980 1.00 66.14 59 ARG B C 1
ATOM 2446 O O . ARG B 1 64 ? 37.849 -16.442 -18.211 1.00 66.10 59 ARG B O 1
ATOM 2454 N N . SER B 1 65 ? 37.495 -15.532 -16.139 1.00 62.86 60 SER B N 1
ATOM 2455 C CA . SER B 1 65 ? 37.118 -14.189 -16.610 1.00 62.97 60 SER B CA 1
ATOM 2456 C C . SER B 1 65 ? 38.362 -13.308 -16.874 1.00 65.40 60 SER B C 1
ATOM 2457 O O . SER B 1 65 ? 38.242 -12.186 -17.368 1.00 65.65 60 SER B O 1
ATOM 2460 N N . ARG B 1 66 ? 39.538 -13.822 -16.501 1.00 59.50 61 ARG B N 1
ATOM 2461 C CA . ARG B 1 66 ? 40.836 -13.194 -16.669 1.00 57.83 61 ARG B CA 1
ATOM 2462 C C . ARG B 1 66 ? 41.619 -13.965 -17.728 1.00 64.29 61 ARG B C 1
ATOM 2463 O O . ARG B 1 66 ? 41.232 -15.081 -18.100 1.00 65.50 61 ARG B O 1
ATOM 2471 N N . ASP B 1 67 ? 42.713 -13.361 -18.224 1.00 60.17 62 ASP B N 1
ATOM 2472 C CA . ASP B 1 67 ? 43.604 -13.937 -19.232 1.00 58.81 62 ASP B CA 1
ATOM 2473 C C . ASP B 1 67 ? 45.026 -13.568 -18.813 1.00 59.80 62 ASP B C 1
ATOM 2474 O O . ASP B 1 67 ? 45.618 -12.637 -19.354 1.00 57.77 62 ASP B O 1
ATOM 2479 N N . TYR B 1 68 ? 45.541 -14.268 -17.790 1.00 57.08 63 TYR B N 1
ATOM 2480 C CA . TYR B 1 68 ? 46.850 -14.012 -17.174 1.00 55.70 63 TYR B CA 1
ATOM 2481 C C . TYR B 1 68 ? 48.034 -14.013 -18.179 1.00 59.54 63 TYR B C 1
ATOM 2482 O O . TYR B 1 68 ? 48.832 -13.078 -18.084 1.00 57.63 63 TYR B O 1
ATOM 2491 N N . PRO B 1 69 ? 48.165 -14.954 -19.172 1.00 57.58 64 PRO B N 1
ATOM 2492 C CA . PRO B 1 69 ? 49.311 -14.876 -20.105 1.00 57.67 64 PRO B CA 1
ATOM 2493 C C . PRO B 1 69 ? 49.376 -13.579 -20.917 1.00 63.23 64 PRO B C 1
ATOM 2494 O O . PRO B 1 69 ? 50.465 -13.079 -21.187 1.00 63.98 64 PRO B O 1
ATOM 2498 N N . ARG B 1 70 ? 48.215 -13.002 -21.214 1.00 60.34 65 ARG B N 1
ATOM 2499 C CA . ARG B 1 70 ? 48.027 -11.759 -21.960 1.00 61.46 65 ARG B CA 1
ATOM 2500 C C . ARG B 1 70 ? 48.033 -10.493 -21.061 1.00 64.72 65 ARG B C 1
ATOM 2501 O O . ARG B 1 70 ? 48.610 -9.463 -21.432 1.00 64.66 65 ARG B O 1
ATOM 2509 N N . GLU B 1 71 ? 47.336 -10.559 -19.923 1.00 59.51 66 GLU B N 1
ATOM 2510 C CA . GLU B 1 71 ? 47.179 -9.434 -19.008 1.00 58.10 66 GLU B CA 1
ATOM 2511 C C . GLU B 1 71 ? 48.375 -9.228 -18.122 1.00 59.14 66 GLU B C 1
ATOM 2512 O O . GLU B 1 71 ? 48.712 -8.089 -17.783 1.00 60.38 66 GLU B O 1
ATOM 2518 N N . PHE B 1 72 ? 48.963 -10.319 -17.675 1.00 53.14 67 PHE B N 1
ATOM 2519 C CA . PHE B 1 72 ? 50.083 -10.283 -16.760 1.00 52.65 67 PHE B CA 1
ATOM 2520 C C . PHE B 1 72 ? 51.197 -11.174 -17.249 1.00 58.60 67 PHE B C 1
ATOM 2521 O O . PHE B 1 72 ? 51.464 -12.196 -16.608 1.00 59.86 67 PHE B O 1
ATOM 2529 N N . PRO B 1 73 ? 51.862 -10.850 -18.392 1.00 56.16 68 PRO B N 1
ATOM 2530 C CA . PRO B 1 73 ? 52.991 -11.707 -18.825 1.00 55.00 68 PRO B CA 1
ATOM 2531 C C . PRO B 1 73 ? 54.135 -11.626 -17.791 1.00 58.13 68 PRO B C 1
ATOM 2532 O O . PRO B 1 73 ? 54.380 -10.552 -17.274 1.00 59.32 68 PRO B O 1
ATOM 2536 N N . GLY B 1 74 ? 54.701 -12.765 -17.387 1.00 53.59 69 GLY B N 1
ATOM 2537 C CA . GLY B 1 74 ? 55.778 -12.838 -16.397 1.00 51.98 69 GLY B CA 1
ATOM 2538 C C . GLY B 1 74 ? 55.417 -13.459 -15.055 1.00 58.36 69 GLY B C 1
ATOM 2539 O O . GLY B 1 74 ? 56.302 -13.734 -14.242 1.00 57.65 69 GLY B O 1
ATOM 2540 N N . VAL B 1 75 ? 54.108 -13.668 -14.791 1.00 56.37 70 VAL B N 1
ATOM 2541 C CA . VAL B 1 75 ? 53.610 -14.269 -13.545 1.00 54.31 70 VAL B CA 1
ATOM 2542 C C . VAL B 1 75 ? 53.094 -15.677 -13.882 1.00 58.46 70 VAL B C 1
ATOM 2543 O O . VAL B 1 75 ? 52.658 -15.897 -15.014 1.00 58.65 70 VAL B O 1
ATOM 2547 N N . LEU B 1 76 ? 53.205 -16.657 -12.955 1.00 55.35 71 LEU B N 1
ATOM 2548 C CA . LEU B 1 76 ? 52.723 -18.016 -13.276 1.00 53.47 71 LEU B CA 1
ATOM 2549 C C . LEU B 1 76 ? 51.203 -18.030 -13.282 1.00 57.46 71 LEU B C 1
ATOM 2550 O O . LEU B 1 76 ? 50.578 -18.575 -14.178 1.00 57.49 71 LEU B O 1
ATOM 2555 N N . GLY B 1 77 ? 50.628 -17.291 -12.358 1.00 53.95 72 GLY B N 1
ATOM 2556 C CA . GLY B 1 77 ? 49.193 -17.140 -12.241 1.00 53.32 72 GLY B CA 1
ATOM 2557 C C . GLY B 1 77 ? 48.890 -16.563 -10.882 1.00 55.59 72 GLY B C 1
ATOM 2558 O O . GLY B 1 77 ? 49.779 -16.032 -10.213 1.00 51.81 72 GLY B O 1
ATOM 2559 N N . TYR B 1 78 ? 47.634 -16.681 -10.473 1.00 54.51 73 TYR B N 1
ATOM 2560 C CA . TYR B 1 78 ? 47.161 -16.188 -9.182 1.00 54.32 73 TYR B CA 1
ATOM 2561 C C . TYR B 1 78 ? 46.340 -17.234 -8.483 1.00 59.71 73 TYR B C 1
ATOM 2562 O O . TYR B 1 78 ? 45.650 -18.021 -9.139 1.00 61.90 73 TYR B O 1
ATOM 2571 N N . GLY B 1 79 ? 46.412 -17.232 -7.164 1.00 56.77 74 GLY B N 1
ATOM 2572 C CA . GLY B 1 79 ? 45.680 -18.184 -6.348 1.00 57.59 74 GLY B CA 1
ATOM 2573 C C . GLY B 1 79 ? 45.293 -17.674 -4.987 1.00 62.36 74 GLY B C 1
ATOM 2574 O O . GLY B 1 79 ? 45.454 -16.488 -4.698 1.00 62.81 74 GLY B O 1
ATOM 2575 N N . TYR B 1 80 ? 44.770 -18.585 -4.149 1.00 59.00 75 TYR B N 1
ATOM 2576 C CA . TYR B 1 80 ? 44.317 -18.313 -2.788 1.00 58.57 75 TYR B CA 1
ATOM 2577 C C . TYR B 1 80 ? 44.829 -19.366 -1.808 1.00 60.89 75 TYR B C 1
ATOM 2578 O O . TYR B 1 80 ? 44.723 -20.566 -2.079 1.00 58.93 75 TYR B O 1
ATOM 2587 N N . ILE B 1 81 ? 45.383 -18.887 -0.667 1.00 58.26 76 ILE B N 1
ATOM 2588 C CA . ILE B 1 81 ? 45.923 -19.667 0.467 1.00 58.89 76 ILE B CA 1
ATOM 2589 C C . ILE B 1 81 ? 44.969 -19.483 1.682 1.00 64.37 76 ILE B C 1
ATOM 2590 O O . ILE B 1 81 ? 44.662 -18.355 2.059 1.00 65.19 76 ILE B O 1
ATOM 2595 N N . HIS B 1 82 ? 44.526 -20.568 2.300 1.00 61.69 77 HIS B N 1
ATOM 2596 C CA . HIS B 1 82 ? 43.653 -20.446 3.458 1.00 62.85 77 HIS B CA 1
ATOM 2597 C C . HIS B 1 82 ? 44.439 -20.587 4.758 1.00 66.07 77 HIS B C 1
ATOM 2598 O O . HIS B 1 82 ? 45.316 -21.442 4.861 1.00 64.45 77 HIS B O 1
ATOM 2605 N N . ARG B 1 83 ? 44.158 -19.721 5.736 1.00 64.73 78 ARG B N 1
ATOM 2606 C CA . ARG B 1 83 ? 44.781 -19.816 7.061 1.00 66.66 78 ARG B CA 1
ATOM 2607 C C . ARG B 1 83 ? 43.979 -20.838 7.878 1.00 73.94 78 ARG B C 1
ATOM 2608 O O . ARG B 1 83 ? 42.777 -20.650 8.073 1.00 74.10 78 ARG B O 1
ATOM 2616 N N . VAL B 1 84 ? 44.632 -21.943 8.307 1.00 73.61 79 VAL B N 1
ATOM 2617 C CA . VAL B 1 84 ? 43.965 -23.028 9.046 1.00 76.12 79 VAL B CA 1
ATOM 2618 C C . VAL B 1 84 ? 44.843 -23.566 10.213 1.00 83.85 79 VAL B C 1
ATOM 2619 O O . VAL B 1 84 ? 45.995 -23.955 10.016 1.00 83.97 79 VAL B O 1
ATOM 2623 N N . ALA B 1 85 ? 44.269 -23.564 11.426 1.00 82.32 80 ALA B N 1
ATOM 2624 C CA . ALA B 1 85 ? 44.907 -24.063 12.635 1.00 84.91 80 ALA B CA 1
ATOM 2625 C C . ALA B 1 85 ? 44.924 -25.597 12.602 1.00 90.61 80 ALA B C 1
ATOM 2626 O O . ALA B 1 85 ? 44.011 -26.206 12.037 1.00 91.68 80 ALA B O 1
ATOM 2628 N N . ALA B 1 86 ? 45.941 -26.217 13.238 1.00 86.12 81 ALA B N 1
ATOM 2629 C CA . ALA B 1 86 ? 46.144 -27.664 13.287 1.00 86.06 81 ALA B CA 1
ATOM 2630 C C . ALA B 1 86 ? 44.893 -28.467 13.630 1.00 93.58 81 ALA B C 1
ATOM 2631 O O . ALA B 1 86 ? 44.698 -29.550 13.070 1.00 93.70 81 ALA B O 1
ATOM 2633 N N . ALA B 1 87 ? 44.047 -27.926 14.545 1.00 91.88 82 ALA B N 1
ATOM 2634 C CA . ALA B 1 87 ? 42.802 -28.535 15.020 1.00 93.15 82 ALA B CA 1
ATOM 2635 C C . ALA B 1 87 ? 41.617 -28.365 14.052 1.00 93.95 82 ALA B C 1
ATOM 2636 O O . ALA B 1 87 ? 40.548 -28.924 14.289 1.00 94.53 82 ALA B O 1
ATOM 2638 N N . ASP B 1 88 ? 41.804 -27.606 12.964 1.00 87.72 83 ASP B N 1
ATOM 2639 C CA . ASP B 1 88 ? 40.749 -27.403 11.966 1.00 86.15 83 ASP B CA 1
ATOM 2640 C C . ASP B 1 88 ? 41.116 -27.983 10.607 1.00 87.44 83 ASP B C 1
ATOM 2641 O O . ASP B 1 88 ? 40.327 -27.860 9.667 1.00 85.98 83 ASP B O 1
ATOM 2646 N N . GLU B 1 89 ? 42.304 -28.634 10.513 1.00 83.92 84 GLU B N 1
ATOM 2647 C CA . GLU B 1 89 ? 42.871 -29.215 9.289 1.00 81.44 84 GLU B CA 1
ATOM 2648 C C . GLU B 1 89 ? 41.971 -30.277 8.656 1.00 86.83 84 GLU B C 1
ATOM 2649 O O . GLU B 1 89 ? 41.723 -30.231 7.444 1.00 84.82 84 GLU B O 1
ATOM 2655 N N . ALA B 1 90 ? 41.489 -31.219 9.480 1.00 85.84 85 ALA B N 1
ATOM 2656 C CA . ALA B 1 90 ? 40.639 -32.339 9.076 1.00 86.82 85 ALA B CA 1
ATOM 2657 C C . ALA B 1 90 ? 39.322 -31.873 8.476 1.00 90.64 85 ALA B C 1
ATOM 2658 O O . ALA B 1 90 ? 38.933 -32.364 7.417 1.00 90.73 85 ALA B O 1
ATOM 2660 N N . ALA B 1 91 ? 38.654 -30.914 9.134 1.00 86.67 86 ALA B N 1
ATOM 2661 C CA . ALA B 1 91 ? 37.387 -30.347 8.678 1.00 86.05 86 ALA B CA 1
ATOM 2662 C C . ALA B 1 91 ? 37.578 -29.556 7.359 1.00 86.78 86 ALA B C 1
ATOM 2663 O O . ALA B 1 91 ? 36.782 -29.714 6.432 1.00 86.42 86 ALA B O 1
ATOM 2665 N N . PHE B 1 92 ? 38.663 -28.764 7.263 1.00 80.87 87 PHE B N 1
ATOM 2666 C CA . PHE B 1 92 ? 39.032 -27.990 6.076 1.00 77.69 87 PHE B CA 1
ATOM 266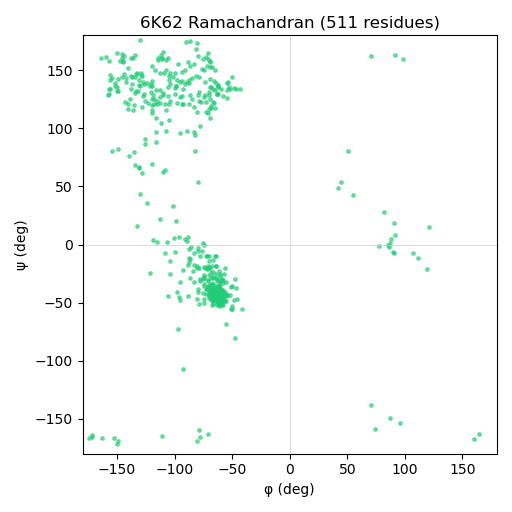7 C C . PHE B 1 92 ? 39.265 -28.897 4.867 1.00 82.05 87 PHE B C 1
ATOM 2668 O O . PHE B 1 92 ? 38.816 -28.578 3.757 1.00 79.82 87 PHE B O 1
ATOM 2676 N N . LEU B 1 93 ? 40.008 -30.003 5.082 1.00 80.81 88 LEU B N 1
ATOM 2677 C CA . LEU B 1 93 ? 40.346 -30.971 4.042 1.00 80.49 88 LEU B CA 1
ATOM 2678 C C . LEU B 1 93 ? 39.115 -31.738 3.577 1.00 86.20 88 LEU B C 1
ATOM 2679 O O . LEU B 1 93 ? 39.005 -32.016 2.386 1.00 86.75 88 LEU B O 1
ATOM 2684 N N . ASP B 1 94 ? 38.184 -32.053 4.498 1.00 82.38 89 ASP B N 1
ATOM 2685 C CA . ASP B 1 94 ? 36.929 -32.737 4.180 1.00 83.71 89 ASP B CA 1
ATOM 2686 C C . ASP B 1 94 ? 36.023 -31.809 3.366 1.00 85.09 89 ASP B C 1
ATOM 2687 O O . ASP B 1 94 ? 35.360 -32.267 2.437 1.00 86.18 89 ASP B O 1
ATOM 2692 N N . ALA B 1 95 ? 36.004 -30.507 3.713 1.00 77.88 90 ALA B N 1
ATOM 2693 C CA . ALA B 1 95 ? 35.225 -29.498 3.005 1.00 76.21 90 ALA B CA 1
ATOM 2694 C C . ALA B 1 95 ? 35.789 -29.306 1.576 1.00 81.84 90 ALA B C 1
ATOM 2695 O O . ALA B 1 95 ? 35.030 -29.433 0.609 1.00 83.34 90 ALA B O 1
ATOM 2697 N N . ALA B 1 96 ? 37.128 -29.074 1.446 1.00 76.93 91 ALA B N 1
ATOM 2698 C CA . ALA B 1 96 ? 37.818 -28.902 0.165 1.00 74.54 91 ALA B CA 1
ATOM 2699 C C . ALA B 1 96 ? 37.632 -30.121 -0.748 1.00 80.77 91 ALA B C 1
ATOM 2700 O O . ALA B 1 96 ? 37.265 -29.942 -1.907 1.00 80.93 91 ALA B O 1
ATOM 2702 N N . ARG B 1 97 ? 37.818 -31.353 -0.215 1.00 78.82 92 ARG B N 1
ATOM 2703 C CA . ARG B 1 97 ? 37.633 -32.602 -0.967 1.00 79.92 92 ARG B CA 1
ATOM 2704 C C . ARG B 1 97 ? 36.231 -32.712 -1.600 1.00 85.85 92 ARG B C 1
ATOM 2705 O O . ARG B 1 97 ? 36.113 -33.056 -2.780 1.00 86.66 92 ARG B O 1
ATOM 2713 N N . ALA B 1 98 ? 35.195 -32.328 -0.840 1.00 81.86 93 ALA B N 1
ATOM 2714 C CA . ALA B 1 98 ? 33.802 -32.323 -1.271 1.00 82.93 93 ALA B CA 1
ATOM 2715 C C . ALA B 1 98 ? 33.490 -31.205 -2.288 1.00 88.17 93 ALA B C 1
ATOM 2716 O O . ALA B 1 98 ? 32.495 -31.318 -3.007 1.00 89.71 93 ALA B O 1
ATOM 2718 N N . ASP B 1 99 ? 34.321 -30.127 -2.341 1.00 83.11 94 ASP B N 1
ATOM 2719 C CA . ASP B 1 99 ? 34.097 -28.970 -3.224 1.00 81.79 94 ASP B CA 1
ATOM 2720 C C . ASP B 1 99 ? 34.768 -29.066 -4.635 1.00 84.96 94 ASP B C 1
ATOM 2721 O O . ASP B 1 99 ? 34.637 -28.134 -5.430 1.00 86.03 94 ASP B O 1
ATOM 2726 N N . GLY B 1 100 ? 35.390 -30.190 -4.965 1.00 79.15 95 GLY B N 1
ATOM 2727 C CA . GLY B 1 100 ? 35.950 -30.396 -6.297 1.00 77.67 95 GLY B CA 1
ATOM 2728 C C . GLY B 1 100 ? 37.436 -30.665 -6.383 1.00 82.42 95 GLY B C 1
ATOM 2729 O O . GLY B 1 100 ? 38.023 -30.554 -7.465 1.00 82.52 95 GLY B O 1
ATOM 2730 N N . ALA B 1 101 ? 38.058 -30.992 -5.242 1.00 79.13 96 ALA B N 1
ATOM 2731 C CA . ALA B 1 101 ? 39.477 -31.318 -5.120 1.00 77.53 96 ALA B CA 1
ATOM 2732 C C . ALA B 1 101 ? 39.530 -32.582 -4.233 1.00 84.58 96 ALA B C 1
ATOM 2733 O O . ALA B 1 101 ? 39.942 -32.497 -3.079 1.00 84.15 96 ALA B O 1
ATOM 2735 N N . PRO B 1 102 ? 39.048 -33.755 -4.719 1.00 84.43 97 PRO B N 1
ATOM 2736 C CA . PRO B 1 102 ? 38.960 -34.932 -3.831 1.00 86.18 97 PRO B CA 1
ATOM 2737 C C . PRO B 1 102 ? 40.282 -35.552 -3.433 1.00 88.54 97 PRO B C 1
ATOM 2738 O O . PRO B 1 102 ? 40.321 -36.336 -2.492 1.00 89.95 97 PRO B O 1
ATOM 2742 N N . ASP B 1 103 ? 41.352 -35.185 -4.130 1.00 83.23 98 ASP B N 1
ATOM 2743 C CA . ASP B 1 103 ? 42.700 -35.692 -3.893 1.00 82.54 98 ASP B CA 1
ATOM 2744 C C . ASP B 1 103 ? 43.581 -34.738 -3.089 1.00 82.07 98 ASP B C 1
ATOM 2745 O O . ASP B 1 103 ? 44.760 -35.036 -2.917 1.00 81.72 98 ASP B O 1
ATOM 2750 N N . ILE B 1 104 ? 43.025 -33.610 -2.592 1.00 76.20 99 ILE B N 1
ATOM 2751 C CA . ILE B 1 104 ? 43.775 -32.590 -1.850 1.00 74.08 99 ILE B CA 1
ATOM 2752 C C . ILE B 1 104 ? 44.257 -33.075 -0.474 1.00 80.95 99 ILE B C 1
ATOM 2753 O O . ILE B 1 104 ? 43.504 -33.718 0.259 1.00 83.35 99 ILE B O 1
ATOM 2758 N N . GLN B 1 105 ? 45.524 -32.767 -0.143 1.00 75.94 100 GLN B N 1
ATOM 2759 C CA . GLN B 1 105 ? 46.132 -33.083 1.150 1.00 76.30 100 GLN B CA 1
ATOM 2760 C C . GLN B 1 105 ? 47.128 -32.002 1.475 1.00 77.10 100 GLN B C 1
ATOM 2761 O O . GLN B 1 105 ? 47.580 -31.303 0.568 1.00 74.83 100 GLN B O 1
ATOM 2767 N N . ARG B 1 106 ? 47.451 -31.849 2.771 1.00 73.98 101 ARG B N 1
ATOM 2768 C CA . ARG B 1 106 ? 48.445 -30.906 3.273 1.00 72.18 101 ARG B CA 1
ATOM 2769 C C . ARG B 1 106 ? 49.769 -31.468 2.814 1.00 74.59 101 ARG B C 1
ATOM 2770 O O . ARG B 1 106 ? 49.981 -32.672 2.940 1.00 75.04 101 ARG B O 1
ATOM 2778 N N . ARG B 1 107 ? 50.613 -30.620 2.213 1.00 69.47 102 ARG B N 1
ATOM 2779 C CA . ARG B 1 107 ? 51.923 -30.969 1.658 1.00 68.33 102 ARG B CA 1
ATOM 2780 C C . ARG B 1 107 ? 52.923 -30.021 2.261 1.00 72.11 102 ARG B C 1
ATOM 2781 O O . ARG B 1 107 ? 52.704 -28.808 2.275 1.00 71.10 102 ARG B O 1
ATOM 2789 N N . LEU B 1 108 ? 54.002 -30.568 2.801 1.00 70.13 103 LEU B N 1
ATOM 2790 C CA . LEU B 1 108 ? 54.990 -29.767 3.501 1.00 69.90 103 LEU B CA 1
ATOM 2791 C C . LEU B 1 108 ? 56.238 -29.556 2.701 1.00 73.35 103 LEU B C 1
ATOM 2792 O O . LEU B 1 108 ? 56.715 -30.480 2.029 1.00 74.20 103 LEU B O 1
ATOM 2797 N N . LEU B 1 109 ? 56.791 -28.345 2.800 1.00 67.85 104 LEU B N 1
ATOM 2798 C CA . LEU B 1 109 ? 58.039 -27.986 2.141 1.00 66.81 104 LEU B CA 1
ATOM 2799 C C . LEU B 1 109 ? 59.222 -28.357 3.036 1.00 72.17 104 LEU B C 1
ATOM 2800 O O . LEU B 1 109 ? 60.279 -28.717 2.534 1.00 72.61 104 LEU B O 1
ATOM 2805 N N . ALA B 1 110 ? 59.009 -28.345 4.365 1.00 70.16 105 ALA B N 1
ATOM 2806 C CA . ALA B 1 110 ? 59.973 -28.702 5.411 1.00 71.24 105 ALA B CA 1
ATOM 2807 C C . ALA B 1 110 ? 59.156 -29.029 6.673 1.00 77.69 105 ALA B C 1
ATOM 2808 O O . ALA B 1 110 ? 57.978 -28.664 6.697 1.00 77.75 105 ALA B O 1
ATOM 2810 N N . PRO B 1 111 ? 59.680 -29.738 7.710 1.00 75.52 106 PRO B N 1
ATOM 2811 C CA . PRO B 1 111 ? 58.830 -30.043 8.871 1.00 77.16 106 PRO B CA 1
ATOM 2812 C C . PRO B 1 111 ? 58.362 -28.789 9.607 1.00 83.04 106 PRO B C 1
ATOM 2813 O O . PRO B 1 111 ? 59.154 -27.889 9.903 1.00 83.61 106 PRO B O 1
ATOM 2817 N N . TRP B 1 112 ? 57.043 -28.720 9.832 1.00 79.56 107 TRP B N 1
ATOM 2818 C CA . TRP B 1 112 ? 56.339 -27.627 10.495 1.00 79.60 107 TRP B CA 1
ATOM 2819 C C . TRP B 1 112 ? 55.112 -28.169 11.232 1.00 88.39 107 TRP B C 1
ATOM 2820 O O . TRP B 1 112 ? 54.322 -28.918 10.652 1.00 88.25 107 TRP B O 1
ATOM 2831 N N . ASP B 1 113 ? 54.947 -27.771 12.498 1.00 88.01 108 ASP B N 1
ATOM 2832 C CA . ASP B 1 113 ? 53.837 -28.206 13.331 1.00 90.27 108 ASP B CA 1
ATOM 2833 C C . ASP B 1 113 ? 52.978 -27.029 13.787 1.00 92.72 108 ASP B C 1
ATOM 2834 O O . ASP B 1 113 ? 52.017 -27.221 14.545 1.00 94.68 108 ASP B O 1
ATOM 2839 N N . GLY B 1 114 ? 53.307 -25.831 13.313 1.00 85.76 109 GLY B N 1
ATOM 2840 C CA . GLY B 1 114 ? 52.567 -24.626 13.660 1.00 85.69 109 GLY B CA 1
ATOM 2841 C C . GLY B 1 114 ? 51.280 -24.489 12.874 1.00 88.48 109 GLY B C 1
ATOM 2842 O O . GLY B 1 114 ? 50.752 -25.472 12.343 1.00 86.40 109 GLY B O 1
ATOM 2843 N N . GLU B 1 115 ? 50.765 -23.259 12.796 1.00 85.87 110 GLU B N 1
ATOM 2844 C CA . GLU B 1 115 ? 49.550 -22.945 12.048 1.00 84.71 110 GLU B CA 1
ATOM 2845 C C . GLU B 1 115 ? 49.858 -23.092 10.549 1.00 85.11 110 GLU B C 1
ATOM 2846 O O . GLU B 1 115 ? 50.928 -22.681 10.085 1.00 82.90 110 GLU B O 1
ATOM 2852 N N . ARG B 1 116 ? 48.949 -23.735 9.816 1.00 80.34 111 ARG B N 1
ATOM 2853 C CA . ARG B 1 116 ? 49.160 -24.041 8.406 1.00 76.80 111 ARG B CA 1
ATOM 2854 C C . ARG B 1 116 ? 48.457 -23.032 7.463 1.00 77.25 111 ARG B C 1
ATOM 2855 O O . ARG B 1 116 ? 47.340 -22.580 7.742 1.00 77.20 111 ARG B O 1
ATOM 2863 N N . PHE B 1 117 ? 49.189 -22.613 6.398 1.00 69.47 112 PHE B N 1
ATOM 2864 C CA . PHE B 1 117 ? 48.746 -21.675 5.371 1.00 66.76 112 PHE B CA 1
ATOM 2865 C C . PHE B 1 117 ? 48.741 -22.496 4.096 1.00 69.17 112 PHE B C 1
ATOM 2866 O O . PHE B 1 117 ? 49.744 -22.559 3.401 1.00 67.94 112 PHE B O 1
ATOM 2874 N N . ILE B 1 118 ? 47.618 -23.162 3.817 1.00 66.97 113 ILE B N 1
ATOM 2875 C CA . ILE B 1 118 ? 47.460 -24.133 2.736 1.00 66.42 113 ILE B CA 1
ATOM 2876 C C . ILE B 1 118 ? 46.899 -23.557 1.406 1.00 67.71 113 ILE B C 1
ATOM 2877 O O . ILE B 1 118 ? 45.830 -22.951 1.403 1.00 68.86 113 ILE B O 1
ATOM 2882 N N . VAL B 1 119 ? 47.589 -23.813 0.277 1.00 60.18 114 VAL B N 1
ATOM 2883 C CA . VAL B 1 119 ? 47.112 -23.376 -1.041 1.00 57.99 114 VAL B CA 1
ATOM 2884 C C . VAL B 1 119 ? 45.801 -24.130 -1.362 1.00 63.71 114 VAL B C 1
ATOM 2885 O O . VAL B 1 119 ? 45.766 -25.366 -1.319 1.00 65.31 114 VAL B O 1
ATOM 2889 N N . LEU B 1 120 ? 44.711 -23.383 -1.598 1.00 59.69 115 LEU B N 1
ATOM 2890 C CA . LEU B 1 120 ? 43.390 -23.975 -1.846 1.00 60.55 115 LEU B CA 1
ATOM 2891 C C . LEU B 1 120 ? 42.999 -23.886 -3.305 1.00 63.29 115 LEU B C 1
ATOM 2892 O O . LEU B 1 120 ? 42.488 -24.856 -3.889 1.00 64.76 115 LEU B O 1
ATOM 2897 N N . TYR B 1 121 ? 43.234 -22.716 -3.881 1.00 56.64 116 TYR B N 1
ATOM 2898 C CA . TYR B 1 121 ? 42.971 -22.433 -5.274 1.00 55.45 116 TYR B CA 1
ATOM 2899 C C . TYR B 1 121 ? 44.205 -21.839 -5.954 1.00 58.20 116 TYR B C 1
ATOM 2900 O O . TYR B 1 121 ? 44.937 -21.068 -5.346 1.00 57.73 116 TYR B O 1
ATOM 2909 N N . PHE B 1 122 ? 44.411 -22.178 -7.224 1.00 55.13 117 PHE B N 1
ATOM 2910 C CA . PHE B 1 122 ? 45.438 -21.596 -8.074 1.00 53.89 117 PHE B CA 1
ATOM 2911 C C . PHE B 1 122 ? 45.059 -21.756 -9.543 1.00 60.46 117 PHE B C 1
ATOM 2912 O O . PHE B 1 122 ? 44.806 -22.864 -10.005 1.00 61.86 117 PHE B O 1
ATOM 2920 N N . GLU B 1 123 ? 45.116 -20.664 -10.297 1.00 57.52 118 GLU B N 1
ATOM 2921 C CA . GLU B 1 123 ? 44.838 -20.725 -11.720 1.00 58.34 118 GLU B CA 1
ATOM 2922 C C . GLU B 1 123 ? 45.859 -19.967 -12.547 1.00 63.23 118 GLU B C 1
ATOM 2923 O O . GLU B 1 123 ? 46.232 -18.856 -12.168 1.00 63.09 118 GLU B O 1
ATOM 2929 N N . PRO B 1 124 ? 46.404 -20.577 -13.584 1.00 63.70 119 PRO B N 1
ATOM 2930 C CA . PRO B 1 124 ? 45.996 -21.888 -14.080 1.00 66.30 119 PRO B CA 1
ATOM 2931 C C . PRO B 1 124 ? 47.073 -22.972 -14.062 1.00 77.22 119 PRO B C 1
ATOM 2932 O O . PRO B 1 124 ? 48.249 -22.672 -14.134 1.00 74.69 119 PRO B O 1
ATOM 2936 N N . GLU B 1 125 ? 46.644 -24.228 -13.983 1.00 84.48 120 GLU B N 1
ATOM 2937 C CA . GLU B 1 125 ? 47.536 -25.402 -13.984 1.00 88.17 120 GLU B CA 1
ATOM 2938 C C . GLU B 1 125 ? 48.312 -25.578 -15.290 1.00 96.00 120 GLU B C 1
ATOM 2939 O O . GLU B 1 125 ? 49.375 -26.185 -15.317 1.00 94.78 120 GLU B O 1
ATOM 2945 N N . SER B 1 126 ? 47.744 -25.055 -16.364 1.00 96.33 121 SER B N 1
ATOM 2946 C CA . SER B 1 126 ? 48.320 -25.133 -17.694 1.00 97.99 121 SER B CA 1
ATOM 2947 C C . SER B 1 126 ? 49.598 -24.330 -17.765 1.00 104.10 121 SER B C 1
ATOM 2948 O O . SER B 1 126 ? 50.356 -24.422 -18.716 1.00 103.69 121 SER B O 1
ATOM 2951 N N . SER B 1 127 ? 49.813 -23.512 -16.753 1.00 102.73 122 SER B N 1
ATOM 2952 C CA . SER B 1 127 ? 50.982 -22.663 -16.698 1.00 102.58 122 SER B CA 1
ATOM 2953 C C . SER B 1 127 ? 52.136 -23.221 -15.879 1.00 108.37 122 SER B C 1
ATOM 2954 O O . SER B 1 127 ? 53.148 -23.668 -16.415 1.00 108.12 122 SER B O 1
ATOM 2957 N N . GLY B 1 128 ? 51.963 -23.210 -14.565 1.00 104.85 123 GLY B N 1
ATOM 2958 C CA . GLY B 1 128 ? 52.996 -23.650 -13.664 1.00 103.75 123 GLY B CA 1
ATOM 2959 C C . GLY B 1 128 ? 52.758 -25.085 -13.383 1.00 106.49 123 GLY B C 1
ATOM 2960 O O . GLY B 1 128 ? 52.998 -25.937 -14.229 1.00 107.67 123 GLY B O 1
ATOM 2961 N N . ASN B 1 129 ? 52.288 -25.356 -12.188 1.00 99.43 124 ASN B N 1
ATOM 2962 C CA . ASN B 1 129 ? 52.020 -26.714 -11.834 1.00 98.68 124 ASN B CA 1
ATOM 2963 C C . ASN B 1 129 ? 50.942 -26.748 -10.794 1.00 96.13 124 ASN B C 1
ATOM 2964 O O . ASN B 1 129 ? 50.251 -25.770 -10.587 1.00 91.88 124 ASN B O 1
ATOM 2969 N N . ARG B 1 130 ? 50.769 -27.898 -10.154 1.00 91.17 125 ARG B N 1
ATOM 2970 C CA . ARG B 1 130 ? 49.725 -28.049 -9.149 1.00 90.09 125 ARG B CA 1
ATOM 2971 C C . ARG B 1 130 ? 50.226 -27.817 -7.732 1.00 85.40 125 ARG B C 1
ATOM 2972 O O . ARG B 1 130 ? 50.760 -28.728 -7.099 1.00 85.48 125 ARG B O 1
ATOM 2980 N N . PRO B 1 131 ? 50.049 -26.599 -7.231 1.00 74.17 126 PRO B N 1
ATOM 2981 C CA . PRO B 1 131 ? 50.485 -26.289 -5.861 1.00 71.53 126 PRO B CA 1
ATOM 2982 C C . PRO B 1 131 ? 49.411 -26.564 -4.795 1.00 72.68 126 PRO B C 1
ATOM 2983 O O . PRO B 1 131 ? 49.640 -26.276 -3.623 1.00 73.06 126 PRO B O 1
ATOM 2987 N N . LEU B 1 132 ? 48.237 -27.096 -5.191 1.00 66.45 127 LEU B N 1
ATOM 2988 C CA . LEU B 1 132 ? 47.125 -27.354 -4.279 1.00 65.99 127 LEU B CA 1
ATOM 2989 C C . LEU B 1 132 ? 47.507 -28.209 -3.096 1.00 70.57 127 LEU B C 1
ATOM 2990 O O . LEU B 1 132 ? 48.115 -29.266 -3.260 1.00 71.05 127 LEU B O 1
ATOM 2995 N N . GLY B 1 133 ? 47.209 -27.686 -1.909 1.00 68.02 128 GLY B N 1
ATOM 2996 C CA . GLY B 1 133 ? 47.515 -28.325 -0.637 1.00 68.94 128 GLY B CA 1
ATOM 2997 C C . GLY B 1 133 ? 48.898 -28.028 -0.089 1.00 70.70 128 GLY B C 1
ATOM 2998 O O . GLY B 1 133 ? 49.253 -28.559 0.958 1.00 71.28 128 GLY B O 1
ATOM 2999 N N . LEU B 1 134 ? 49.698 -27.196 -0.782 1.00 65.47 129 LEU B N 1
ATOM 3000 C CA . LEU B 1 134 ? 51.035 -26.799 -0.314 1.00 64.69 129 LEU B CA 1
ATOM 3001 C C . LEU B 1 134 ? 50.908 -25.902 0.915 1.00 67.10 129 LEU B C 1
ATOM 3002 O O . LEU B 1 134 ? 50.209 -24.881 0.890 1.00 66.22 129 LEU B O 1
ATOM 3007 N N . ASP B 1 135 ? 51.565 -26.291 1.988 1.00 64.49 130 ASP B N 1
ATOM 3008 C CA . ASP B 1 135 ? 51.544 -25.516 3.223 1.00 64.71 130 ASP B CA 1
ATOM 3009 C C . ASP B 1 135 ? 52.700 -24.520 3.148 1.00 70.21 130 ASP B C 1
ATOM 3010 O O . ASP B 1 135 ? 53.863 -24.847 3.356 1.00 72.03 130 ASP B O 1
ATOM 3015 N N . VAL B 1 136 ? 52.364 -23.316 2.763 1.00 66.08 131 VAL B N 1
ATOM 3016 C CA . VAL B 1 136 ? 53.273 -22.184 2.573 1.00 64.73 131 VAL B CA 1
ATOM 3017 C C . VAL B 1 136 ? 53.944 -21.746 3.926 1.00 68.52 131 VAL B C 1
ATOM 3018 O O . VAL B 1 136 ? 55.018 -21.152 3.906 1.00 68.00 131 VAL B O 1
ATOM 3022 N N . ALA B 1 137 ? 53.367 -22.142 5.077 1.00 66.16 132 ALA B N 1
ATOM 3023 C CA . ALA B 1 137 ? 53.918 -21.870 6.404 1.00 67.18 132 ALA B CA 1
ATOM 3024 C C . ALA B 1 137 ? 55.041 -22.872 6.766 1.00 72.06 132 ALA B C 1
ATOM 3025 O O . ALA B 1 137 ? 55.872 -22.573 7.633 1.00 72.86 132 ALA B O 1
ATOM 3027 N N . SER B 1 138 ? 55.084 -24.045 6.091 1.00 68.13 133 SER B N 1
ATOM 3028 C CA . SER B 1 138 ? 56.086 -25.086 6.355 1.00 69.29 133 SER B CA 1
ATOM 3029 C C . SER B 1 138 ? 57.519 -24.698 5.905 1.00 74.28 133 SER B C 1
ATOM 3030 O O . SER B 1 138 ? 58.484 -25.347 6.320 1.00 77.15 133 SER B O 1
ATOM 3033 N N . GLU B 1 139 ? 57.651 -23.592 5.155 1.00 67.23 134 GLU B N 1
ATOM 3034 C CA . GLU B 1 139 ? 58.909 -23.031 4.675 1.00 65.65 134 GLU B CA 1
ATOM 3035 C C . GLU B 1 139 ? 59.058 -21.586 5.235 1.00 69.62 134 GLU B C 1
ATOM 3036 O O . GLU B 1 139 ? 58.168 -20.772 5.005 1.00 67.29 134 GLU B O 1
ATOM 3042 N N . PRO B 1 140 ? 60.176 -21.251 5.941 1.00 70.31 135 PRO B N 1
ATOM 3043 C CA . PRO B 1 140 ? 60.298 -19.916 6.593 1.00 71.80 135 PRO B CA 1
ATOM 3044 C C . PRO B 1 140 ? 60.194 -18.651 5.730 1.00 73.39 135 PRO B C 1
ATOM 3045 O O . PRO B 1 140 ? 59.527 -17.711 6.159 1.00 73.12 135 PRO B O 1
ATOM 3049 N N . ARG B 1 141 ? 60.881 -18.583 4.579 1.00 68.52 136 ARG B N 1
ATOM 3050 C CA . ARG B 1 141 ? 60.836 -17.408 3.685 1.00 67.27 136 ARG B CA 1
ATOM 3051 C C . ARG B 1 141 ? 59.386 -17.053 3.240 1.00 70.49 136 ARG B C 1
ATOM 3052 O O . ARG B 1 141 ? 59.017 -15.876 3.238 1.00 69.99 136 ARG B O 1
ATOM 3060 N N . ARG B 1 142 ? 58.578 -18.074 2.870 1.00 66.38 137 ARG B N 1
ATOM 3061 C CA . ARG B 1 142 ? 57.180 -17.895 2.453 1.00 65.42 137 ARG B CA 1
ATOM 3062 C C . ARG B 1 142 ? 56.350 -17.450 3.658 1.00 72.70 137 ARG B C 1
ATOM 3063 O O . ARG B 1 142 ? 55.525 -16.538 3.532 1.00 73.38 137 ARG B O 1
ATOM 3071 N N . ARG B 1 143 ? 56.584 -18.098 4.823 1.00 69.85 138 ARG B N 1
ATOM 3072 C CA . ARG B 1 143 ? 55.949 -17.804 6.108 1.00 71.47 138 ARG B CA 1
ATOM 3073 C C . ARG B 1 143 ? 56.190 -16.342 6.524 1.00 75.95 138 ARG B C 1
ATOM 3074 O O . ARG B 1 143 ? 55.226 -15.666 6.882 1.00 77.18 138 ARG B O 1
ATOM 3082 N N . ILE B 1 144 ? 57.465 -15.854 6.442 1.00 70.97 139 ILE B N 1
ATOM 3083 C CA . ILE B 1 144 ? 57.882 -14.472 6.748 1.00 70.56 139 ILE B CA 1
ATOM 3084 C C . ILE B 1 144 ? 57.127 -13.467 5.865 1.00 71.92 139 ILE B C 1
ATOM 3085 O O . ILE B 1 144 ? 56.711 -12.420 6.358 1.00 74.44 139 ILE B O 1
ATOM 3090 N N . ALA B 1 145 ? 56.936 -13.794 4.580 1.00 64.03 140 ALA B N 1
ATOM 3091 C CA . ALA B 1 145 ? 56.223 -12.931 3.636 1.00 61.98 140 ALA B CA 1
ATOM 3092 C C . ALA B 1 145 ? 54.728 -12.918 3.925 1.00 68.43 140 ALA B C 1
ATOM 3093 O O . ALA B 1 145 ? 54.112 -11.852 3.806 1.00 69.78 140 ALA B O 1
ATOM 3095 N N . ALA B 1 146 ? 54.141 -14.096 4.316 1.00 64.10 141 ALA B N 1
ATOM 3096 C CA . ALA B 1 146 ? 52.713 -14.222 4.634 1.00 63.53 141 ALA B CA 1
ATOM 3097 C C . ALA B 1 146 ? 52.403 -13.417 5.891 1.00 69.54 141 ALA B C 1
ATOM 3098 O O . ALA B 1 146 ? 51.466 -12.616 5.872 1.00 70.09 141 ALA B O 1
ATOM 3100 N N . ILE B 1 147 ? 53.236 -13.585 6.953 1.00 67.00 142 ILE B N 1
ATOM 3101 C CA . ILE B 1 147 ? 53.138 -12.880 8.233 1.00 69.16 142 ILE B CA 1
ATOM 3102 C C . ILE B 1 147 ? 53.298 -11.365 8.020 1.00 70.83 142 ILE B C 1
ATOM 3103 O O . ILE B 1 147 ? 52.441 -10.618 8.475 1.00 71.89 142 ILE B O 1
ATOM 3108 N N . ALA B 1 148 ? 54.368 -10.916 7.314 1.00 65.73 143 ALA B N 1
ATOM 3109 C CA . ALA B 1 148 ? 54.623 -9.485 7.058 1.00 65.44 143 ALA B CA 1
ATOM 3110 C C . ALA B 1 148 ? 53.506 -8.800 6.279 1.00 71.51 143 ALA B C 1
ATOM 3111 O O . ALA B 1 148 ? 53.097 -7.710 6.665 1.00 73.83 143 ALA B O 1
ATOM 3113 N N . ALA B 1 149 ? 52.964 -9.470 5.247 1.00 67.72 144 ALA B N 1
ATOM 3114 C CA . ALA B 1 149 ? 51.832 -8.995 4.447 1.00 67.42 144 ALA B CA 1
ATOM 3115 C C . ALA B 1 149 ? 50.589 -8.872 5.327 1.00 71.88 144 ALA B C 1
ATOM 3116 O O . ALA B 1 149 ? 49.915 -7.857 5.266 1.00 71.74 144 ALA B O 1
ATOM 3118 N N . ALA B 1 150 ? 50.323 -9.885 6.176 1.00 70.50 145 ALA B N 1
ATOM 3119 C CA . ALA B 1 150 ? 49.191 -9.931 7.110 1.00 72.10 145 ALA B CA 1
ATOM 3120 C C . ALA B 1 150 ? 49.239 -8.782 8.080 1.00 79.62 145 ALA B C 1
ATOM 3121 O O . ALA B 1 150 ? 48.230 -8.091 8.251 1.00 81.41 145 ALA B O 1
ATOM 3123 N N . ARG B 1 151 ? 50.430 -8.529 8.667 1.00 77.13 146 ARG B N 1
ATOM 3124 C CA . ARG B 1 151 ? 50.641 -7.429 9.602 1.00 80.06 146 ARG B CA 1
ATOM 3125 C C . ARG B 1 151 ? 50.599 -6.044 8.959 1.00 83.17 146 ARG B C 1
ATOM 3126 O O . ARG B 1 151 ? 50.010 -5.140 9.541 1.00 84.71 146 ARG B O 1
ATOM 3134 N N . SER B 1 152 ? 51.227 -5.873 7.781 1.00 77.92 147 SER B N 1
ATOM 3135 C CA . SER B 1 152 ? 51.289 -4.577 7.098 1.00 77.85 147 SER B CA 1
ATOM 3136 C C . SER B 1 152 ? 50.031 -4.198 6.320 1.00 80.74 147 SER B C 1
ATOM 3137 O O . SER B 1 152 ? 49.644 -3.030 6.348 1.00 82.65 147 SER B O 1
ATOM 3140 N N . GLY B 1 153 ? 49.430 -5.169 5.631 1.00 74.09 148 GLY B N 1
ATOM 3141 C CA . GLY B 1 153 ? 48.265 -4.978 4.765 1.00 72.67 148 GLY B CA 1
ATOM 3142 C C . GLY B 1 153 ? 48.676 -4.696 3.326 1.00 73.53 148 GLY B C 1
ATOM 3143 O O . GLY B 1 153 ? 47.843 -4.355 2.475 1.00 71.08 148 GLY B O 1
ATOM 3144 N N . GLN B 1 154 ? 49.986 -4.843 3.067 1.00 69.45 149 GLN B N 1
ATOM 3145 C CA . GLN B 1 154 ? 50.684 -4.547 1.822 1.00 67.47 149 GLN B CA 1
ATOM 3146 C C . GLN B 1 154 ? 51.093 -5.816 1.084 1.00 69.34 149 GLN B C 1
ATOM 3147 O O . GLN B 1 154 ? 51.410 -6.825 1.741 1.00 68.58 149 GLN B O 1
ATOM 3153 N N . PRO B 1 155 ? 51.174 -5.764 -0.275 1.00 63.48 150 PRO B N 1
ATOM 3154 C CA . PRO B 1 155 ? 51.644 -6.942 -1.019 1.00 60.66 150 PRO B CA 1
ATOM 3155 C C . PRO B 1 155 ? 53.116 -7.194 -0.683 1.00 66.42 150 PRO B C 1
ATOM 3156 O O . PRO B 1 155 ? 53.934 -6.270 -0.748 1.00 68.17 150 PRO B O 1
ATOM 3160 N N . THR B 1 156 ? 53.418 -8.401 -0.186 1.00 62.59 151 THR B N 1
ATOM 3161 C CA . THR B 1 156 ? 54.756 -8.742 0.298 1.00 62.42 151 THR B CA 1
ATOM 3162 C C . THR B 1 156 ? 55.321 -9.943 -0.411 1.00 64.59 151 THR B C 1
ATOM 3163 O O . THR B 1 156 ? 54.751 -11.040 -0.373 1.00 63.38 151 THR B O 1
ATOM 3167 N N . MET B 1 157 ? 56.473 -9.714 -1.037 1.00 59.72 152 MET B N 1
ATOM 3168 C CA . MET B 1 157 ? 57.231 -10.711 -1.768 1.00 57.74 152 MET B CA 1
ATOM 3169 C C . MET B 1 157 ? 58.182 -11.402 -0.783 1.00 63.64 152 MET B C 1
ATOM 3170 O O . MET B 1 157 ? 58.552 -10.823 0.245 1.00 67.08 152 MET B O 1
ATOM 3175 N N . THR B 1 158 ? 58.596 -12.614 -1.121 1.00 59.05 153 THR B N 1
ATOM 3176 C CA . THR B 1 158 ? 59.548 -13.400 -0.361 1.00 60.31 153 THR B CA 1
ATOM 3177 C C . THR B 1 158 ? 60.996 -13.043 -0.780 1.00 67.72 153 THR B C 1
ATOM 3178 O O . THR B 1 158 ? 61.257 -12.310 -1.750 1.00 67.11 153 THR B O 1
ATOM 3182 N N . SER B 1 159 ? 61.935 -13.654 -0.060 1.00 66.52 154 SER B N 1
ATOM 3183 C CA . SER B 1 159 ? 63.348 -13.710 -0.360 1.00 67.07 154 SER B CA 1
ATOM 3184 C C . SER B 1 159 ? 63.376 -14.711 -1.561 1.00 67.39 154 SER B C 1
ATOM 3185 O O . SER B 1 159 ? 62.404 -15.454 -1.720 1.00 66.46 154 SER B O 1
ATOM 3188 N N . PRO B 1 160 ? 64.409 -14.814 -2.413 1.00 62.94 155 PRO B N 1
ATOM 3189 C CA . PRO B 1 160 ? 64.349 -15.831 -3.491 1.00 61.60 155 PRO B CA 1
ATOM 3190 C C . PRO B 1 160 ? 64.081 -17.250 -2.972 1.00 68.69 155 PRO B C 1
ATOM 3191 O O . PRO B 1 160 ? 64.598 -17.632 -1.921 1.00 71.47 155 PRO B O 1
ATOM 3195 N N . VAL B 1 161 ? 63.231 -18.010 -3.666 1.00 64.79 156 VAL B N 1
ATOM 3196 C CA . VAL B 1 161 ? 62.876 -19.395 -3.277 1.00 64.34 156 VAL B CA 1
ATOM 3197 C C . VAL B 1 161 ? 63.022 -20.389 -4.458 1.00 67.10 156 VAL B C 1
ATOM 3198 O O . VAL B 1 161 ? 63.322 -19.983 -5.580 1.00 65.65 156 VAL B O 1
ATOM 3202 N N . SER B 1 162 ? 62.807 -21.688 -4.187 1.00 63.92 157 SER B N 1
ATOM 3203 C CA . SER B 1 162 ? 62.783 -22.741 -5.193 1.00 62.78 157 SER B CA 1
ATOM 3204 C C . SER B 1 162 ? 61.289 -23.052 -5.369 1.00 65.32 157 SER B C 1
ATOM 3205 O O . SER B 1 162 ? 60.602 -23.304 -4.381 1.00 63.50 157 SER B O 1
ATOM 3208 N N . LEU B 1 163 ? 60.762 -22.946 -6.596 1.00 62.41 158 LEU B N 1
ATOM 3209 C CA . LEU B 1 163 ? 59.331 -23.204 -6.805 1.00 61.53 158 LEU B CA 1
ATOM 3210 C C . LEU B 1 163 ? 59.017 -24.681 -6.945 1.00 67.28 158 LEU B C 1
ATOM 3211 O O . LEU B 1 163 ? 59.104 -25.262 -8.034 1.00 66.60 158 LEU B O 1
ATOM 3216 N N . SER B 1 164 ? 58.658 -25.281 -5.829 1.00 67.41 159 SER B N 1
ATOM 3217 C CA . SER B 1 164 ? 58.229 -26.676 -5.759 1.00 70.40 159 SER B CA 1
ATOM 3218 C C . SER B 1 164 ? 56.732 -26.628 -6.102 1.00 80.15 159 SER B C 1
ATOM 3219 O O . SER B 1 164 ? 56.042 -25.659 -5.759 1.00 81.53 159 SER B O 1
ATOM 3222 N N . GLY B 1 165 ? 56.241 -27.618 -6.811 1.00 78.69 160 GLY B N 1
ATOM 3223 C CA . GLY B 1 165 ? 54.832 -27.574 -7.173 1.00 79.74 160 GLY B CA 1
ATOM 3224 C C . GLY B 1 165 ? 54.557 -26.800 -8.442 1.00 85.32 160 GLY B C 1
ATOM 3225 O O . GLY B 1 165 ? 53.406 -26.735 -8.869 1.00 86.52 160 GLY B O 1
ATOM 3226 N N . TYR B 1 166 ? 55.580 -26.234 -9.036 1.00 81.37 161 TYR B N 1
ATOM 3227 C CA . TYR B 1 166 ? 55.414 -25.498 -10.255 1.00 80.80 161 TYR B CA 1
ATOM 3228 C C . TYR B 1 166 ? 56.441 -26.007 -11.251 1.00 89.98 161 TYR B C 1
ATOM 3229 O O . TYR B 1 166 ? 57.095 -25.245 -11.941 1.00 91.23 161 TYR B O 1
ATOM 3238 N N . GLN B 1 167 ? 56.562 -27.321 -11.279 1.00 88.74 162 GLN B N 1
ATOM 3239 C CA . GLN B 1 167 ? 57.464 -28.083 -12.127 1.00 90.47 162 GLN B CA 1
ATOM 3240 C C . GLN B 1 167 ? 58.716 -28.494 -11.407 1.00 95.25 162 GLN B C 1
ATOM 3241 O O . GLN B 1 167 ? 59.084 -27.917 -10.403 1.00 93.42 162 GLN B O 1
ATOM 3247 N N . THR B 1 168 ? 59.357 -29.516 -11.954 1.00 92.68 163 THR B N 1
ATOM 3248 C CA . THR B 1 168 ? 60.583 -30.063 -11.425 1.00 91.88 163 THR B CA 1
ATOM 3249 C C . THR B 1 168 ? 61.458 -30.198 -12.624 1.00 93.69 163 THR B C 1
ATOM 3250 O O . THR B 1 168 ? 60.950 -30.466 -13.682 1.00 94.32 163 THR B O 1
ATOM 3254 N N . PRO B 1 169 ? 62.758 -30.032 -12.509 1.00 87.12 164 PRO B N 1
ATOM 3255 C CA . PRO B 1 169 ? 63.510 -29.690 -11.293 1.00 85.64 164 PRO B CA 1
ATOM 3256 C C . PRO B 1 169 ? 63.319 -28.255 -10.810 1.00 86.53 164 PRO B C 1
ATOM 3257 O O . PRO B 1 169 ? 62.387 -27.577 -11.235 1.00 85.33 164 PRO B O 1
ATOM 3261 N N . SER B 1 170 ? 64.236 -27.803 -9.931 1.00 82.94 165 SER B N 1
ATOM 3262 C CA . SER B 1 170 ? 64.318 -26.471 -9.299 1.00 81.27 165 SER B CA 1
ATOM 3263 C C . SER B 1 170 ? 64.193 -25.350 -10.265 1.00 82.62 165 SER B C 1
ATOM 3264 O O . SER B 1 170 ? 64.819 -25.378 -11.324 1.00 86.72 165 SER B O 1
ATOM 3267 N N . GLU B 1 171 ? 63.388 -24.364 -9.911 1.00 72.84 166 GLU B N 1
ATOM 3268 C CA . GLU B 1 171 ? 63.165 -23.164 -10.706 1.00 69.30 166 GLU B CA 1
ATOM 3269 C C . GLU B 1 171 ? 63.108 -22.064 -9.667 1.00 68.70 166 GLU B C 1
ATOM 3270 O O . GLU B 1 171 ? 62.279 -22.108 -8.754 1.00 68.35 166 GLU B O 1
ATOM 3276 N N . GLY B 1 172 ? 64.062 -21.153 -9.747 1.00 61.99 167 GLY B N 1
ATOM 3277 C CA . GLY B 1 172 ? 64.138 -20.016 -8.852 1.00 60.49 167 GLY B CA 1
ATOM 3278 C C . GLY B 1 172 ? 62.921 -19.142 -9.057 1.00 63.25 167 GLY B C 1
ATOM 3279 O O . GLY B 1 172 ? 62.458 -18.958 -10.191 1.00 62.34 167 GLY B O 1
ATOM 3280 N N . GLY B 1 173 ? 62.379 -18.646 -7.957 1.00 59.39 168 GLY B N 1
ATOM 3281 C CA . GLY B 1 173 ? 61.203 -17.801 -8.027 1.00 58.16 168 GLY B CA 1
ATOM 3282 C C . GLY B 1 173 ? 60.931 -17.005 -6.782 1.00 60.78 168 GLY B C 1
ATOM 3283 O O . GLY B 1 173 ? 61.791 -16.892 -5.899 1.00 61.18 168 GLY B O 1
ATOM 3284 N N . PHE B 1 174 ? 59.712 -16.441 -6.730 1.00 55.26 169 PHE B N 1
ATOM 3285 C CA . PHE B 1 174 ? 59.178 -15.636 -5.637 1.00 54.39 169 PHE B CA 1
ATOM 3286 C C . PHE B 1 174 ? 57.681 -15.902 -5.498 1.00 60.35 169 PHE B C 1
ATOM 3287 O O . PHE B 1 174 ? 57.041 -16.370 -6.430 1.00 59.20 169 PHE B O 1
ATOM 3295 N N . LEU B 1 175 ? 57.132 -15.635 -4.314 1.00 59.43 170 LEU B N 1
ATOM 3296 C CA . LEU B 1 175 ? 55.689 -15.605 -4.077 1.00 58.43 170 LEU B CA 1
ATOM 3297 C C . LEU B 1 175 ? 55.431 -14.179 -3.591 1.00 60.26 170 LEU B C 1
ATOM 3298 O O . LEU B 1 175 ? 56.241 -13.644 -2.828 1.00 59.43 170 LEU B O 1
ATOM 3303 N N . VAL B 1 176 ? 54.339 -13.555 -4.061 1.00 55.97 171 VAL B N 1
ATOM 3304 C CA . VAL B 1 176 ? 53.882 -12.243 -3.583 1.00 55.90 171 VAL B CA 1
ATOM 3305 C C . VAL B 1 176 ? 52.534 -12.516 -2.933 1.00 60.61 171 VAL B C 1
ATOM 3306 O O . VAL B 1 176 ? 51.655 -13.111 -3.560 1.00 59.52 171 VAL B O 1
ATOM 3310 N N . LEU B 1 177 ? 52.417 -12.188 -1.645 1.00 58.87 172 LEU B N 1
ATOM 3311 C CA . LEU B 1 177 ? 51.193 -12.422 -0.885 1.00 59.63 172 LEU B CA 1
ATOM 3312 C C . LEU B 1 177 ? 50.518 -11.112 -0.484 1.00 66.10 172 LEU B C 1
ATOM 3313 O O . LEU B 1 177 ? 51.194 -10.115 -0.233 1.00 67.32 172 LEU B O 1
ATOM 3318 N N . LEU B 1 178 ? 49.183 -11.133 -0.407 1.00 62.25 173 LEU B N 1
ATOM 3319 C CA . LEU B 1 178 ? 48.330 -10.008 -0.013 1.00 61.84 173 LEU B CA 1
ATOM 3320 C C . LEU B 1 178 ? 47.205 -10.585 0.858 1.00 67.12 173 LEU B C 1
ATOM 3321 O O . LEU B 1 178 ? 46.477 -11.460 0.393 1.00 66.15 173 LEU B O 1
ATOM 3326 N N . PRO B 1 179 ? 47.063 -10.137 2.128 1.00 66.42 174 PRO B N 1
ATOM 3327 C CA . PRO B 1 179 ? 46.068 -10.764 3.015 1.00 67.17 174 PRO B CA 1
ATOM 3328 C C . PRO B 1 179 ? 44.612 -10.384 2.788 1.00 71.38 174 PRO B C 1
ATOM 3329 O O . PRO B 1 179 ? 44.303 -9.274 2.356 1.00 71.04 174 PRO B O 1
ATOM 3333 N N . VAL B 1 180 ? 43.720 -11.325 3.111 1.00 67.66 175 VAL B N 1
ATOM 3334 C CA . VAL B 1 180 ? 42.285 -11.096 3.051 1.00 67.63 175 VAL B CA 1
ATOM 3335 C C . VAL B 1 180 ? 41.808 -11.031 4.506 1.00 74.48 175 VAL B C 1
ATOM 3336 O O . VAL B 1 180 ? 42.076 -11.932 5.312 1.00 74.94 175 VAL B O 1
ATOM 3340 N N . TYR B 1 181 ? 41.218 -9.907 4.859 1.00 72.50 176 TYR B N 1
ATOM 3341 C CA . TYR B 1 181 ? 40.767 -9.658 6.225 1.00 73.73 176 TYR B CA 1
ATOM 3342 C C . TYR B 1 181 ? 39.322 -10.027 6.455 1.00 79.92 176 TYR B C 1
ATOM 3343 O O . TYR B 1 181 ? 38.493 -9.937 5.545 1.00 78.56 176 TYR B O 1
ATOM 3352 N N . ARG B 1 182 ? 39.026 -10.442 7.678 1.00 80.28 177 ARG B N 1
ATOM 3353 C CA . ARG B 1 182 ? 37.677 -10.791 8.081 1.00 83.23 177 ARG B CA 1
ATOM 3354 C C . ARG B 1 182 ? 36.884 -9.489 8.331 1.00 90.53 177 ARG B C 1
ATOM 3355 O O . ARG B 1 182 ? 37.309 -8.643 9.126 1.00 91.94 177 ARG B O 1
ATOM 3363 N N . GLU B 1 183 ? 35.761 -9.331 7.615 1.00 87.80 178 GLU B N 1
ATOM 3364 C CA . GLU B 1 183 ? 34.852 -8.186 7.729 1.00 90.67 178 GLU B CA 1
ATOM 3365 C C . GLU B 1 183 ? 34.383 -7.969 9.167 1.00 96.97 178 GLU B C 1
ATOM 3366 O O . GLU B 1 183 ? 34.019 -8.933 9.848 1.00 97.19 178 GLU B O 1
ATOM 3372 N N . GLY B 1 184 ? 34.439 -6.714 9.615 1.00 94.84 179 GLY B N 1
ATOM 3373 C CA . GLY B 1 184 ? 34.010 -6.318 10.954 1.00 97.89 179 GLY B CA 1
ATOM 3374 C C . GLY B 1 184 ? 35.023 -6.552 12.059 1.00 102.17 179 GLY B C 1
ATOM 3375 O O . GLY B 1 184 ? 34.640 -6.749 13.217 1.00 104.88 179 GLY B O 1
ATOM 3376 N N . MET B 1 185 ? 36.324 -6.525 11.708 1.00 95.76 180 MET B N 1
ATOM 3377 C CA . MET B 1 185 ? 37.435 -6.701 12.644 1.00 95.73 180 MET B CA 1
ATOM 3378 C C . MET B 1 185 ? 38.386 -5.515 12.560 1.00 96.57 180 MET B C 1
ATOM 3379 O O . MET B 1 185 ? 38.672 -5.052 11.459 1.00 92.78 180 MET B O 1
ATOM 3384 N N . PRO B 1 186 ? 38.897 -5.022 13.681 1.00 95.56 181 PRO B N 1
ATOM 3385 C CA . PRO B 1 186 ? 39.811 -3.867 13.647 1.00 95.83 181 PRO B CA 1
ATOM 3386 C C . PRO B 1 186 ? 41.138 -4.087 12.896 1.00 95.95 181 PRO B C 1
ATOM 3387 O O . PRO B 1 186 ? 41.767 -5.132 13.057 1.00 94.02 181 PRO B O 1
ATOM 3391 N N . LEU B 1 187 ? 41.549 -3.100 12.096 1.00 91.01 182 LEU B N 1
ATOM 3392 C CA . LEU B 1 187 ? 42.807 -3.158 11.345 1.00 88.35 182 LEU B CA 1
ATOM 3393 C C . LEU B 1 187 ? 43.721 -1.960 11.647 1.00 94.50 182 LEU B C 1
ATOM 3394 O O . LEU B 1 187 ? 44.439 -1.494 10.757 1.00 92.20 182 LEU B O 1
ATOM 3399 N N . GLN B 1 188 ? 43.719 -1.487 12.906 1.00 95.80 183 GLN B 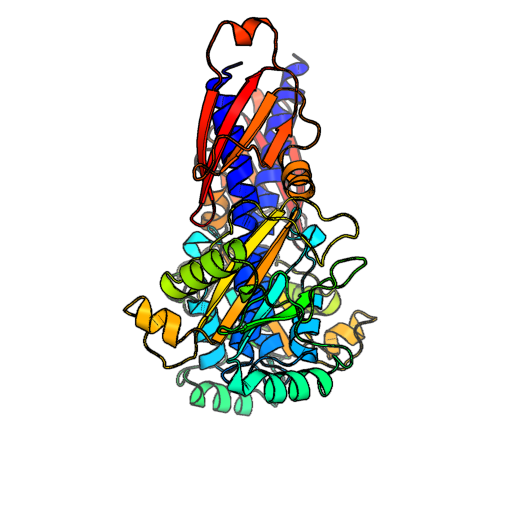N 1
ATOM 3400 C CA . GLN B 1 188 ? 44.482 -0.315 13.336 1.00 98.44 183 GLN B CA 1
ATOM 3401 C C . GLN B 1 188 ? 45.925 -0.606 13.784 1.00 103.87 183 GLN B C 1
ATOM 3402 O O . GLN B 1 188 ? 46.730 0.327 13.876 1.00 103.73 183 GLN B O 1
ATOM 3408 N N . THR B 1 189 ? 46.261 -1.885 14.035 1.00 101.30 184 THR B N 1
ATOM 3409 C CA . THR B 1 189 ? 47.609 -2.286 14.463 1.00 101.97 184 THR B CA 1
ATOM 3410 C C . THR B 1 189 ? 48.049 -3.613 13.793 1.00 102.06 184 THR B C 1
ATOM 3411 O O . THR B 1 189 ? 47.179 -4.433 13.476 1.00 99.63 184 THR B O 1
ATOM 3415 N N . PRO B 1 190 ? 49.383 -3.848 13.584 1.00 97.28 185 PRO B N 1
ATOM 3416 C CA . PRO B 1 190 ? 49.837 -5.133 13.021 1.00 93.88 185 PRO B CA 1
ATOM 3417 C C . PRO B 1 190 ? 49.182 -6.357 13.660 1.00 98.90 185 PRO B C 1
ATOM 3418 O O . PRO B 1 190 ? 48.742 -7.254 12.940 1.00 97.47 185 PRO B O 1
ATOM 3422 N N . GLN B 1 191 ? 49.125 -6.398 15.003 1.00 98.09 186 GLN B N 1
ATOM 3423 C CA . GLN B 1 191 ? 48.525 -7.505 15.735 1.00 98.75 186 GLN B CA 1
ATOM 3424 C C . GLN B 1 191 ? 47.039 -7.647 15.465 1.00 103.43 186 GLN B C 1
ATOM 3425 O O . GLN B 1 191 ? 46.592 -8.772 15.245 1.00 102.63 186 GLN B O 1
ATOM 3431 N N . GLN B 1 192 ? 46.282 -6.520 15.426 1.00 100.48 187 GLN B N 1
ATOM 3432 C CA . GLN B 1 192 ? 44.851 -6.529 15.094 1.00 99.10 187 GLN B CA 1
ATOM 3433 C C . GLN B 1 192 ? 44.645 -7.053 13.675 1.00 99.47 187 GLN B C 1
ATOM 3434 O O . GLN B 1 192 ? 43.712 -7.827 13.455 1.00 99.15 187 GLN B O 1
ATOM 3440 N N . ARG B 1 193 ? 45.533 -6.636 12.723 1.00 92.71 188 ARG B N 1
ATOM 3441 C CA . ARG B 1 193 ? 45.515 -7.035 11.313 1.00 88.29 188 ARG B CA 1
ATOM 3442 C C . ARG B 1 193 ? 45.828 -8.533 11.170 1.00 87.68 188 ARG B C 1
ATOM 3443 O O . ARG B 1 193 ? 45.140 -9.209 10.411 1.00 84.26 188 ARG B O 1
ATOM 3451 N N . MET B 1 194 ? 46.829 -9.052 11.934 1.00 84.29 189 MET B N 1
ATOM 3452 C CA . MET B 1 194 ? 47.223 -10.468 11.935 1.00 82.16 189 MET B CA 1
ATOM 3453 C C . MET B 1 194 ? 46.071 -11.370 12.397 1.00 86.96 189 MET B C 1
ATOM 3454 O O . MET B 1 194 ? 45.713 -12.285 11.661 1.00 84.79 189 MET B O 1
ATOM 3459 N N . ASP B 1 195 ? 45.454 -11.075 13.567 1.00 86.51 190 ASP B N 1
ATOM 3460 C CA . ASP B 1 195 ? 44.307 -11.818 14.116 1.00 87.44 190 ASP B CA 1
ATOM 3461 C C . ASP B 1 195 ? 43.076 -11.794 13.180 1.00 90.22 190 ASP B C 1
ATOM 3462 O O . ASP B 1 195 ? 42.268 -12.726 13.223 1.00 90.43 190 ASP B O 1
ATOM 3467 N N . ALA B 1 196 ? 42.964 -10.754 12.314 1.00 84.80 191 ALA B N 1
ATOM 3468 C CA . ALA B 1 196 ? 41.877 -10.575 11.337 1.00 83.02 191 ALA B CA 1
ATOM 3469 C C . ALA B 1 196 ? 42.055 -11.339 10.000 1.00 82.62 191 ALA B C 1
ATOM 3470 O O . ALA B 1 196 ? 41.071 -11.511 9.273 1.00 79.85 191 ALA B O 1
ATOM 3472 N N . THR B 1 197 ? 43.294 -11.785 9.670 1.00 78.49 192 THR B N 1
ATOM 3473 C CA . THR B 1 197 ? 43.570 -12.491 8.410 1.00 75.46 192 THR B CA 1
ATOM 3474 C C . THR B 1 197 ? 42.954 -13.889 8.377 1.00 78.39 192 THR B C 1
ATOM 3475 O O . THR B 1 197 ? 43.150 -14.672 9.306 1.00 77.60 192 THR B O 1
ATOM 3479 N N . THR B 1 198 ? 42.202 -14.186 7.304 1.00 75.14 193 THR B N 1
ATOM 3480 C CA . THR B 1 198 ? 41.549 -15.487 7.082 1.00 75.12 193 THR B CA 1
ATOM 3481 C C . THR B 1 198 ? 42.288 -16.328 6.046 1.00 75.54 193 THR B C 1
ATOM 3482 O O . THR B 1 198 ? 42.198 -17.552 6.080 1.00 76.60 193 THR B O 1
ATOM 3486 N N . GLY B 1 199 ? 43.015 -15.657 5.161 1.00 68.15 194 GLY B N 1
ATOM 3487 C CA . GLY B 1 199 ? 43.802 -16.260 4.098 1.00 64.96 194 GLY B CA 1
ATOM 3488 C C . GLY B 1 199 ? 44.621 -15.224 3.358 1.00 67.90 194 GLY B C 1
ATOM 3489 O O . GLY B 1 199 ? 44.751 -14.091 3.826 1.00 69.37 194 GLY B O 1
ATOM 3490 N N . TRP B 1 200 ? 45.175 -15.596 2.196 1.00 62.20 195 TRP B N 1
ATOM 3491 C CA . TRP B 1 200 ? 45.972 -14.699 1.354 1.00 60.25 195 TRP B CA 1
ATOM 3492 C C . TRP B 1 200 ? 45.725 -14.936 -0.118 1.00 65.09 195 TRP B C 1
ATOM 3493 O O . TRP B 1 200 ? 45.610 -16.088 -0.562 1.00 64.68 195 TRP B O 1
ATOM 3504 N N . ALA B 1 201 ? 45.721 -13.846 -0.891 1.00 61.92 196 ALA B N 1
ATOM 3505 C CA . ALA B 1 201 ? 45.755 -13.912 -2.344 1.00 60.95 196 ALA B CA 1
ATOM 3506 C C . ALA B 1 201 ? 47.264 -13.964 -2.603 1.00 64.15 196 ALA B C 1
ATOM 3507 O O . ALA B 1 201 ? 48.059 -13.313 -1.905 1.00 63.36 196 ALA B O 1
ATOM 3509 N N . TYR B 1 202 ? 47.666 -14.752 -3.573 1.00 60.12 197 TYR B N 1
ATOM 3510 C CA . TYR B 1 202 ? 49.078 -14.870 -3.875 1.00 57.82 197 TYR B CA 1
ATOM 3511 C C . TYR B 1 202 ? 49.323 -15.072 -5.369 1.00 60.98 197 TYR B C 1
ATOM 3512 O O . TYR B 1 202 ? 48.438 -15.528 -6.097 1.00 59.00 197 TYR B O 1
ATOM 3521 N N . ALA B 1 203 ? 50.563 -14.788 -5.780 1.00 58.06 198 ALA B N 1
ATOM 3522 C CA . ALA B 1 203 ? 51.080 -14.970 -7.123 1.00 57.07 198 ALA B CA 1
ATOM 3523 C C . ALA B 1 203 ? 52.472 -15.615 -7.078 1.00 60.14 198 ALA B C 1
ATOM 3524 O O . ALA B 1 203 ? 53.409 -15.003 -6.555 1.00 59.47 198 ALA B O 1
ATOM 3526 N N . PRO B 1 204 ? 52.658 -16.806 -7.685 1.00 56.12 199 PRO B N 1
ATOM 3527 C CA . PRO B 1 204 ? 54.014 -17.361 -7.785 1.00 54.80 199 PRO B CA 1
ATOM 3528 C C . PRO B 1 204 ? 54.661 -16.853 -9.074 1.00 59.12 199 PRO B C 1
ATOM 3529 O O . PRO B 1 204 ? 53.995 -16.743 -10.118 1.00 58.77 199 PRO B O 1
ATOM 3533 N N . LEU B 1 205 ? 55.951 -16.518 -9.012 1.00 56.67 200 LEU B N 1
ATOM 3534 C CA . LEU B 1 205 ? 56.637 -16.066 -10.212 1.00 56.86 200 LEU B CA 1
ATOM 3535 C C . LEU B 1 205 ? 58.013 -16.660 -10.333 1.00 59.26 200 LEU B C 1
ATOM 3536 O O . LEU B 1 205 ? 58.750 -16.684 -9.367 1.00 57.50 200 LEU B O 1
ATOM 3541 N N . SER B 1 206 ? 58.347 -17.160 -11.531 1.00 57.32 201 SER B N 1
ATOM 3542 C CA . SER B 1 206 ? 59.669 -17.684 -11.835 1.00 57.62 201 SER B CA 1
ATOM 3543 C C . SER B 1 206 ? 60.579 -16.519 -12.290 1.00 61.86 201 SER B C 1
ATOM 3544 O O . SER B 1 206 ? 60.190 -15.728 -13.147 1.00 62.80 201 SER B O 1
ATOM 3547 N N . VAL B 1 207 ? 61.757 -16.400 -11.675 1.00 58.79 202 VAL B N 1
ATOM 3548 C CA . VAL B 1 207 ? 62.793 -15.415 -11.988 1.00 60.61 202 VAL B CA 1
ATOM 3549 C C . VAL B 1 207 ? 62.952 -15.240 -13.522 1.00 67.73 202 VAL B C 1
ATOM 3550 O O . VAL B 1 207 ? 62.803 -14.126 -14.021 1.00 68.09 202 VAL B O 1
ATOM 3554 N N . LYS B 1 208 ? 63.206 -16.366 -14.248 1.00 65.52 203 LYS B N 1
ATOM 3555 C CA . LYS B 1 208 ? 63.419 -16.427 -15.692 1.00 66.18 203 LYS B CA 1
ATOM 3556 C C . LYS B 1 208 ? 62.236 -15.925 -16.521 1.00 68.93 203 LYS B C 1
ATOM 3557 O O . LYS B 1 208 ? 62.448 -15.199 -17.490 1.00 68.18 203 LYS B O 1
ATOM 3563 N N . GLN B 1 209 ? 61.012 -16.309 -16.156 1.00 65.14 204 GLN B N 1
ATOM 3564 C CA . GLN B 1 209 ? 59.812 -15.887 -16.876 1.00 65.75 204 GLN B CA 1
ATOM 3565 C C . GLN B 1 209 ? 59.530 -14.412 -16.695 1.00 71.41 204 GLN B C 1
ATOM 3566 O O . GLN B 1 209 ? 59.170 -13.757 -17.668 1.00 70.61 204 GLN B O 1
ATOM 3572 N N . MET B 1 210 ? 59.689 -13.891 -15.457 1.00 71.41 205 MET B N 1
ATOM 3573 C CA . MET B 1 210 ? 59.473 -12.480 -15.145 1.00 73.81 205 MET B CA 1
ATOM 3574 C C . MET B 1 210 ? 60.444 -11.585 -15.932 1.00 78.65 205 MET B C 1
ATOM 3575 O O . MET B 1 210 ? 60.003 -10.633 -16.565 1.00 79.49 205 MET B O 1
ATOM 3580 N N . LEU B 1 211 ? 61.750 -11.896 -15.882 1.00 75.82 206 LEU B N 1
ATOM 3581 C CA . LEU B 1 211 ? 62.810 -11.127 -16.528 1.00 77.40 206 LEU B CA 1
ATOM 3582 C C . LEU B 1 211 ? 62.816 -11.215 -18.064 1.00 81.79 206 LEU B C 1
ATOM 3583 O O . LEU B 1 211 ? 63.301 -10.290 -18.712 1.00 80.71 206 LEU B O 1
ATOM 3588 N N . GLU B 1 212 ? 62.283 -12.314 -18.637 1.00 80.05 207 GLU B N 1
ATOM 3589 C CA . GLU B 1 212 ? 62.217 -12.570 -20.086 1.00 81.28 207 GLU B CA 1
ATOM 3590 C C . GLU B 1 212 ? 61.391 -11.485 -20.771 1.00 86.87 207 GLU B C 1
ATOM 3591 O O . GLU B 1 212 ? 61.815 -10.933 -21.780 1.00 86.30 207 GLU B O 1
ATOM 3597 N N . SER B 1 213 ? 60.240 -11.152 -20.178 1.00 86.10 208 SER B N 1
ATOM 3598 C CA . SER B 1 213 ? 59.321 -10.133 -20.675 1.00 88.56 208 SER B CA 1
ATOM 3599 C C . SER B 1 213 ? 59.927 -8.721 -20.705 1.00 95.27 208 SER B C 1
ATOM 3600 O O . SER B 1 213 ? 59.828 -8.061 -21.736 1.00 97.32 208 SER B O 1
ATOM 3603 N N . THR B 1 214 ? 60.586 -8.287 -19.600 1.00 92.06 209 THR B N 1
ATOM 3604 C CA . THR B 1 214 ? 61.192 -6.956 -19.419 1.00 93.35 209 THR B CA 1
ATOM 3605 C C . THR B 1 214 ? 62.488 -6.730 -20.177 1.00 100.54 209 THR B C 1
ATOM 3606 O O . THR B 1 214 ? 62.655 -5.683 -20.791 1.00 102.76 209 THR B O 1
ATOM 3610 N N . LEU B 1 215 ? 63.437 -7.643 -20.045 1.00 97.91 210 LEU B N 1
ATOM 3611 C CA . LEU B 1 215 ? 64.730 -7.528 -20.699 1.00 100.03 210 LEU B CA 1
ATOM 3612 C C . LEU B 1 215 ? 64.943 -8.705 -21.643 1.00 108.68 210 LEU B C 1
ATOM 3613 O O . LEU B 1 215 ? 65.754 -9.608 -21.369 1.00 108.14 210 LEU B O 1
ATOM 3618 N N . GLY B 1 216 ? 64.158 -8.698 -22.731 1.00 107.26 211 GLY B N 1
ATOM 3619 C CA . GLY B 1 216 ? 64.198 -9.721 -23.771 1.00 107.43 211 GLY B CA 1
ATOM 3620 C C . GLY B 1 216 ? 65.602 -9.849 -24.315 1.00 111.83 211 GLY B C 1
ATOM 3621 O O . GLY B 1 216 ? 66.298 -10.830 -24.026 1.00 110.90 211 GLY B O 1
ATOM 3622 N N . ASP B 1 217 ? 66.054 -8.803 -25.024 1.00 109.07 212 ASP B N 1
ATOM 3623 C CA . ASP B 1 217 ? 67.402 -8.764 -25.565 1.00 109.20 212 ASP B CA 1
ATOM 3624 C C . ASP B 1 217 ? 68.127 -7.506 -25.125 1.00 108.50 212 ASP B C 1
ATOM 3625 O O . ASP B 1 217 ? 68.088 -6.472 -25.797 1.00 109.78 212 ASP B O 1
ATOM 3630 N N . ARG B 1 218 ? 68.743 -7.596 -23.945 1.00 99.94 213 ARG B N 1
ATOM 3631 C CA . ARG B 1 218 ? 69.534 -6.521 -23.370 1.00 98.47 213 ARG B CA 1
ATOM 3632 C C . ARG B 1 218 ? 71.012 -6.906 -23.391 1.00 99.24 213 ARG B C 1
ATOM 3633 O O . ARG B 1 218 ? 71.644 -7.035 -22.338 1.00 98.35 213 ARG B O 1
ATOM 3641 N N . ASP B 1 219 ? 71.556 -7.095 -24.614 1.00 93.60 214 ASP B N 1
ATOM 3642 C CA . ASP B 1 219 ? 72.967 -7.420 -24.837 1.00 93.21 214 ASP B CA 1
ATOM 3643 C C . ASP B 1 219 ? 73.892 -6.180 -24.651 1.00 94.48 214 ASP B C 1
ATOM 3644 O O . ASP B 1 219 ? 75.118 -6.281 -24.763 1.00 94.49 214 ASP B O 1
ATOM 3649 N N . ASP B 1 220 ? 73.294 -5.033 -24.306 1.00 89.04 215 ASP B N 1
ATOM 3650 C CA . ASP B 1 220 ? 73.998 -3.785 -24.040 1.00 89.80 215 ASP B CA 1
ATOM 3651 C C . ASP B 1 220 ? 74.440 -3.725 -22.579 1.00 90.86 215 ASP B C 1
ATOM 3652 O O . ASP B 1 220 ? 75.251 -2.873 -22.214 1.00 91.89 215 ASP B O 1
ATOM 3657 N N . VAL B 1 221 ? 73.914 -4.633 -21.746 1.00 84.58 216 VAL B N 1
ATOM 3658 C CA . VAL B 1 221 ? 74.228 -4.671 -20.316 1.00 83.46 216 VAL B CA 1
ATOM 3659 C C . VAL B 1 221 ? 74.615 -6.053 -19.800 1.00 84.10 216 VAL B C 1
ATOM 3660 O O . VAL B 1 221 ? 74.035 -7.066 -20.189 1.00 82.10 216 VAL B O 1
ATOM 3664 N N . ALA B 1 222 ? 75.598 -6.060 -18.890 1.00 80.14 217 ALA B N 1
ATOM 3665 C CA . ALA B 1 222 ? 76.066 -7.214 -18.144 1.00 78.12 217 ALA B CA 1
ATOM 3666 C C . ALA B 1 222 ? 75.530 -6.962 -16.720 1.00 80.68 217 ALA B C 1
ATOM 3667 O O . ALA B 1 222 ? 76.080 -6.149 -15.967 1.00 81.28 217 ALA B O 1
ATOM 3669 N N . ILE B 1 223 ? 74.391 -7.591 -16.393 1.00 75.01 218 ILE B N 1
ATOM 3670 C CA . ILE B 1 223 ? 73.696 -7.341 -15.131 1.00 73.37 218 ILE B CA 1
ATOM 3671 C C . ILE B 1 223 ? 73.643 -8.532 -14.179 1.00 72.76 218 ILE B C 1
ATOM 3672 O O . ILE B 1 223 ? 73.738 -9.685 -14.596 1.00 71.80 218 ILE B O 1
ATOM 3677 N N . SER B 1 224 ? 73.432 -8.216 -12.892 1.00 66.94 219 SER B N 1
ATOM 3678 C CA . SER B 1 224 ? 73.244 -9.156 -11.792 1.00 64.50 219 SER B CA 1
ATOM 3679 C C . SER B 1 224 ? 72.198 -8.606 -10.818 1.00 66.54 219 SER B C 1
ATOM 3680 O O . SER B 1 224 ? 72.185 -7.407 -10.529 1.00 66.73 219 SER B O 1
ATOM 3683 N N . LEU B 1 225 ? 71.332 -9.490 -10.309 1.00 61.71 220 LEU B N 1
ATOM 3684 C CA . LEU B 1 225 ? 70.280 -9.140 -9.337 1.00 59.71 220 LEU B CA 1
ATOM 3685 C C . LEU B 1 225 ? 70.349 -10.020 -8.126 1.00 62.72 220 LEU B C 1
ATOM 3686 O O . LEU B 1 225 ? 70.534 -11.237 -8.239 1.00 60.61 220 LEU B O 1
ATOM 3691 N N . SER B 1 226 ? 70.174 -9.405 -6.958 1.00 60.59 221 SER B N 1
ATOM 3692 C CA . SER B 1 226 ? 70.149 -10.123 -5.685 1.00 60.93 221 SER B CA 1
ATOM 3693 C C . SER B 1 226 ? 69.244 -9.374 -4.716 1.00 66.14 221 SER B C 1
ATOM 3694 O O . SER B 1 226 ? 68.888 -8.223 -4.988 1.00 66.60 221 SER B O 1
ATOM 3697 N N . ASP B 1 227 ? 68.847 -10.036 -3.616 1.00 63.56 222 ASP B N 1
ATOM 3698 C CA . ASP B 1 227 ? 68.109 -9.437 -2.505 1.00 64.78 222 ASP B CA 1
ATOM 3699 C C . ASP B 1 227 ? 69.196 -8.856 -1.546 1.00 73.22 222 ASP B C 1
ATOM 3700 O O . ASP B 1 227 ? 70.238 -9.493 -1.363 1.00 71.70 222 ASP B O 1
ATOM 3705 N N . ARG B 1 228 ? 68.975 -7.653 -0.971 1.00 74.82 223 ARG B N 1
ATOM 3706 C CA . ARG B 1 228 ? 69.956 -7.001 -0.081 1.00 79.12 223 ARG B CA 1
ATOM 3707 C C . ARG B 1 228 ? 70.309 -7.799 1.181 1.00 87.00 223 ARG B C 1
ATOM 3708 O O . ARG B 1 228 ? 71.438 -7.688 1.659 1.00 88.87 223 ARG B O 1
ATOM 3716 N N . GLU B 1 229 ? 69.341 -8.587 1.715 1.00 84.46 224 GLU B N 1
ATOM 3717 C CA . GLU B 1 229 ? 69.450 -9.435 2.913 1.00 86.21 224 GLU B CA 1
ATOM 3718 C C . GLU B 1 229 ? 70.532 -10.524 2.732 1.00 93.87 224 GLU B C 1
ATOM 3719 O O . GLU B 1 229 ? 71.059 -11.028 3.731 1.00 96.85 224 GLU B O 1
ATOM 3725 N N . ASP B 1 230 ? 70.874 -10.872 1.460 1.00 89.77 225 ASP B N 1
ATOM 3726 C CA . ASP B 1 230 ? 71.909 -11.854 1.098 1.00 89.59 225 ASP B CA 1
ATOM 3727 C C . ASP B 1 230 ? 72.476 -11.549 -0.303 1.00 91.94 225 ASP B C 1
ATOM 3728 O O . ASP B 1 230 ? 72.074 -12.173 -1.290 1.00 89.03 225 ASP B O 1
ATOM 3733 N N . THR B 1 231 ? 73.413 -10.576 -0.369 1.00 90.51 226 THR B N 1
ATOM 3734 C CA . THR B 1 231 ? 74.051 -10.088 -1.603 1.00 89.76 226 THR B CA 1
ATOM 3735 C C . THR B 1 231 ? 75.077 -11.061 -2.178 1.00 93.39 226 THR B C 1
ATOM 3736 O O . THR B 1 231 ? 75.390 -10.985 -3.375 1.00 90.55 226 THR B O 1
ATOM 3740 N N . GLN B 1 232 ? 75.567 -11.994 -1.330 1.00 92.47 227 GLN B N 1
ATOM 3741 C CA . GLN B 1 232 ? 76.520 -13.061 -1.674 1.00 92.46 227 GLN B CA 1
ATOM 3742 C C . GLN B 1 232 ? 75.937 -13.973 -2.747 1.00 90.98 227 GLN B C 1
ATOM 3743 O O . GLN B 1 232 ? 76.680 -14.508 -3.567 1.00 90.14 227 GLN B O 1
ATOM 3749 N N . HIS B 1 233 ? 74.619 -14.155 -2.738 1.00 85.12 228 HIS B N 1
ATOM 3750 C CA . HIS B 1 233 ? 73.965 -14.995 -3.729 1.00 82.46 228 HIS B CA 1
ATOM 3751 C C . HIS B 1 233 ? 72.979 -14.240 -4.612 1.00 79.77 228 HIS B C 1
ATOM 3752 O O . HIS B 1 233 ? 72.029 -13.607 -4.121 1.00 80.25 228 HIS B O 1
ATOM 3759 N N . THR B 1 234 ? 73.243 -14.272 -5.923 1.00 70.63 229 THR B N 1
ATOM 3760 C CA . THR B 1 234 ? 72.373 -13.636 -6.912 1.00 68.09 229 THR B CA 1
ATOM 3761 C C . THR B 1 234 ? 71.249 -14.598 -7.342 1.00 66.75 229 THR B C 1
ATOM 3762 O O . THR B 1 234 ? 71.421 -15.814 -7.285 1.00 64.66 229 THR B O 1
ATOM 3766 N N . PHE B 1 235 ? 70.103 -14.051 -7.776 1.00 60.19 230 PHE B N 1
ATOM 3767 C CA . PHE B 1 235 ? 69.006 -14.871 -8.286 1.00 56.42 230 PHE B CA 1
ATOM 3768 C C . PHE B 1 235 ? 68.967 -14.786 -9.823 1.00 58.53 230 PHE B C 1
ATOM 3769 O O . PHE B 1 235 ? 68.327 -15.611 -10.487 1.00 57.12 230 PHE B O 1
ATOM 3777 N N . TYR B 1 236 ? 69.685 -13.797 -10.380 1.00 55.14 231 TYR B N 1
ATOM 3778 C CA . TYR B 1 236 ? 69.795 -13.592 -11.824 1.00 55.70 231 TYR B CA 1
ATOM 3779 C C . TYR B 1 236 ? 71.141 -12.979 -12.229 1.00 63.10 231 TYR B C 1
ATOM 3780 O O . TYR B 1 236 ? 71.679 -12.114 -11.532 1.00 62.96 231 TYR B O 1
ATOM 3789 N N . ARG B 1 237 ? 71.667 -13.440 -13.372 1.00 61.49 232 ARG B N 1
ATOM 3790 C CA . ARG B 1 237 ? 72.926 -12.979 -13.972 1.00 62.71 232 ARG B CA 1
ATOM 3791 C C . ARG B 1 237 ? 72.864 -13.114 -15.481 1.00 64.42 232 ARG B C 1
ATOM 3792 O O . ARG B 1 237 ? 72.429 -14.136 -16.005 1.00 63.45 232 ARG B O 1
ATOM 3800 N N . SER B 1 238 ? 73.320 -12.098 -16.176 1.00 62.41 233 SER B N 1
ATOM 3801 C CA . SER B 1 238 ? 73.309 -12.152 -17.608 1.00 63.62 233 SER B CA 1
ATOM 3802 C C . SER B 1 238 ? 74.399 -11.328 -18.243 1.00 71.19 233 SER B C 1
ATOM 3803 O O . SER B 1 238 ? 74.652 -10.221 -17.849 1.00 72.96 233 SER B O 1
ATOM 3806 N N . GLY B 1 239 ? 75.031 -11.909 -19.243 1.00 70.37 234 GLY B N 1
ATOM 3807 C CA . GLY B 1 239 ? 76.059 -11.275 -20.032 1.00 72.66 234 GLY B CA 1
ATOM 3808 C C . GLY B 1 239 ? 77.406 -10.997 -19.457 1.00 80.42 234 GLY B C 1
ATOM 3809 O O . GLY B 1 239 ? 77.590 -10.981 -18.267 1.00 81.75 234 GLY B O 1
ATOM 3810 N N . ILE B 1 240 ? 78.356 -10.770 -20.347 1.00 78.82 235 ILE B N 1
ATOM 3811 C CA . ILE B 1 240 ? 79.712 -10.449 -19.959 1.00 79.39 235 ILE B CA 1
ATOM 3812 C C . ILE B 1 240 ? 80.024 -8.998 -20.297 1.00 84.74 235 ILE B C 1
ATOM 3813 O O . ILE B 1 240 ? 79.791 -8.535 -21.392 1.00 87.00 235 ILE B O 1
ATOM 3818 N N . ALA B 1 241 ? 80.554 -8.295 -19.321 1.00 79.48 236 ALA B N 1
ATOM 3819 C CA . ALA B 1 241 ? 80.905 -6.891 -19.432 1.00 79.52 236 ALA B CA 1
ATOM 3820 C C . ALA B 1 241 ? 82.129 -6.640 -20.320 1.00 83.77 236 ALA B C 1
ATOM 3821 O O . ALA B 1 241 ? 82.997 -7.511 -20.441 1.00 84.18 236 ALA B O 1
ATOM 3823 N N . ALA B 1 242 ? 82.198 -5.433 -20.923 1.00 80.08 237 ALA B N 1
ATOM 3824 C CA . ALA B 1 242 ? 83.318 -4.981 -21.753 1.00 81.50 237 ALA B CA 1
ATOM 3825 C C . ALA B 1 242 ? 84.526 -4.943 -20.830 1.00 86.75 237 ALA B C 1
ATOM 3826 O O . ALA B 1 242 ? 84.409 -4.419 -19.719 1.00 86.56 237 ALA B O 1
ATOM 3828 N N . PRO B 1 243 ? 85.664 -5.559 -21.218 1.00 84.44 238 PRO B N 1
ATOM 3829 C CA . PRO B 1 243 ? 86.831 -5.592 -20.314 1.00 86.04 238 PRO B CA 1
ATOM 3830 C C . PRO B 1 243 ? 87.341 -4.226 -19.839 1.00 94.60 238 PRO B C 1
ATOM 3831 O O . PRO B 1 243 ? 88.015 -4.170 -18.809 1.00 96.24 238 PRO B O 1
ATOM 3835 N N . GLU B 1 244 ? 87.006 -3.137 -20.566 1.00 92.62 239 GLU B N 1
ATOM 3836 C CA . GLU B 1 244 ? 87.377 -1.767 -20.205 1.00 95.65 239 GLU B CA 1
ATOM 3837 C C . GLU B 1 244 ? 86.602 -1.323 -18.961 1.00 98.04 239 GLU B C 1
ATOM 3838 O O . GLU B 1 244 ? 87.197 -0.710 -18.073 1.00 100.17 239 GLU B O 1
ATOM 3844 N N . SER B 1 245 ? 85.292 -1.666 -18.890 1.00 90.19 240 SER B N 1
ATOM 3845 C CA . SER B 1 245 ? 84.396 -1.333 -17.779 1.00 88.26 240 SER B CA 1
ATOM 3846 C C . SER B 1 245 ? 84.812 -1.992 -16.456 1.00 93.16 240 SER B C 1
ATOM 3847 O O . SER B 1 245 ? 84.284 -1.652 -15.394 1.00 92.97 240 SER B O 1
ATOM 3850 N N . MET B 1 246 ? 85.769 -2.919 -16.528 1.00 91.22 241 MET B N 1
ATOM 3851 C CA . MET B 1 246 ? 86.291 -3.650 -15.381 1.00 91.89 241 MET B CA 1
ATOM 3852 C C . MET B 1 246 ? 87.440 -2.889 -14.706 1.00 102.83 241 MET B C 1
ATOM 3853 O O . MET B 1 246 ? 87.933 -3.318 -13.659 1.00 102.97 241 MET B O 1
ATOM 3858 N N . ARG B 1 247 ? 87.838 -1.743 -15.303 1.00 104.46 242 ARG B N 1
ATOM 3859 C CA . ARG B 1 247 ? 88.883 -0.851 -14.805 1.00 109.21 242 ARG B CA 1
ATOM 3860 C C . ARG B 1 247 ? 88.340 0.006 -13.664 1.00 116.56 242 ARG B C 1
ATOM 3861 O O . ARG B 1 247 ? 89.102 0.364 -12.762 1.00 119.67 242 ARG B O 1
ATOM 3869 N N . ARG B 1 248 ? 87.030 0.335 -13.702 1.00 111.82 243 ARG B N 1
ATOM 3870 C CA . ARG B 1 248 ? 86.359 1.090 -12.638 1.00 112.64 243 ARG B CA 1
ATOM 3871 C C . ARG B 1 248 ? 85.351 0.192 -11.884 1.00 113.05 243 ARG B C 1
ATOM 3872 O O . ARG B 1 248 ? 85.443 -1.036 -11.985 1.00 110.49 243 ARG B O 1
ATOM 3880 N N . ALA B 1 249 ? 84.440 0.788 -11.094 1.00 108.85 244 ALA B N 1
ATOM 3881 C CA . ALA B 1 249 ? 83.456 0.025 -10.327 1.00 105.58 244 ALA B CA 1
ATOM 3882 C C . ALA B 1 249 ? 82.158 -0.201 -11.116 1.00 103.97 244 ALA B C 1
ATOM 3883 O O . ALA B 1 249 ? 81.998 0.307 -12.233 1.00 103.15 244 ALA B O 1
ATOM 3885 N N . ALA B 1 250 ? 81.248 -0.993 -10.544 1.00 96.59 245 ALA B N 1
ATOM 3886 C CA . ALA B 1 250 ? 79.973 -1.283 -11.179 1.00 92.93 245 ALA B CA 1
ATOM 3887 C C . ALA B 1 250 ? 78.910 -0.275 -10.741 1.00 96.54 245 ALA B C 1
ATOM 3888 O O . ALA B 1 250 ? 78.988 0.271 -9.635 1.00 98.13 245 ALA B O 1
ATOM 3890 N N . HIS B 1 251 ? 77.935 -0.009 -11.627 1.00 90.61 246 HIS B N 1
ATOM 3891 C CA . HIS B 1 251 ? 76.794 0.853 -11.348 1.00 89.97 246 HIS B CA 1
ATOM 3892 C C . HIS B 1 251 ? 75.795 0.009 -10.520 1.00 88.96 246 HIS B C 1
ATOM 3893 O O . HIS B 1 251 ? 75.413 -1.089 -10.938 1.00 83.91 246 HIS B O 1
ATOM 3900 N N . THR B 1 252 ? 75.422 0.501 -9.331 1.00 86.03 247 THR B N 1
ATOM 3901 C CA . THR B 1 252 ? 74.494 -0.191 -8.439 1.00 83.54 247 THR B CA 1
ATOM 3902 C C . THR B 1 252 ? 73.244 0.646 -8.179 1.00 86.52 247 THR B C 1
ATOM 3903 O O . THR B 1 252 ? 73.331 1.862 -7.973 1.00 88.71 247 THR B O 1
ATOM 3907 N N . GLN B 1 253 ? 72.074 -0.017 -8.224 1.00 79.61 248 GLN B N 1
ATOM 3908 C CA . GLN B 1 253 ? 70.750 0.565 -7.989 1.00 78.00 248 GLN B CA 1
ATOM 3909 C C . GLN B 1 253 ? 69.994 -0.290 -6.992 1.00 79.80 248 GLN B C 1
ATOM 3910 O O . GLN B 1 253 ? 69.986 -1.527 -7.098 1.00 77.21 248 GLN B O 1
ATOM 3916 N N . LEU B 1 254 ? 69.336 0.381 -6.042 1.00 76.67 249 LEU B N 1
ATOM 3917 C CA . LEU B 1 254 ? 68.496 -0.245 -5.030 1.00 75.49 249 LEU B CA 1
ATOM 3918 C C . LEU B 1 254 ? 67.043 -0.155 -5.490 1.00 78.11 249 LEU B C 1
ATOM 3919 O O . LEU B 1 254 ? 66.529 0.931 -5.789 1.00 79.84 249 LEU B O 1
ATOM 3924 N N . LEU B 1 255 ? 66.409 -1.312 -5.622 1.00 71.59 250 LEU B N 1
ATOM 3925 C CA . LEU B 1 255 ? 65.037 -1.433 -6.102 1.00 69.14 250 LEU B CA 1
ATOM 3926 C C . LEU B 1 255 ? 64.113 -1.912 -4.973 1.00 72.98 250 LEU B C 1
ATOM 3927 O O . LEU B 1 255 ? 64.144 -3.099 -4.606 1.00 71.95 250 LEU B O 1
ATOM 3932 N N . PRO B 1 256 ? 63.292 -1.013 -4.392 1.00 69.79 251 PRO B N 1
ATOM 3933 C CA . PRO B 1 256 ? 62.358 -1.467 -3.351 1.00 69.22 251 PRO B CA 1
ATOM 3934 C C . PRO B 1 256 ? 61.144 -2.098 -4.035 1.00 71.19 251 PRO B C 1
ATOM 3935 O O . PRO B 1 256 ? 60.421 -1.433 -4.781 1.00 71.88 251 PRO B O 1
ATOM 3939 N N . ILE B 1 257 ? 60.972 -3.399 -3.851 1.00 65.29 252 ILE B N 1
ATOM 3940 C CA . ILE B 1 257 ? 59.879 -4.140 -4.458 1.00 63.39 252 ILE B CA 1
ATOM 3941 C C . ILE B 1 257 ? 59.141 -4.945 -3.372 1.00 66.89 252 ILE B C 1
ATOM 3942 O O . ILE B 1 257 ? 59.752 -5.800 -2.739 1.00 67.10 252 ILE B O 1
ATOM 3947 N N . TYR B 1 258 ? 57.836 -4.659 -3.147 1.00 62.10 253 TYR B N 1
ATOM 3948 C CA . TYR B 1 258 ? 56.944 -5.409 -2.246 1.00 61.00 253 TYR B CA 1
ATOM 3949 C C . TYR B 1 258 ? 57.538 -5.772 -0.879 1.00 65.94 253 TYR B C 1
ATOM 3950 O O . TYR B 1 258 ? 57.547 -6.949 -0.507 1.00 65.43 253 TYR B O 1
ATOM 3959 N N . GLY B 1 259 ? 58.045 -4.774 -0.162 1.00 65.72 254 GLY B N 1
ATOM 3960 C CA . GLY B 1 259 ? 58.638 -4.927 1.170 1.00 67.50 254 GLY B CA 1
ATOM 3961 C C . GLY B 1 259 ? 60.048 -5.490 1.217 1.00 71.90 254 GLY B C 1
ATOM 3962 O O . GLY B 1 259 ? 60.628 -5.616 2.296 1.00 74.58 254 GLY B O 1
ATOM 3963 N N . ARG B 1 260 ? 60.601 -5.815 0.037 1.00 65.46 255 ARG B N 1
ATOM 3964 C CA . ARG B 1 260 ? 61.923 -6.367 -0.242 1.00 63.86 255 ARG B CA 1
ATOM 3965 C C . ARG B 1 260 ? 62.777 -5.298 -0.957 1.00 69.74 255 ARG B C 1
ATOM 3966 O O . ARG B 1 260 ? 62.227 -4.387 -1.575 1.00 67.32 255 ARG B O 1
ATOM 3974 N N . THR B 1 261 ? 64.119 -5.442 -0.919 1.00 70.34 256 THR B N 1
ATOM 3975 C CA . THR B 1 261 ? 65.034 -4.560 -1.652 1.00 71.44 256 THR B CA 1
ATOM 3976 C C . THR B 1 261 ? 65.969 -5.390 -2.533 1.00 75.54 256 THR B C 1
ATOM 3977 O O . THR B 1 261 ? 66.674 -6.280 -2.041 1.00 75.94 256 THR B O 1
ATOM 3981 N N . TRP B 1 262 ? 65.965 -5.090 -3.837 1.00 70.94 257 TRP B N 1
ATOM 3982 C CA . TRP B 1 262 ? 66.811 -5.763 -4.813 1.00 69.15 257 TRP B CA 1
ATOM 3983 C C . TRP B 1 262 ? 67.971 -4.884 -5.210 1.00 75.25 257 TRP B C 1
ATOM 3984 O O . TRP B 1 262 ? 67.785 -3.696 -5.463 1.00 75.55 257 TRP B O 1
ATOM 3995 N N . VAL B 1 263 ? 69.162 -5.475 -5.323 1.00 72.58 258 VAL B N 1
ATOM 3996 C CA . VAL B 1 263 ? 70.312 -4.705 -5.763 1.00 73.67 258 VAL B CA 1
ATOM 3997 C C . VAL B 1 263 ? 70.684 -5.118 -7.195 1.00 73.69 258 VAL B C 1
ATOM 3998 O O . VAL B 1 263 ? 71.007 -6.270 -7.473 1.00 71.76 258 VAL B O 1
ATOM 4002 N N . LEU B 1 264 ? 70.551 -4.147 -8.103 1.00 69.96 259 LEU B N 1
ATOM 4003 C CA . LEU B 1 264 ? 70.890 -4.237 -9.512 1.00 67.64 259 LEU B CA 1
ATOM 4004 C C . LEU B 1 264 ? 72.316 -3.716 -9.675 1.00 72.29 259 LEU B C 1
ATOM 4005 O O . LEU B 1 264 ? 72.618 -2.606 -9.271 1.00 71.98 259 LEU B O 1
ATOM 4010 N N . THR B 1 265 ? 73.187 -4.567 -10.193 1.00 71.29 260 THR B N 1
ATOM 4011 C CA . THR B 1 265 ? 74.598 -4.323 -10.483 1.00 73.93 260 THR B CA 1
ATOM 4012 C C . THR B 1 265 ? 74.714 -4.358 -12.014 1.00 80.27 260 THR B C 1
ATOM 4013 O O . THR B 1 265 ? 74.166 -5.267 -12.637 1.00 79.11 260 THR B O 1
ATOM 4017 N N . ALA B 1 266 ? 75.397 -3.375 -12.618 1.00 79.65 261 ALA B N 1
ATOM 4018 C CA . ALA B 1 266 ? 75.534 -3.327 -14.074 1.00 79.94 261 ALA B CA 1
ATOM 4019 C C . ALA B 1 266 ? 76.863 -2.785 -14.552 1.00 84.31 261 ALA B C 1
ATOM 4020 O O . ALA B 1 266 ? 77.536 -2.058 -13.831 1.00 85.86 261 ALA B O 1
ATOM 4022 N N . ARG B 1 267 ? 77.223 -3.160 -15.788 1.00 80.19 262 ARG B N 1
ATOM 4023 C CA . ARG B 1 267 ? 78.401 -2.749 -16.558 1.00 81.74 262 ARG B CA 1
ATOM 4024 C C . ARG B 1 267 ? 78.042 -2.944 -18.033 1.00 87.29 262 ARG B C 1
ATOM 4025 O O . ARG B 1 267 ? 77.262 -3.857 -18.333 1.00 86.26 262 ARG B O 1
ATOM 4033 N N . PRO B 1 268 ? 78.540 -2.086 -18.958 1.00 85.58 263 PRO B N 1
ATOM 4034 C CA . PRO B 1 268 ? 78.198 -2.252 -20.388 1.00 84.53 263 PRO B CA 1
ATOM 4035 C C . PRO B 1 268 ? 78.772 -3.515 -21.032 1.00 85.08 263 PRO B C 1
ATOM 4036 O O . PRO B 1 268 ? 79.824 -4.003 -20.610 1.00 83.65 263 PRO B O 1
ATOM 4040 N N . THR B 1 269 ? 78.073 -4.010 -22.081 1.00 80.28 264 THR B N 1
ATOM 4041 C CA . THR B 1 269 ? 78.358 -5.194 -22.896 1.00 102.37 264 THR B CA 1
ATOM 4042 C C . THR B 1 269 ? 77.950 -6.439 -22.136 1.00 140.57 264 THR B C 1
ATOM 4043 O O . THR B 1 269 ? 76.854 -6.944 -22.348 1.00 109.76 264 THR B O 1
#

Foldseek 3Di:
DPVLVVLVVLLVLLQVLLVLVVVQQVLLLVLQVVVAQDGDAPVSSVVSQVVDDCCVSRFFFPWKFKWFWAFPVCQVVVQVVLCVRPDVVAEADAPADDDGIFTFTSDTPPCPPQQQRGNYGLCRDVQSVVQALCLQLVQFFAKGFWDFDDRRDDRTAIWIKTKGFHFHPPFDNPGSVSSSVRTGIIMMIIGGPVRNCCVRPPPDQFKFKWKHWPVCPVDTSDTDYDADPVQVVDAFNWDWHDRRNTTMIMTIHTD/DVVVVVVVLVVQVVLLVLLQVLLVLVVVQQVLLLVQQVVVAQPGDAPVSSVVSQVVDDCCVSRFFFLWKFKWFWAFPVCQVVVLVVLLVRPCVPAEADAPADDNGTFGFTRTTPDCVGFFARGNYGLCNDVQSVVQQLCLQLPQFWAKGFWDFDDRRDDDTFIWIKTKGFRFHPPFDNPGSVSSNVGGGIIMMIIGTPCRSVCVRCVDPLQKFKWKHWPVCPVDTSDTDYDADVVQVVDAWNWDWRDRRNTIMIMTIHTD